Protein AF-A0A7S2P1Q6-F1 (afdb_monomer)

Secondary structure (DSSP, 8-state):
----------------PPP---PPPHHHHH-HHHHHHHHHHHHHHHHHHHHHHHHHHHHHHHHTTT--S-------HHHHHHHHHHHHHHHTT-TTT-HHHHHHHHHEEE-TTT--EEEPPHHHHHHHHHHTHHHH-HHHHHHHHHHHHHHHHHHHS-HHHHHHTTTT---------------------------------------------------------TTHHHHHHHHHHHHHHHTT---HHHHHHHHHHHHHHHTTS--------------------------------------------------------------------TT------S----------PPPP-PPPPPPPHHHHHHHHHHHHHH-TT-HHHHHHHTTTTSTT--HHHHHHHHHHH--

Radius of gyration: 41.14 Å; Cα contacts (8 Å, |Δi|>4): 114; chains: 1; bounding box: 85×120×116 Å

pLDDT: mean 70.15, std 21.3, range [33.31, 97.62]

Structure (mmCIF, N/CA/C/O backbone):
data_AF-A0A7S2P1Q6-F1
#
_entry.id   AF-A0A7S2P1Q6-F1
#
loop_
_atom_site.group_PDB
_atom_site.id
_atom_site.type_symbol
_atom_site.label_atom_id
_atom_site.label_alt_id
_atom_site.label_comp_id
_atom_site.label_asym_id
_atom_site.label_entity_id
_atom_site.label_seq_id
_atom_site.pdbx_PDB_ins_code
_atom_site.Cartn_x
_atom_site.Cartn_y
_atom_site.Cartn_z
_atom_site.occupancy
_atom_site.B_iso_or_equiv
_atom_site.auth_seq_id
_atom_site.auth_comp_id
_atom_site.auth_asym_id
_atom_site.auth_atom_id
_atom_site.pdbx_PDB_model_num
ATOM 1 N N . LEU A 1 1 ? -30.865 73.955 21.717 1.00 47.50 1 LEU A N 1
ATOM 2 C CA . LEU A 1 1 ? -30.569 72.881 20.747 1.00 47.50 1 LEU A CA 1
ATOM 3 C C . LEU A 1 1 ? -29.302 72.221 21.251 1.00 47.50 1 LEU A C 1
ATOM 5 O O . LEU A 1 1 ? -28.279 72.889 21.188 1.00 47.50 1 LEU A O 1
ATOM 9 N N . PRO A 1 2 ? -29.393 71.058 21.915 1.00 52.78 2 PRO A N 1
ATOM 10 C CA . PRO A 1 2 ? -28.227 70.435 22.510 1.00 52.78 2 PRO A CA 1
ATOM 11 C C . PRO A 1 2 ? -27.427 69.668 21.459 1.00 52.78 2 PRO A C 1
ATOM 13 O O . PRO A 1 2 ? -27.967 69.119 20.499 1.00 52.78 2 PRO A O 1
ATOM 16 N N . GLU A 1 3 ? -26.129 69.727 21.684 1.00 54.69 3 GLU A N 1
ATOM 17 C CA . GLU A 1 3 ? -24.996 69.343 20.863 1.00 54.69 3 GLU A CA 1
ATOM 18 C C . GLU A 1 3 ? -24.480 68.015 21.433 1.00 54.69 3 GLU A C 1
ATOM 20 O O . GLU A 1 3 ? -23.518 67.995 22.184 1.00 54.69 3 GLU A O 1
ATOM 25 N N . GLU A 1 4 ? -25.196 66.916 21.185 1.00 59.09 4 GLU A N 1
ATOM 26 C CA . GLU A 1 4 ? -24.816 65.578 21.667 1.00 59.09 4 GLU A CA 1
ATOM 27 C C . GLU A 1 4 ? -25.172 64.520 20.612 1.00 59.09 4 GLU A C 1
ATOM 29 O O . GLU A 1 4 ? -26.200 63.853 20.677 1.00 59.09 4 GLU A O 1
ATOM 34 N N . LEU A 1 5 ? -24.317 64.408 19.597 1.00 53.81 5 LEU A N 1
ATOM 35 C CA . LEU A 1 5 ? -24.165 63.223 18.751 1.00 53.81 5 LEU A CA 1
ATOM 36 C C . LEU A 1 5 ? -22.656 63.002 18.631 1.00 53.81 5 LEU A C 1
ATOM 38 O O . LEU A 1 5 ? -22.026 63.423 17.666 1.00 53.81 5 LEU A O 1
ATOM 42 N N . SER A 1 6 ? -22.070 62.466 19.702 1.00 57.78 6 SER A N 1
ATOM 43 C CA . SER A 1 6 ? -20.709 61.945 19.693 1.00 57.78 6 SER A CA 1
ATOM 44 C C . SER A 1 6 ? -20.730 60.603 18.978 1.00 57.78 6 SER A C 1
ATOM 46 O O . SER A 1 6 ? -21.476 59.714 19.388 1.00 57.78 6 SER A O 1
ATOM 48 N N . ASP A 1 7 ? -19.928 60.506 17.923 1.00 57.97 7 ASP A N 1
ATOM 49 C CA . ASP A 1 7 ? -19.666 59.306 17.139 1.00 57.97 7 ASP A CA 1
ATOM 50 C C . ASP A 1 7 ? -19.452 58.095 18.057 1.00 57.97 7 ASP A C 1
ATOM 52 O O . ASP A 1 7 ? -18.504 58.048 18.846 1.00 57.97 7 ASP A O 1
ATOM 56 N N . GLU A 1 8 ? -20.391 57.150 17.991 1.00 60.78 8 GLU A N 1
ATOM 57 C CA . GLU A 1 8 ? -20.276 55.867 18.663 1.00 60.78 8 GLU A CA 1
ATOM 58 C C . GLU A 1 8 ? -19.086 55.119 18.055 1.00 60.78 8 GLU A C 1
ATOM 60 O O . GLU A 1 8 ? -19.007 54.881 16.851 1.00 60.78 8 GLU A O 1
ATOM 65 N N . ASP A 1 9 ? -18.129 54.827 18.929 1.00 63.16 9 ASP A N 1
ATOM 66 C CA . ASP A 1 9 ? -16.975 53.971 18.716 1.00 63.16 9 ASP A CA 1
ATOM 67 C C . ASP A 1 9 ? -17.480 52.580 18.307 1.00 63.16 9 ASP A C 1
ATOM 69 O O . ASP A 1 9 ? -17.853 51.763 19.154 1.00 63.16 9 ASP A O 1
ATOM 73 N N . ASP A 1 10 ? -17.551 52.339 16.993 1.00 57.62 10 ASP A N 1
ATOM 74 C CA . ASP A 1 10 ? -17.718 51.020 16.387 1.00 57.62 10 ASP A CA 1
ATOM 75 C C . ASP A 1 10 ? -16.489 50.180 16.756 1.00 57.62 10 ASP A C 1
ATOM 77 O O . ASP A 1 10 ? -15.550 50.001 15.973 1.00 57.62 10 ASP A O 1
ATOM 81 N N . GLY A 1 11 ? -16.498 49.687 17.996 1.00 56.06 11 GLY A N 1
ATOM 82 C CA . GLY A 1 11 ? -15.577 48.714 18.549 1.00 56.06 11 GLY A CA 1
ATOM 83 C C . GLY A 1 11 ? -15.682 47.423 17.756 1.00 56.06 11 GLY A C 1
ATOM 84 O O . GLY A 1 11 ? -16.305 46.453 18.178 1.00 56.06 11 GLY A O 1
ATOM 85 N N . ASN A 1 12 ? -15.053 47.420 16.586 1.00 59.91 12 ASN A N 1
ATOM 86 C CA . ASN A 1 12 ? -14.738 46.257 15.788 1.00 59.91 12 ASN A CA 1
ATOM 87 C C . ASN A 1 12 ? -13.656 45.472 16.539 1.00 59.91 12 ASN A C 1
ATOM 89 O O . ASN A 1 12 ? -12.499 45.418 16.121 1.00 59.91 12 ASN A O 1
ATOM 93 N N . THR A 1 13 ? -14.024 44.888 17.684 1.00 62.84 13 THR A N 1
ATOM 94 C CA . THR A 1 13 ? -13.347 43.711 18.216 1.00 62.84 13 THR A CA 1
ATOM 95 C C . THR A 1 13 ? -13.512 42.642 17.153 1.00 62.84 13 THR A C 1
ATOM 97 O O . THR A 1 13 ? -14.502 41.914 17.123 1.00 62.84 13 THR A O 1
ATOM 100 N N . GLN A 1 14 ? -12.562 42.607 16.218 1.00 62.69 14 GLN A N 1
ATOM 101 C CA . GLN A 1 14 ? -12.255 41.391 15.499 1.00 62.69 14 GLN A CA 1
ATOM 102 C C . GLN A 1 14 ? -11.994 40.365 16.592 1.00 62.69 14 GLN A C 1
ATOM 104 O O . GLN A 1 14 ? -10.956 40.409 17.248 1.00 62.69 14 GLN A O 1
ATOM 109 N N . ASP A 1 15 ? -12.985 39.512 16.839 1.00 67.25 15 ASP A N 1
ATOM 110 C CA . ASP A 1 15 ? -12.785 38.229 17.484 1.00 67.25 15 ASP A CA 1
ATOM 111 C C . ASP A 1 15 ? -11.737 37.514 16.625 1.00 67.25 15 ASP A C 1
ATOM 113 O O . ASP A 1 15 ? -12.065 36.839 15.646 1.00 67.25 15 ASP A O 1
ATOM 117 N N . GLU A 1 16 ? -10.456 37.770 16.911 1.00 76.75 16 GLU A N 1
ATOM 118 C CA . GLU A 1 16 ? -9.348 36.998 16.381 1.00 76.75 16 GLU A CA 1
ATOM 119 C C . GLU A 1 16 ? -9.665 35.568 16.777 1.00 76.75 16 GLU A C 1
ATOM 121 O O . GLU A 1 16 ? -9.635 35.208 17.959 1.00 76.75 16 GLU A O 1
ATOM 126 N N . ALA A 1 17 ? -10.075 34.785 15.776 1.00 77.88 17 ALA A N 1
ATOM 127 C CA . ALA A 1 17 ? -10.317 33.373 15.951 1.00 77.88 17 ALA A CA 1
ATOM 128 C C . ALA A 1 17 ? -9.096 32.815 16.691 1.00 77.88 17 ALA A C 1
ATOM 130 O O . ALA A 1 17 ? -7.968 33.107 16.273 1.00 77.88 17 ALA A O 1
ATOM 131 N N . PRO A 1 18 ? -9.297 32.109 17.817 1.00 76.44 18 PRO A N 1
ATOM 132 C CA . PRO A 1 18 ? -8.187 31.602 18.603 1.00 76.44 18 PRO A CA 1
ATOM 133 C C . PRO A 1 18 ? -7.251 30.861 17.655 1.00 76.44 18 PRO A C 1
ATOM 135 O O . PRO A 1 18 ? -7.711 29.980 16.928 1.00 76.44 18 PRO A O 1
ATOM 138 N N . MET A 1 19 ? -5.980 31.282 17.613 1.00 84.75 19 MET A N 1
ATOM 139 C CA . MET A 1 19 ? -4.966 30.633 16.785 1.00 84.75 19 MET A CA 1
ATOM 140 C C . MET A 1 19 ? -5.064 29.132 17.025 1.00 84.75 19 MET A C 1
ATOM 142 O O . MET A 1 19 ? -4.954 28.682 18.167 1.00 84.75 19 MET A O 1
ATOM 146 N N . GLU A 1 20 ? -5.338 28.386 15.958 1.00 78.00 20 GLU A N 1
ATOM 147 C CA . GLU A 1 20 ? -5.389 26.934 16.000 1.00 78.00 20 GLU A CA 1
ATOM 148 C C . GLU A 1 20 ? -4.009 26.450 16.452 1.00 78.00 20 GLU A C 1
ATOM 150 O O . GLU A 1 20 ? -3.003 26.611 15.761 1.00 78.00 20 GLU A O 1
ATOM 155 N N . ASP A 1 21 ? -3.942 25.956 17.686 1.00 79.75 21 ASP A N 1
ATOM 156 C CA . ASP A 1 21 ? -2.731 25.364 18.227 1.00 79.75 21 ASP A CA 1
ATOM 157 C C . ASP A 1 21 ? -2.580 23.967 17.617 1.00 79.75 21 ASP A C 1
ATOM 159 O O . ASP A 1 21 ? -3.104 22.981 18.135 1.00 79.75 21 ASP A O 1
ATOM 163 N N . ASP A 1 22 ? -1.871 23.899 16.489 1.00 78.50 22 ASP A N 1
ATOM 164 C CA . ASP A 1 22 ? -1.519 22.659 15.782 1.00 78.50 22 ASP A CA 1
ATOM 165 C C . ASP A 1 22 ? -0.536 21.769 16.572 1.00 78.50 22 ASP A C 1
ATOM 167 O O . ASP A 1 22 ? -0.048 20.749 16.064 1.00 78.50 22 ASP A O 1
ATOM 171 N N . SER A 1 23 ? -0.190 22.129 17.815 1.00 82.31 23 SER A N 1
ATOM 172 C CA . SER A 1 23 ? 0.706 21.314 18.621 1.00 82.31 23 SER A CA 1
ATOM 173 C C . SER A 1 23 ? 0.072 19.963 18.974 1.00 82.31 23 SER A C 1
ATOM 175 O O . SER A 1 23 ? -1.073 19.831 19.410 1.00 82.31 23 SER A O 1
ATOM 177 N N . VAL A 1 24 ? 0.851 18.898 18.767 1.00 74.38 24 VAL A N 1
ATOM 178 C CA . VAL A 1 24 ? 0.446 17.539 19.135 1.00 74.38 24 VAL A CA 1
ATOM 179 C C . VAL A 1 24 ? 0.188 17.508 20.636 1.00 74.38 24 VAL A C 1
ATOM 181 O O . VAL A 1 24 ? 1.068 17.865 21.419 1.00 74.38 24 VAL A O 1
ATOM 184 N N . ASN A 1 25 ? -0.990 17.019 21.036 1.00 78.50 25 ASN A N 1
ATOM 185 C CA . ASN A 1 25 ? -1.348 16.867 22.444 1.00 78.50 25 ASN A CA 1
ATOM 186 C C . ASN A 1 25 ? -0.180 16.202 23.213 1.00 78.50 25 ASN A C 1
ATOM 188 O O . ASN A 1 25 ? 0.205 15.074 22.876 1.00 78.50 25 ASN A O 1
ATOM 192 N N . PRO A 1 26 ? 0.399 16.856 24.237 1.00 83.31 26 PRO A N 1
ATOM 193 C CA . PRO A 1 26 ? 1.611 16.380 24.905 1.00 83.31 26 PRO A CA 1
ATOM 194 C C . PRO A 1 26 ? 1.444 14.986 25.528 1.00 83.31 26 PRO A C 1
ATOM 196 O O . PRO A 1 26 ? 2.414 14.234 25.643 1.00 83.31 26 PRO A O 1
ATOM 199 N N . LEU A 1 27 ? 0.208 14.592 25.863 1.00 80.31 27 LEU A N 1
ATOM 200 C CA . LEU A 1 27 ? -0.106 13.246 26.343 1.00 80.31 27 LEU A CA 1
ATOM 201 C C . LEU A 1 27 ? 0.151 12.177 25.270 1.00 80.31 27 LEU A C 1
ATOM 203 O O . LEU A 1 27 ? 0.715 11.129 25.582 1.00 80.31 27 LEU A O 1
ATOM 207 N N . LEU A 1 28 ? -0.179 12.454 24.004 1.00 78.00 28 LEU A N 1
ATOM 208 C CA . LEU A 1 28 ? 0.118 11.555 22.881 1.00 78.00 28 LEU A CA 1
ATOM 209 C C . LEU A 1 28 ? 1.614 11.473 22.609 1.00 78.00 28 LEU A C 1
ATOM 211 O O . LEU A 1 28 ? 2.136 10.375 22.439 1.00 78.00 28 LEU A O 1
ATOM 215 N N . GLY A 1 29 ? 2.301 12.618 22.613 1.00 78.25 29 GLY A N 1
ATOM 216 C CA . GLY A 1 29 ? 3.744 12.678 22.368 1.00 78.25 29 GLY A CA 1
ATOM 217 C C . GLY A 1 29 ? 4.562 11.887 23.394 1.00 78.25 29 GLY A C 1
ATOM 218 O O . GLY A 1 29 ? 5.611 11.335 23.062 1.00 78.25 29 GLY A O 1
ATOM 219 N N . SER A 1 30 ? 4.058 11.769 24.628 1.00 86.75 30 SER A N 1
ATOM 220 C CA . SER A 1 30 ? 4.680 10.963 25.686 1.00 86.75 30 SER A CA 1
ATOM 221 C C . SER A 1 30 ? 4.489 9.448 25.513 1.00 86.75 30 SER A C 1
ATOM 223 O O . SER A 1 30 ? 5.248 8.655 26.079 1.00 86.75 30 SER A O 1
ATOM 225 N N . SER A 1 31 ? 3.502 9.021 24.717 1.00 88.75 31 SER A N 1
ATOM 226 C CA . SER A 1 31 ? 3.238 7.605 24.482 1.00 88.75 31 SER A CA 1
ATOM 227 C C . SER A 1 31 ? 4.256 7.032 23.502 1.00 88.75 31 SER A C 1
ATOM 229 O O . SER A 1 31 ? 4.217 7.284 22.298 1.00 88.75 31 SER A O 1
ATOM 231 N N . LYS A 1 32 ? 5.152 6.188 24.018 1.00 89.81 32 LYS A N 1
ATOM 232 C CA . LYS A 1 32 ? 6.147 5.475 23.207 1.00 89.81 32 LYS A CA 1
ATOM 233 C C . LYS A 1 32 ? 5.505 4.682 22.060 1.00 89.81 32 LYS A C 1
ATOM 235 O O . LYS A 1 32 ? 6.032 4.687 20.951 1.00 89.81 32 LYS A O 1
ATOM 240 N N . GLU A 1 33 ? 4.358 4.040 22.303 1.00 86.19 33 GLU A N 1
ATOM 241 C CA . GLU A 1 33 ? 3.630 3.303 21.261 1.00 86.19 33 GLU A CA 1
ATOM 242 C C . GLU A 1 33 ? 3.145 4.225 20.138 1.00 86.19 33 GLU A C 1
ATOM 244 O O . GLU A 1 33 ? 3.254 3.874 18.961 1.00 86.19 33 GLU A O 1
ATOM 249 N N . PHE A 1 34 ? 2.629 5.407 20.488 1.00 89.06 34 PHE A N 1
ATOM 250 C CA . PHE A 1 34 ? 2.179 6.391 19.509 1.00 89.06 34 PHE A CA 1
ATOM 251 C C . PHE A 1 34 ? 3.356 6.889 18.675 1.00 89.06 34 PHE A C 1
ATOM 253 O O . PHE A 1 34 ? 3.333 6.740 17.460 1.00 89.06 34 PHE A O 1
ATOM 260 N N . THR A 1 35 ? 4.424 7.370 19.310 1.00 88.31 35 THR A N 1
ATOM 261 C CA . THR A 1 35 ? 5.582 7.935 18.606 1.00 88.31 35 THR A CA 1
ATOM 262 C C . THR A 1 35 ? 6.258 6.908 17.689 1.00 88.31 35 THR A C 1
ATOM 264 O O . THR A 1 35 ? 6.579 7.214 16.542 1.00 88.31 35 THR A O 1
ATOM 267 N N . GLU A 1 36 ? 6.412 5.653 18.130 1.00 90.19 36 GLU A N 1
ATOM 268 C CA . GLU A 1 36 ? 6.970 4.592 17.282 1.00 90.19 36 GLU A CA 1
ATOM 269 C C . GLU A 1 36 ? 6.054 4.213 16.112 1.00 90.19 36 GLU A C 1
ATOM 271 O O . GLU A 1 36 ? 6.539 3.977 15.003 1.00 90.19 36 GLU A O 1
ATOM 276 N N . THR A 1 37 ? 4.739 4.107 16.335 1.00 90.75 37 THR A N 1
ATOM 277 C CA . THR A 1 37 ? 3.791 3.783 15.253 1.00 90.75 37 THR A CA 1
ATOM 278 C C . THR A 1 37 ? 3.617 4.944 14.281 1.00 90.75 37 THR A C 1
ATOM 280 O O . THR A 1 37 ? 3.496 4.708 13.080 1.00 90.75 37 THR A O 1
ATOM 283 N N . TYR A 1 38 ? 3.680 6.178 14.778 1.00 90.62 38 TYR A N 1
ATOM 284 C CA . TYR A 1 38 ? 3.608 7.402 13.994 1.00 90.62 38 TYR A CA 1
ATOM 285 C C . TYR A 1 38 ? 4.792 7.531 13.048 1.00 90.62 38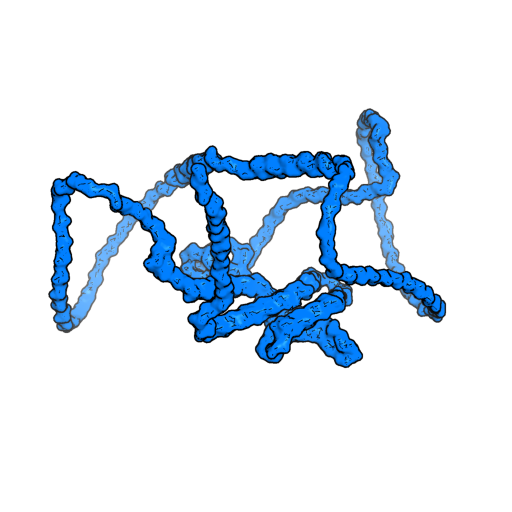 TYR A C 1
ATOM 287 O O . TYR A 1 38 ? 4.593 7.638 11.842 1.00 90.62 38 TYR A O 1
ATOM 295 N N . ASN A 1 39 ? 6.015 7.397 13.563 1.00 90.31 39 ASN A N 1
ATOM 296 C CA . ASN A 1 39 ? 7.216 7.455 12.731 1.00 90.31 39 ASN A CA 1
ATOM 297 C C . ASN A 1 39 ? 7.224 6.351 11.661 1.00 90.31 39 ASN A C 1
ATOM 299 O O . ASN A 1 39 ? 7.572 6.610 10.515 1.00 90.31 39 ASN A O 1
ATOM 303 N N . LYS A 1 40 ? 6.760 5.135 11.992 1.00 91.50 40 LYS A N 1
ATOM 304 C CA . LYS A 1 40 ? 6.619 4.043 11.008 1.00 91.50 40 LYS A CA 1
ATOM 305 C C . LYS A 1 40 ? 5.627 4.381 9.892 1.00 91.50 40 LYS A C 1
ATOM 307 O O . LYS A 1 40 ? 5.884 4.050 8.737 1.00 91.50 40 LYS A O 1
ATOM 312 N N . ILE A 1 41 ? 4.497 5.006 10.226 1.00 92.44 41 ILE A N 1
ATOM 313 C CA . ILE A 1 41 ? 3.527 5.468 9.226 1.00 92.44 41 ILE A CA 1
ATOM 314 C C . ILE A 1 41 ? 4.121 6.580 8.377 1.00 92.44 41 ILE A C 1
ATOM 316 O O . ILE A 1 41 ? 3.972 6.536 7.162 1.00 92.44 41 ILE A O 1
ATOM 320 N N . LEU A 1 42 ? 4.777 7.555 9.003 1.00 91.62 42 LEU A N 1
ATOM 321 C CA . LEU A 1 42 ? 5.378 8.688 8.315 1.00 91.62 42 LEU A CA 1
ATOM 322 C C . LEU A 1 42 ? 6.417 8.207 7.294 1.00 91.62 42 LEU A C 1
ATOM 324 O O . LEU A 1 42 ? 6.371 8.617 6.139 1.00 91.62 42 LEU A O 1
ATOM 328 N N . ASP A 1 43 ? 7.279 7.269 7.689 1.00 92.88 43 ASP A N 1
ATOM 329 C CA . ASP A 1 43 ? 8.241 6.613 6.799 1.00 92.88 43 ASP A CA 1
ATOM 330 C C . ASP A 1 43 ? 7.553 5.893 5.634 1.00 92.88 43 ASP A C 1
ATOM 332 O O . ASP A 1 43 ? 7.975 6.017 4.487 1.00 92.88 43 ASP A O 1
ATOM 336 N N . SER A 1 44 ? 6.472 5.159 5.909 1.00 92.62 44 SER A N 1
ATOM 337 C CA . SER A 1 44 ? 5.707 4.461 4.872 1.00 92.62 44 SER A CA 1
ATOM 338 C C . SER A 1 44 ? 4.970 5.429 3.939 1.00 92.62 44 SER A C 1
ATOM 340 O O . SER A 1 44 ? 4.832 5.149 2.752 1.00 92.62 44 SER A O 1
ATOM 342 N N . MET A 1 45 ? 4.502 6.568 4.449 1.00 94.06 45 MET A N 1
ATOM 343 C CA . MET A 1 45 ? 3.843 7.608 3.663 1.00 94.06 45 MET A CA 1
ATOM 344 C C . MET A 1 45 ? 4.845 8.290 2.735 1.00 94.06 45 MET A C 1
ATOM 346 O O . MET A 1 45 ? 4.589 8.379 1.539 1.00 94.06 45 MET A O 1
ATOM 350 N N . LYS A 1 46 ? 6.008 8.684 3.266 1.00 94.31 46 LYS A N 1
ATOM 351 C CA . LYS A 1 46 ? 7.138 9.198 2.483 1.00 94.31 46 LYS A CA 1
ATOM 352 C C . LYS A 1 46 ? 7.551 8.214 1.394 1.00 94.31 46 LYS A C 1
ATOM 354 O O . LYS A 1 46 ? 7.685 8.599 0.243 1.00 94.31 46 LYS A O 1
ATOM 359 N N . PHE A 1 47 ? 7.652 6.928 1.735 1.00 95.31 47 PHE A N 1
ATOM 360 C CA . PHE A 1 47 ? 7.954 5.872 0.772 1.00 95.31 47 PHE A CA 1
ATOM 361 C C . PHE A 1 47 ? 6.974 5.850 -0.408 1.00 95.31 47 PHE A C 1
ATOM 363 O O . PHE A 1 47 ? 7.400 5.876 -1.561 1.00 95.31 47 PHE A O 1
ATOM 370 N N . HIS A 1 48 ? 5.666 5.841 -0.135 1.00 94.69 48 HIS A N 1
ATOM 371 C CA . HIS A 1 48 ? 4.652 5.847 -1.193 1.00 94.69 48 HIS A CA 1
ATOM 372 C C . HIS A 1 48 ? 4.585 7.172 -1.961 1.00 94.69 48 HIS A C 1
ATOM 374 O O . HIS A 1 48 ? 4.275 7.162 -3.150 1.00 94.69 48 HIS A O 1
ATOM 380 N N . MET A 1 49 ? 4.896 8.293 -1.310 1.00 93.44 49 MET A N 1
ATOM 381 C CA . MET A 1 49 ? 4.989 9.602 -1.953 1.00 93.44 49 MET A CA 1
ATOM 382 C C . MET A 1 49 ? 6.117 9.616 -2.989 1.00 93.44 49 MET A C 1
ATOM 384 O O . MET A 1 49 ? 5.841 9.879 -4.157 1.00 93.44 49 MET A O 1
ATOM 388 N N . CYS A 1 50 ? 7.331 9.189 -2.617 1.00 94.38 50 CYS A N 1
ATOM 389 C CA . CYS A 1 50 ? 8.437 9.035 -3.565 1.00 94.38 50 CYS A CA 1
ATOM 390 C C . CYS A 1 50 ? 8.061 8.065 -4.697 1.00 94.38 50 CYS A C 1
ATOM 392 O O . CYS A 1 50 ? 8.237 8.381 -5.872 1.00 94.38 50 CYS A O 1
ATOM 394 N N . LEU A 1 51 ? 7.489 6.896 -4.370 1.00 92.50 51 LEU A N 1
ATOM 395 C CA . LEU A 1 51 ? 7.093 5.913 -5.386 1.00 92.50 51 LEU A CA 1
ATOM 396 C C . LEU A 1 51 ? 6.091 6.461 -6.400 1.00 92.50 51 LEU A C 1
ATOM 398 O O . LEU A 1 51 ? 6.147 6.054 -7.556 1.00 92.50 51 LEU A O 1
ATOM 402 N N . SER A 1 52 ? 5.204 7.379 -6.009 1.00 92.31 52 SER A N 1
ATOM 403 C CA . SER A 1 52 ? 4.171 7.909 -6.903 1.00 92.31 52 SER A CA 1
ATOM 404 C C . SER A 1 52 ? 4.732 8.576 -8.168 1.00 92.31 52 SER A C 1
ATOM 406 O O . SER A 1 52 ? 4.063 8.562 -9.201 1.00 92.31 52 SER A O 1
ATOM 408 N N . HIS A 1 53 ? 5.978 9.065 -8.127 1.00 89.62 53 HIS A N 1
ATOM 409 C CA . HIS A 1 53 ? 6.664 9.652 -9.281 1.00 89.62 53 HIS A CA 1
ATOM 410 C C . HIS A 1 53 ? 7.026 8.618 -10.357 1.00 89.62 53 HIS A C 1
ATOM 412 O O . HIS A 1 53 ? 6.951 8.916 -11.545 1.00 89.62 53 HIS A O 1
ATOM 418 N N . ILE A 1 54 ? 7.372 7.393 -9.953 1.00 90.88 54 ILE A N 1
ATOM 419 C CA . ILE A 1 54 ? 7.824 6.323 -10.862 1.00 90.88 54 ILE A CA 1
ATOM 420 C C . ILE A 1 54 ? 6.778 5.215 -11.050 1.00 90.88 54 ILE A C 1
ATOM 422 O O . ILE A 1 54 ? 6.861 4.411 -11.980 1.00 90.88 54 ILE A O 1
ATOM 426 N N . GLN A 1 55 ? 5.767 5.160 -10.181 1.00 89.81 55 GLN A N 1
ATOM 427 C CA . GLN A 1 55 ? 4.780 4.084 -10.135 1.00 89.81 55 GLN A CA 1
ATOM 428 C C . GLN A 1 55 ? 4.011 3.888 -11.454 1.00 89.81 55 GLN A C 1
ATOM 430 O O . GLN A 1 55 ? 3.906 2.737 -11.876 1.00 89.81 55 GLN A O 1
ATOM 435 N N . PRO A 1 56 ? 3.548 4.931 -12.175 1.00 89.50 56 PRO A N 1
ATOM 436 C CA . PRO A 1 56 ? 2.860 4.734 -13.454 1.00 89.50 56 PRO A CA 1
ATOM 437 C C . PRO A 1 56 ? 3.739 4.035 -14.498 1.00 89.50 56 PRO A C 1
ATOM 439 O O . PRO A 1 56 ? 3.263 3.235 -15.300 1.00 89.50 56 PRO A O 1
ATOM 442 N N . GLN A 1 57 ? 5.038 4.328 -14.491 1.00 87.75 57 GLN A N 1
ATOM 443 C CA . GLN A 1 57 ? 6.001 3.746 -15.423 1.00 87.75 57 GLN A CA 1
ATOM 444 C C . GLN A 1 57 ? 6.289 2.293 -15.049 1.00 87.75 57 GLN A C 1
ATOM 446 O O . GLN A 1 57 ? 6.323 1.429 -15.925 1.00 87.75 57 GLN A O 1
ATOM 451 N N . LEU A 1 58 ? 6.414 2.019 -13.748 1.00 86.69 58 LEU A N 1
ATOM 452 C CA . LEU A 1 58 ? 6.611 0.675 -13.226 1.00 86.69 58 LEU A CA 1
ATOM 453 C C . LEU A 1 58 ? 5.399 -0.228 -13.497 1.00 86.69 58 LEU A C 1
ATOM 455 O O . LEU A 1 58 ? 5.564 -1.352 -13.958 1.00 86.69 58 LEU A O 1
ATOM 459 N N . GLU A 1 59 ? 4.180 0.263 -13.270 1.00 87.81 59 GLU A N 1
ATOM 460 C CA . GLU A 1 59 ? 2.946 -0.475 -13.563 1.00 87.81 59 GLU A CA 1
ATOM 461 C C . GLU A 1 59 ? 2.802 -0.751 -15.063 1.00 87.81 59 GLU A C 1
ATOM 463 O O . GLU A 1 59 ? 2.497 -1.876 -15.460 1.00 87.81 59 GLU A O 1
ATOM 468 N N . ASN A 1 60 ? 3.100 0.239 -15.909 1.00 86.38 60 ASN A N 1
ATOM 469 C CA . ASN A 1 60 ? 3.109 0.054 -17.359 1.00 86.38 60 ASN A CA 1
ATOM 470 C C . ASN A 1 60 ? 4.150 -0.979 -17.810 1.00 86.38 60 ASN A C 1
ATOM 472 O O . ASN A 1 60 ? 3.885 -1.734 -18.743 1.00 86.38 60 ASN A O 1
ATOM 476 N N . ALA A 1 61 ? 5.315 -1.025 -17.164 1.00 82.62 61 ALA A N 1
ATOM 477 C CA . ALA A 1 61 ? 6.345 -2.022 -17.432 1.00 82.62 61 ALA A CA 1
ATOM 478 C C . ALA A 1 61 ? 5.893 -3.429 -17.000 1.00 82.62 61 ALA A C 1
ATOM 480 O O . ALA A 1 61 ? 6.008 -4.384 -17.763 1.00 82.62 61 ALA A O 1
ATOM 481 N N . MET A 1 62 ? 5.291 -3.541 -15.813 1.00 82.19 62 MET A N 1
ATOM 482 C CA . MET A 1 62 ? 4.780 -4.797 -15.257 1.00 82.19 62 MET A CA 1
ATOM 483 C C . MET A 1 62 ? 3.590 -5.371 -16.036 1.00 82.19 62 MET A C 1
ATOM 485 O O . MET A 1 62 ? 3.469 -6.586 -16.143 1.00 82.19 62 MET A O 1
ATOM 489 N N . LEU A 1 63 ? 2.716 -4.535 -16.603 1.00 84.38 63 LEU A N 1
ATOM 490 C CA . LEU A 1 63 ? 1.580 -4.994 -17.414 1.00 84.38 63 LEU A CA 1
ATOM 491 C C . LEU A 1 63 ? 1.992 -5.483 -18.812 1.00 84.38 63 LEU A C 1
ATOM 493 O O . LEU A 1 63 ? 1.234 -6.198 -19.467 1.00 84.38 63 LEU A O 1
ATOM 497 N N . LYS A 1 64 ? 3.187 -5.112 -19.278 1.00 80.62 64 LYS A N 1
ATOM 498 C CA . LYS A 1 64 ? 3.714 -5.431 -20.610 1.00 80.62 64 LYS A CA 1
ATOM 499 C C . LYS A 1 64 ? 4.488 -6.759 -20.657 1.00 80.62 64 LYS A C 1
ATOM 501 O O . LYS A 1 64 ? 5.415 -6.883 -21.449 1.00 80.62 64 LYS A O 1
ATOM 506 N N . GLU A 1 65 ? 4.076 -7.780 -19.899 1.00 66.62 65 GLU A N 1
ATOM 507 C CA . GLU A 1 65 ? 4.738 -9.107 -19.816 1.00 66.62 65 GLU A CA 1
ATOM 508 C C . GLU A 1 65 ? 4.936 -9.864 -21.158 1.00 66.62 65 GLU A C 1
ATOM 510 O O . GLU A 1 65 ? 5.541 -10.930 -21.160 1.00 66.62 65 GLU A O 1
ATOM 515 N N . ASN A 1 66 ? 4.484 -9.332 -22.301 1.00 63.50 66 ASN A N 1
ATOM 516 C CA . ASN A 1 66 ? 4.489 -10.010 -23.604 1.00 63.50 66 ASN A CA 1
ATOM 517 C C . ASN A 1 66 ? 5.416 -9.413 -24.680 1.00 63.50 66 ASN A C 1
ATOM 519 O O . ASN A 1 66 ? 5.312 -9.819 -25.838 1.00 63.50 66 ASN A O 1
ATOM 523 N N . PHE A 1 67 ? 6.311 -8.477 -24.362 1.00 57.19 67 PHE A N 1
ATOM 524 C CA . PHE A 1 67 ? 7.279 -8.009 -25.360 1.00 57.19 67 PHE A CA 1
ATOM 525 C C . PHE A 1 67 ? 8.532 -8.885 -25.324 1.00 57.19 67 PHE A C 1
ATOM 527 O O . PHE A 1 67 ? 9.386 -8.747 -24.457 1.00 57.19 67 PHE A O 1
ATOM 534 N N . ALA A 1 68 ? 8.604 -9.818 -26.276 1.00 63.09 68 ALA A N 1
ATOM 535 C CA . ALA A 1 68 ? 9.802 -10.602 -26.575 1.00 63.09 68 ALA A CA 1
ATOM 536 C C . ALA A 1 68 ? 10.934 -9.749 -27.184 1.00 63.09 68 ALA A C 1
ATOM 538 O O . ALA A 1 68 ? 12.049 -10.240 -27.333 1.00 63.09 68 ALA A O 1
ATOM 539 N N . ASP A 1 69 ? 10.651 -8.483 -27.495 1.00 60.12 69 ASP A N 1
ATOM 540 C CA . ASP A 1 69 ? 11.625 -7.518 -27.979 1.00 60.12 69 ASP A CA 1
ATOM 541 C C . ASP A 1 69 ? 11.996 -6.578 -26.825 1.00 60.12 69 ASP A C 1
ATOM 543 O O . ASP A 1 69 ? 11.129 -5.933 -26.233 1.00 60.12 69 ASP A O 1
ATOM 547 N N . GLU A 1 70 ? 13.289 -6.553 -26.496 1.00 58.28 70 GLU A N 1
ATOM 548 C CA . GLU A 1 70 ? 13.959 -5.874 -25.375 1.00 58.28 70 GLU A CA 1
ATOM 549 C C . GLU A 1 70 ? 13.881 -4.334 -25.432 1.00 58.28 70 GLU A C 1
ATOM 551 O O . GLU A 1 70 ? 14.870 -3.632 -25.206 1.00 58.28 70 GLU A O 1
ATOM 556 N N . GLU A 1 71 ? 12.722 -3.762 -25.748 1.00 59.88 71 GLU A N 1
ATOM 557 C CA . GLU A 1 71 ? 12.525 -2.322 -25.678 1.00 59.88 71 GLU A CA 1
ATOM 558 C C . GLU A 1 71 ? 12.434 -1.928 -24.198 1.00 59.88 71 GLU A C 1
ATOM 560 O O . GLU A 1 71 ? 11.365 -1.874 -23.585 1.00 59.88 71 GLU A O 1
ATOM 565 N N . ALA A 1 72 ? 13.614 -1.743 -23.599 1.00 65.75 72 ALA A N 1
ATOM 566 C CA . ALA A 1 72 ? 13.796 -1.283 -22.236 1.00 65.75 72 ALA A CA 1
ATOM 567 C C . ALA A 1 72 ? 12.873 -0.089 -21.987 1.00 65.75 72 ALA A C 1
ATOM 569 O O . ALA A 1 72 ? 12.848 0.865 -22.765 1.00 65.75 72 ALA A O 1
ATOM 570 N N . VAL A 1 73 ? 12.097 -0.144 -20.906 1.00 71.19 73 VAL A N 1
ATOM 571 C CA . VAL A 1 73 ? 11.179 0.938 -20.551 1.00 71.19 73 VAL A CA 1
ATOM 572 C C . VAL A 1 73 ? 12.001 2.195 -20.283 1.00 71.19 73 VAL A C 1
ATOM 574 O O . VAL A 1 73 ? 12.649 2.324 -19.245 1.00 71.19 73 VAL A O 1
ATOM 577 N N . VAL A 1 74 ? 12.007 3.108 -21.256 1.00 81.81 74 VAL A N 1
ATOM 578 C CA . VAL A 1 74 ? 12.739 4.370 -21.172 1.00 81.81 74 VAL A CA 1
ATOM 579 C C . VAL A 1 74 ? 11.965 5.298 -20.250 1.00 81.81 74 VAL A C 1
ATOM 581 O O . VAL A 1 74 ? 10.964 5.899 -20.639 1.00 81.81 74 VAL A O 1
ATOM 584 N N . ILE A 1 75 ? 12.427 5.397 -19.009 1.00 87.06 75 ILE A N 1
ATOM 585 C CA . ILE A 1 75 ? 11.952 6.407 -18.071 1.00 87.06 75 ILE A CA 1
ATOM 586 C C . ILE A 1 75 ? 12.719 7.705 -18.359 1.00 87.06 75 ILE A C 1
ATOM 588 O O . ILE A 1 75 ? 13.954 7.669 -18.416 1.00 87.06 75 ILE A O 1
ATOM 592 N N . PRO A 1 76 ? 12.028 8.840 -18.586 1.00 90.12 76 PRO A N 1
ATOM 593 C CA . PRO A 1 76 ? 12.680 10.126 -18.798 1.00 90.12 76 PRO A CA 1
ATOM 594 C C . PRO A 1 76 ? 13.663 10.447 -17.670 1.00 90.12 76 PRO A C 1
ATOM 596 O O . PRO A 1 76 ? 13.358 10.259 -16.495 1.00 90.12 76 PRO A O 1
ATOM 599 N N . HIS A 1 77 ? 14.844 10.964 -18.018 1.00 89.62 77 HIS A N 1
ATOM 600 C CA . HIS A 1 77 ? 15.868 11.301 -17.025 1.00 89.62 77 HIS A CA 1
ATOM 601 C C . HIS A 1 77 ? 15.343 12.298 -15.975 1.00 89.62 77 HIS A C 1
ATOM 603 O O . HIS A 1 77 ? 15.670 12.167 -14.795 1.00 89.62 77 HIS A O 1
ATOM 609 N N . ASP A 1 78 ? 14.505 13.250 -16.387 1.00 90.56 78 ASP A N 1
ATOM 610 C CA . ASP A 1 78 ? 13.927 14.258 -15.495 1.00 90.56 78 ASP A CA 1
ATOM 611 C C . ASP A 1 78 ? 13.076 13.627 -14.381 1.00 90.56 78 ASP A C 1
ATOM 613 O O . ASP A 1 78 ? 13.151 14.070 -13.237 1.00 90.56 78 ASP A O 1
ATOM 617 N N . ASP A 1 79 ? 12.350 12.543 -14.675 1.00 90.75 79 ASP A N 1
ATOM 618 C CA . ASP A 1 79 ? 11.548 11.823 -13.678 1.00 90.75 79 ASP A CA 1
ATOM 619 C C . ASP A 1 79 ? 12.440 11.075 -12.678 1.00 90.75 79 ASP A C 1
ATOM 621 O O . ASP A 1 79 ? 12.135 11.024 -11.488 1.00 90.75 79 ASP A O 1
ATOM 625 N N . ILE A 1 80 ? 13.579 10.541 -13.138 1.00 91.44 80 ILE A N 1
ATOM 626 C CA . ILE A 1 80 ? 14.571 9.885 -12.270 1.00 91.44 80 ILE A CA 1
ATOM 627 C C . ILE A 1 80 ? 15.215 10.907 -11.327 1.00 91.44 80 ILE A C 1
ATOM 629 O O . ILE A 1 80 ? 15.405 10.613 -10.151 1.00 91.44 80 ILE A O 1
ATOM 633 N N . LEU A 1 81 ? 15.531 12.109 -11.820 1.00 90.94 81 LEU A N 1
ATOM 634 C CA . LEU A 1 81 ? 16.081 13.184 -10.988 1.00 90.94 81 LEU A CA 1
ATOM 635 C C . LEU A 1 81 ? 15.053 13.710 -9.989 1.00 90.94 81 LEU A C 1
ATOM 637 O O . LEU A 1 81 ? 15.399 13.951 -8.838 1.00 90.94 81 LEU A O 1
ATOM 641 N N . ALA A 1 82 ? 13.797 13.878 -10.408 1.00 92.19 82 ALA A N 1
ATOM 642 C CA . ALA A 1 82 ? 12.722 14.262 -9.501 1.00 92.19 82 ALA A CA 1
ATOM 643 C C . ALA A 1 82 ? 12.536 13.217 -8.393 1.00 92.19 82 ALA A C 1
ATOM 645 O O . ALA A 1 82 ? 12.427 13.576 -7.226 1.00 92.19 82 ALA A O 1
ATOM 646 N N . PHE A 1 83 ? 12.572 11.931 -8.748 1.00 93.88 83 PHE A N 1
ATOM 647 C CA . PHE A 1 83 ? 12.494 10.831 -7.793 1.00 93.88 83 PHE A CA 1
ATOM 648 C C . PHE A 1 83 ? 13.668 10.815 -6.803 1.00 93.88 83 PHE A C 1
ATOM 650 O O . PHE A 1 83 ? 13.441 10.658 -5.607 1.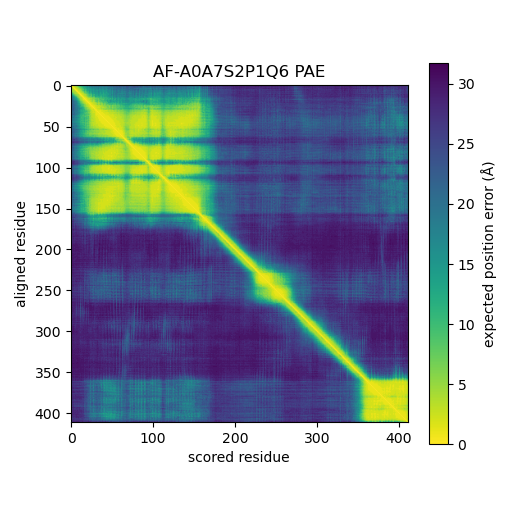00 93.88 83 PHE A O 1
ATOM 657 N N . ASP A 1 84 ? 14.902 11.007 -7.274 1.00 94.00 84 ASP A N 1
ATOM 658 C CA . ASP A 1 84 ? 16.092 11.066 -6.412 1.00 94.00 84 ASP A CA 1
ATOM 659 C C . ASP A 1 84 ? 16.053 12.267 -5.454 1.00 94.00 84 ASP A C 1
ATOM 661 O O . ASP A 1 84 ? 16.232 12.102 -4.247 1.00 94.00 84 ASP A O 1
ATOM 665 N N . ASN A 1 85 ? 15.698 13.451 -5.963 1.00 93.25 85 ASN A N 1
ATOM 666 C CA . ASN A 1 85 ? 15.529 14.651 -5.142 1.00 93.25 85 ASN A CA 1
ATOM 667 C C . ASN A 1 85 ? 14.437 14.463 -4.078 1.00 93.25 85 ASN A C 1
ATOM 669 O O . ASN A 1 85 ? 14.620 14.874 -2.938 1.00 93.25 85 ASN A O 1
ATOM 673 N N . GLU A 1 86 ? 13.319 13.816 -4.421 1.00 94.75 86 GLU A N 1
ATOM 674 C CA . GLU A 1 86 ? 12.238 13.534 -3.470 1.00 94.75 86 GLU A CA 1
ATOM 675 C C . GLU A 1 86 ? 12.684 12.530 -2.391 1.00 94.75 86 GLU A C 1
ATOM 677 O O . GLU A 1 86 ? 12.289 12.638 -1.231 1.00 94.75 86 GLU A O 1
ATOM 682 N N . ILE A 1 87 ? 13.542 11.559 -2.733 1.00 92.81 87 ILE A N 1
ATOM 683 C CA . ILE A 1 87 ? 14.159 10.663 -1.743 1.00 92.81 87 ILE A CA 1
ATOM 684 C C . ILE A 1 87 ? 15.072 11.457 -0.804 1.00 92.81 87 ILE A C 1
ATOM 686 O O . ILE A 1 87 ? 15.025 11.243 0.411 1.00 92.81 87 ILE A O 1
ATOM 690 N N . GLU A 1 88 ? 15.901 12.353 -1.342 1.00 93.06 88 GLU A N 1
ATOM 691 C CA . GLU A 1 88 ? 16.784 13.215 -0.552 1.00 93.06 88 GLU A CA 1
ATOM 692 C C . GLU A 1 88 ? 15.985 14.174 0.342 1.00 93.06 88 GLU A C 1
ATOM 694 O O . GLU A 1 88 ? 16.287 14.307 1.523 1.00 93.06 88 GLU A O 1
ATOM 699 N N . GLU A 1 89 ? 14.901 14.771 -0.145 1.00 94.31 89 GLU A N 1
ATOM 700 C CA . GLU A 1 89 ? 14.045 15.647 0.659 1.00 94.31 89 GLU A CA 1
ATOM 701 C C . GLU A 1 89 ? 13.306 14.867 1.759 1.00 94.31 89 GLU A C 1
ATOM 703 O O . GLU A 1 89 ? 13.288 15.267 2.929 1.00 94.31 89 GLU A O 1
ATOM 708 N N . ALA A 1 90 ? 12.746 13.702 1.426 1.00 91.94 90 ALA A N 1
ATOM 709 C CA . ALA A 1 90 ? 11.974 12.907 2.373 1.00 91.94 90 ALA A CA 1
ATOM 710 C C . ALA A 1 90 ? 12.849 12.229 3.447 1.00 91.94 90 ALA A C 1
ATOM 712 O O . ALA A 1 90 ? 12.397 12.067 4.594 1.00 91.94 90 ALA A O 1
ATOM 713 N N . PHE A 1 91 ? 14.082 11.833 3.104 1.00 92.00 91 PHE A N 1
ATOM 714 C CA . PHE A 1 91 ? 14.960 11.009 3.948 1.00 92.00 91 PHE A CA 1
ATOM 715 C C . PHE A 1 91 ? 16.339 11.627 4.265 1.00 92.00 91 PHE A C 1
ATOM 717 O O . PHE A 1 91 ? 17.101 10.999 5.004 1.00 92.00 91 PHE A O 1
ATOM 724 N N . GLY A 1 92 ? 16.615 12.858 3.820 1.00 79.56 92 GLY A N 1
ATOM 725 C CA . GLY A 1 92 ? 17.891 13.602 3.877 1.00 79.56 92 GLY A CA 1
ATOM 726 C C . GLY A 1 92 ? 18.703 13.526 5.167 1.00 79.56 92 GLY A C 1
ATOM 727 O O . GLY A 1 92 ? 19.931 13.525 5.151 1.00 79.56 92 GLY A O 1
ATOM 728 N N . GLY A 1 93 ? 18.033 13.425 6.315 1.00 79.69 93 GLY A N 1
ATOM 729 C CA . GLY A 1 93 ? 18.684 13.346 7.629 1.00 79.69 93 GLY A CA 1
ATOM 730 C C . GLY A 1 93 ? 18.924 11.930 8.167 1.00 79.69 93 GLY A C 1
ATOM 731 O O . GLY A 1 93 ? 19.594 11.776 9.186 1.00 79.69 93 GLY A O 1
ATOM 732 N N . HIS A 1 94 ? 18.359 10.893 7.538 1.00 70.25 94 HIS A N 1
ATOM 733 C CA . HIS A 1 94 ? 18.258 9.537 8.100 1.00 70.25 94 HIS A CA 1
ATOM 734 C C . HIS A 1 94 ? 18.366 8.406 7.059 1.00 70.25 94 HIS A C 1
ATOM 736 O O . HIS A 1 94 ? 17.859 7.304 7.298 1.00 70.25 94 HIS A O 1
ATOM 742 N N . HIS A 1 95 ? 19.045 8.645 5.932 1.00 59.09 95 HIS A N 1
ATOM 743 C CA . HIS A 1 95 ? 19.168 7.686 4.823 1.00 59.09 95 HIS A CA 1
ATOM 744 C C . HIS A 1 95 ? 19.603 6.272 5.242 1.00 59.09 95 HIS A C 1
ATOM 746 O O . HIS A 1 95 ? 19.106 5.291 4.690 1.00 59.09 95 HIS A O 1
ATOM 752 N N . ASP A 1 96 ? 20.442 6.147 6.272 1.00 62.84 96 ASP A N 1
ATOM 753 C CA . ASP A 1 96 ? 20.959 4.846 6.707 1.00 62.84 96 ASP A CA 1
ATOM 754 C C . ASP A 1 96 ? 20.014 4.075 7.640 1.00 62.84 96 ASP A C 1
ATOM 756 O O . ASP A 1 96 ? 20.147 2.860 7.789 1.00 62.84 96 ASP A O 1
ATOM 760 N N . SER A 1 97 ? 19.044 4.747 8.267 1.00 75.44 97 SER A N 1
ATOM 761 C CA . SER A 1 97 ? 18.205 4.139 9.310 1.00 75.44 97 SER A CA 1
ATOM 762 C C . SER A 1 97 ? 16.925 3.513 8.755 1.00 75.44 97 SER A C 1
ATOM 764 O O . SER A 1 97 ? 16.480 2.461 9.227 1.00 75.44 97 SER A O 1
ATOM 766 N N . SER A 1 98 ? 16.318 4.133 7.735 1.00 88.75 98 SER A N 1
ATOM 767 C CA . SER A 1 98 ? 15.032 3.661 7.222 1.00 88.75 98 SER A CA 1
ATOM 768 C C . SER A 1 98 ? 15.213 2.615 6.126 1.00 88.75 98 SER A C 1
ATOM 770 O O . SER A 1 98 ? 15.781 2.874 5.064 1.00 88.75 98 SER A O 1
ATOM 772 N N . LYS A 1 99 ? 14.634 1.430 6.347 1.00 92.69 99 LYS A N 1
ATOM 773 C CA . LYS A 1 99 ? 14.554 0.361 5.336 1.00 92.69 99 LYS A CA 1
ATOM 774 C C . LYS A 1 99 ? 13.894 0.841 4.039 1.00 92.69 99 LYS A C 1
ATOM 776 O O . LYS A 1 99 ? 14.243 0.353 2.972 1.00 92.69 99 LYS A O 1
ATOM 781 N N . HIS A 1 100 ? 12.967 1.797 4.129 1.00 94.00 100 HIS A N 1
ATOM 782 C CA . HIS A 1 100 ? 12.281 2.372 2.972 1.00 94.00 100 HIS A CA 1
ATOM 783 C C . HIS A 1 100 ? 13.235 3.179 2.089 1.00 94.00 100 HIS A C 1
ATOM 785 O O . HIS A 1 100 ? 13.253 2.972 0.881 1.00 94.00 100 HIS A O 1
ATOM 791 N N . ALA A 1 101 ? 14.077 4.026 2.689 1.00 92.56 101 ALA A N 1
ATOM 792 C CA . ALA A 1 101 ? 15.085 4.791 1.960 1.00 92.56 101 ALA A CA 1
ATOM 793 C C . ALA A 1 101 ? 16.102 3.867 1.280 1.00 92.56 101 ALA A C 1
ATOM 795 O O . ALA A 1 101 ? 16.422 4.054 0.110 1.00 92.56 101 ALA A O 1
ATOM 796 N N . GLN A 1 102 ? 16.572 2.830 1.982 1.00 93.06 102 GLN A N 1
ATOM 797 C CA . GLN A 1 102 ? 17.476 1.831 1.401 1.00 93.06 102 GLN A CA 1
ATOM 798 C C . GLN A 1 102 ? 16.835 1.111 0.213 1.00 93.06 102 GLN A C 1
ATOM 800 O O . GLN A 1 102 ? 17.496 0.882 -0.795 1.00 93.06 102 GLN A O 1
ATOM 805 N N . LEU A 1 103 ? 15.545 0.782 0.310 1.00 94.44 103 LEU A N 1
ATOM 806 C CA . LEU A 1 103 ? 14.816 0.119 -0.761 1.00 94.44 103 LEU A CA 1
ATOM 807 C C . LEU A 1 103 ? 14.629 1.039 -1.974 1.00 94.44 103 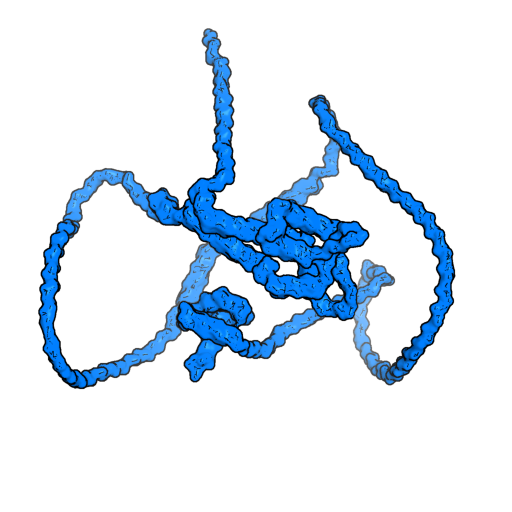LEU A C 1
ATOM 809 O O . LEU A 1 103 ? 14.899 0.606 -3.089 1.00 94.44 103 LEU A O 1
ATOM 813 N N . LEU A 1 104 ? 14.241 2.302 -1.775 1.00 93.69 104 LEU A N 1
ATOM 814 C CA . LEU A 1 104 ? 14.115 3.280 -2.864 1.00 93.69 104 LEU A CA 1
ATOM 815 C C . LEU A 1 104 ? 15.458 3.526 -3.557 1.00 93.69 104 LEU A C 1
ATOM 817 O O . LEU A 1 104 ? 15.547 3.424 -4.776 1.00 93.69 104 LEU A O 1
ATOM 821 N N . ASN A 1 105 ? 16.526 3.720 -2.781 1.00 92.62 105 ASN A N 1
ATOM 822 C CA . ASN A 1 105 ? 17.884 3.830 -3.314 1.00 92.62 105 ASN A CA 1
ATOM 823 C C . ASN A 1 105 ? 18.334 2.548 -4.020 1.00 92.62 105 ASN A C 1
ATOM 825 O O . ASN A 1 105 ? 19.079 2.608 -4.991 1.00 92.62 105 ASN A O 1
ATOM 829 N N . SER A 1 106 ? 17.863 1.377 -3.577 1.00 93.69 106 SER A N 1
ATOM 830 C CA . SER A 1 106 ? 18.170 0.116 -4.247 1.00 93.69 106 SER A CA 1
ATOM 831 C C . SER A 1 106 ? 17.534 0.002 -5.630 1.00 93.69 106 SER A C 1
ATOM 833 O O . SER A 1 106 ? 17.984 -0.849 -6.389 1.00 93.69 106 SER A O 1
ATOM 835 N N . LEU A 1 107 ? 16.532 0.821 -5.971 1.00 92.94 107 LEU A N 1
ATOM 836 C CA . LEU A 1 107 ? 15.981 0.900 -7.329 1.00 92.94 107 LEU A CA 1
ATOM 837 C C . LEU A 1 107 ? 16.889 1.709 -8.265 1.00 92.94 107 LEU A C 1
ATOM 839 O O . LEU A 1 107 ? 16.837 1.517 -9.480 1.00 92.94 107 LEU A O 1
ATOM 843 N N . LEU A 1 108 ? 17.734 2.578 -7.708 1.00 91.94 108 LEU A N 1
ATOM 844 C CA . LEU A 1 108 ? 18.665 3.418 -8.446 1.00 91.94 108 LEU A CA 1
ATOM 845 C C . LEU A 1 108 ? 20.032 2.734 -8.585 1.00 91.94 108 LEU A C 1
ATOM 847 O O . LEU A 1 108 ? 20.552 2.079 -7.680 1.00 91.94 108 LEU A O 1
ATOM 851 N N . VAL A 1 109 ? 20.642 2.910 -9.752 1.00 88.81 109 VAL A N 1
ATOM 852 C CA . VAL A 1 109 ? 22.032 2.570 -10.043 1.00 88.81 109 VAL A CA 1
ATOM 853 C C . VAL A 1 109 ? 22.813 3.866 -10.134 1.00 88.81 109 VAL A C 1
ATOM 855 O O . VAL A 1 109 ? 22.640 4.667 -11.054 1.00 88.81 109 VAL A O 1
ATOM 858 N N . THR A 1 110 ? 23.742 4.051 -9.203 1.00 78.94 110 THR A N 1
ATOM 859 C CA . THR A 1 110 ? 24.719 5.133 -9.284 1.00 78.94 110 THR A CA 1
ATOM 860 C C . THR A 1 110 ? 25.859 4.707 -10.206 1.00 78.94 110 THR A C 1
ATOM 862 O O . THR A 1 110 ? 26.735 3.911 -9.855 1.00 78.94 110 THR A O 1
ATOM 865 N N . THR A 1 111 ? 25.874 5.221 -11.438 1.00 72.88 111 THR A N 1
ATOM 866 C CA . THR A 1 111 ? 26.993 4.949 -12.346 1.00 72.88 111 THR A CA 1
ATOM 867 C C . THR A 1 111 ? 28.183 5.855 -12.007 1.00 72.88 111 THR A C 1
ATOM 869 O O . THR A 1 111 ? 28.170 7.069 -12.214 1.00 72.88 111 THR A O 1
ATOM 872 N N . LYS A 1 112 ? 29.279 5.259 -11.512 1.00 66.06 112 LYS A N 1
ATOM 873 C CA . LYS A 1 112 ? 30.493 5.990 -11.077 1.00 66.06 112 LYS A CA 1
ATOM 874 C C . LYS A 1 112 ? 31.138 6.872 -12.156 1.00 66.06 112 LYS A C 1
ATOM 876 O O . LYS A 1 112 ? 31.948 7.730 -11.828 1.00 66.06 112 LYS A O 1
ATOM 881 N N . LYS A 1 113 ? 30.847 6.637 -13.441 1.00 70.19 113 LYS A N 1
ATOM 882 C CA . LYS A 1 113 ? 31.566 7.274 -14.557 1.00 70.19 113 LYS A CA 1
ATOM 883 C C . LYS A 1 113 ? 30.993 8.619 -15.007 1.00 70.19 113 LYS A C 1
ATOM 885 O O . LYS A 1 113 ? 31.716 9.342 -15.684 1.00 70.19 113 LYS A O 1
ATOM 890 N N . ARG A 1 114 ? 29.743 8.966 -14.672 1.00 66.31 114 ARG A N 1
ATOM 891 C CA . ARG A 1 114 ? 29.130 10.238 -15.116 1.00 66.31 114 ARG A CA 1
ATOM 892 C C . ARG A 1 114 ? 28.224 10.927 -14.097 1.00 66.31 114 ARG A C 1
ATOM 894 O O . ARG A 1 114 ? 27.678 11.970 -14.426 1.00 66.31 114 ARG A O 1
ATOM 901 N N . GLY A 1 115 ? 28.040 10.365 -12.899 1.00 74.25 115 GLY A N 1
ATOM 902 C CA . GLY A 1 115 ? 27.050 10.893 -11.950 1.00 74.25 115 GLY A CA 1
ATOM 903 C C . GLY A 1 115 ? 25.618 10.839 -12.495 1.00 74.25 115 GLY A C 1
ATOM 904 O O . GLY A 1 115 ? 24.735 11.485 -11.952 1.00 74.25 115 GLY A O 1
ATOM 905 N N . SER A 1 116 ? 25.394 10.090 -13.580 1.00 80.75 116 SER A N 1
ATOM 906 C CA . SER A 1 116 ? 24.066 9.887 -14.139 1.00 80.75 116 SER A CA 1
ATOM 907 C C . SER A 1 116 ? 23.404 8.758 -13.362 1.00 80.75 116 SER A C 1
ATOM 909 O O . SER A 1 116 ? 23.965 7.659 -13.227 1.00 80.75 116 SER A O 1
ATOM 911 N N . LEU A 1 117 ? 22.247 9.084 -12.800 1.00 84.69 117 LEU A N 1
ATOM 912 C CA . LEU A 1 117 ? 21.367 8.154 -12.121 1.00 84.69 117 LEU A CA 1
ATOM 913 C C . LEU A 1 117 ? 20.521 7.452 -13.172 1.00 84.69 117 LEU A C 1
ATOM 915 O O . LEU A 1 117 ? 19.867 8.087 -13.999 1.00 84.69 117 LEU A O 1
ATOM 919 N N . HIS A 1 118 ? 20.551 6.129 -13.130 1.00 88.19 118 HIS A N 1
ATOM 920 C CA . HIS A 1 118 ? 19.681 5.290 -13.935 1.00 88.19 118 HIS A CA 1
ATOM 921 C C . HIS A 1 118 ? 18.927 4.353 -13.009 1.00 88.19 118 HIS A C 1
ATOM 923 O O . HIS A 1 118 ? 19.416 4.010 -11.936 1.00 88.19 118 HIS A O 1
ATOM 929 N N . LEU A 1 119 ? 17.743 3.923 -13.421 1.00 89.94 119 LEU A N 1
ATOM 930 C CA . LEU A 1 119 ? 17.068 2.828 -12.743 1.00 89.94 119 LEU A CA 1
ATOM 931 C C . LEU A 1 119 ? 17.791 1.509 -13.040 1.00 89.94 119 LEU A C 1
ATOM 933 O O . LEU A 1 119 ? 18.462 1.364 -14.066 1.00 89.94 119 LEU A O 1
ATOM 937 N N . LYS A 1 120 ? 17.671 0.559 -12.112 1.00 91.81 120 LYS A N 1
ATOM 938 C CA . LYS A 1 120 ? 18.125 -0.821 -12.304 1.00 91.81 120 LYS A CA 1
ATOM 939 C C . LYS A 1 120 ? 17.464 -1.482 -13.510 1.00 91.81 120 LYS A C 1
ATOM 941 O O . LYS A 1 120 ? 16.469 -0.986 -14.041 1.00 91.81 120 LYS A O 1
ATOM 946 N N . SER A 1 121 ? 18.020 -2.616 -13.941 1.00 90.19 121 SER A N 1
ATOM 947 C CA . SER A 1 121 ? 17.368 -3.400 -14.989 1.00 90.19 121 SER A CA 1
ATOM 948 C C . SER A 1 121 ? 15.975 -3.835 -14.525 1.00 90.19 121 SER A C 1
ATOM 950 O O . SER A 1 121 ? 15.713 -3.983 -13.328 1.00 90.19 121 SER A O 1
ATOM 952 N N . PHE A 1 122 ? 15.059 -4.031 -15.470 1.00 87.38 122 PHE A N 1
ATOM 953 C CA . PHE A 1 122 ? 13.684 -4.383 -15.127 1.00 87.38 122 PHE A CA 1
ATOM 954 C C . PHE A 1 122 ? 13.600 -5.700 -14.339 1.00 87.38 122 PHE A C 1
ATOM 956 O O . PHE A 1 122 ? 12.822 -5.787 -13.393 1.00 87.38 122 PHE A O 1
ATOM 963 N N . ASP A 1 123 ? 14.448 -6.680 -14.656 1.00 88.88 123 ASP A N 1
ATOM 964 C CA . ASP A 1 123 ? 14.518 -7.948 -13.923 1.00 88.88 123 ASP A CA 1
ATOM 965 C C . ASP A 1 123 ? 14.955 -7.755 -12.465 1.00 88.88 123 ASP A C 1
ATOM 967 O O . ASP A 1 123 ? 14.363 -8.339 -11.556 1.00 88.88 123 ASP A O 1
ATOM 971 N N . GLU A 1 124 ? 15.941 -6.887 -12.216 1.00 92.38 124 GLU A N 1
ATOM 972 C CA . GLU A 1 124 ? 16.377 -6.545 -10.859 1.00 92.38 124 GLU A CA 1
ATOM 973 C C . GLU A 1 124 ? 15.276 -5.809 -10.088 1.00 92.38 124 GLU A C 1
ATOM 975 O O . GLU A 1 124 ? 15.035 -6.092 -8.914 1.00 92.38 124 GLU A O 1
ATOM 980 N N . ILE A 1 125 ? 14.574 -4.879 -10.741 1.00 91.31 125 ILE A N 1
ATOM 981 C CA . ILE A 1 125 ? 13.444 -4.171 -10.132 1.00 91.31 125 ILE A CA 1
ATOM 982 C C . ILE A 1 125 ? 12.303 -5.147 -9.824 1.00 91.31 125 ILE A C 1
ATOM 984 O O . ILE A 1 125 ? 11.710 -5.066 -8.747 1.00 91.31 125 ILE A O 1
ATOM 988 N N . LYS A 1 126 ? 12.012 -6.092 -10.726 1.00 90.50 126 LYS A N 1
ATOM 989 C CA . LYS A 1 126 ? 10.997 -7.133 -10.526 1.00 90.50 126 LYS A CA 1
ATOM 990 C C . LYS A 1 126 ? 11.352 -8.013 -9.329 1.00 90.50 126 LYS A C 1
ATOM 992 O O . LYS A 1 126 ? 10.479 -8.277 -8.505 1.00 90.50 126 LYS A O 1
ATOM 997 N N . ASP A 1 127 ? 12.615 -8.400 -9.175 1.00 93.81 127 ASP A N 1
ATOM 998 C CA . ASP A 1 127 ? 13.083 -9.169 -8.016 1.00 93.81 127 ASP A CA 1
ATOM 999 C C . ASP A 1 127 ? 12.950 -8.381 -6.697 1.00 93.81 127 ASP A C 1
ATOM 1001 O O . ASP A 1 127 ? 12.415 -8.890 -5.704 1.00 93.81 127 ASP A O 1
ATOM 1005 N N . ILE A 1 128 ? 13.325 -7.093 -6.700 1.00 93.56 128 ILE A N 1
ATOM 1006 C CA . ILE A 1 128 ? 13.138 -6.191 -5.550 1.00 93.56 128 ILE A CA 1
ATOM 1007 C C . ILE A 1 128 ? 11.650 -6.058 -5.202 1.00 93.56 128 ILE A C 1
ATOM 1009 O O . ILE A 1 128 ? 11.284 -6.116 -4.020 1.00 93.56 128 ILE A O 1
ATOM 1013 N N . TYR A 1 129 ? 10.790 -5.908 -6.212 1.00 92.12 129 TYR A N 1
ATOM 1014 C CA . TYR A 1 129 ? 9.345 -5.794 -6.045 1.00 92.12 129 TYR A CA 1
ATOM 1015 C C . TYR A 1 129 ? 8.748 -7.074 -5.459 1.00 92.12 129 TYR A C 1
ATOM 1017 O O . TYR A 1 129 ? 8.031 -7.009 -4.465 1.00 92.12 129 TYR A O 1
ATOM 1025 N N . VAL A 1 130 ? 9.074 -8.247 -6.011 1.00 91.75 130 VAL A N 1
ATOM 1026 C CA . VAL A 1 130 ? 8.571 -9.544 -5.525 1.00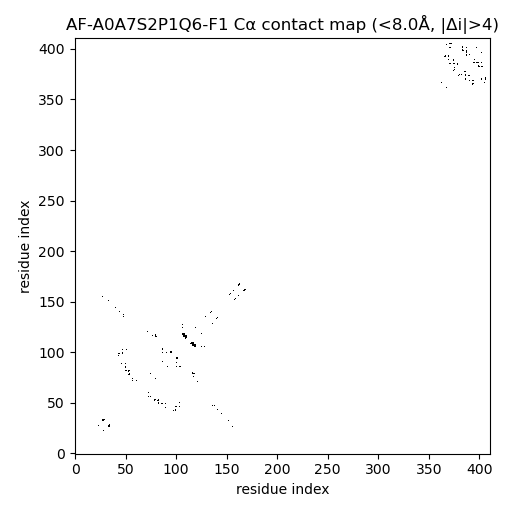 91.75 130 VAL A CA 1
ATOM 1027 C C . VAL A 1 130 ? 9.029 -9.802 -4.090 1.00 91.75 130 VAL A C 1
ATOM 1029 O O . VAL A 1 130 ? 8.214 -10.171 -3.240 1.00 91.75 130 VAL A O 1
ATOM 1032 N N . THR A 1 131 ? 10.297 -9.518 -3.781 1.00 95.94 131 THR A N 1
ATOM 1033 C CA . THR A 1 131 ? 10.853 -9.653 -2.426 1.00 95.94 131 THR A CA 1
ATOM 1034 C C . THR A 1 131 ? 10.123 -8.762 -1.414 1.00 95.94 131 THR A C 1
ATOM 1036 O O . THR A 1 131 ? 9.938 -9.144 -0.257 1.00 95.94 131 THR A O 1
ATOM 1039 N N . ASN A 1 132 ? 9.649 -7.590 -1.848 1.00 95.12 132 ASN A N 1
ATOM 1040 C CA . ASN A 1 132 ? 9.048 -6.573 -0.986 1.00 95.12 132 ASN A CA 1
ATOM 1041 C C . ASN A 1 132 ? 7.589 -6.252 -1.336 1.00 95.12 132 ASN A C 1
ATOM 1043 O O . ASN A 1 132 ? 7.100 -5.174 -0.998 1.00 95.12 132 ASN A O 1
ATOM 1047 N N . MET A 1 133 ? 6.859 -7.194 -1.940 1.00 92.31 133 MET A N 1
ATOM 1048 C CA . MET A 1 133 ? 5.511 -6.974 -2.495 1.00 92.31 133 MET A CA 1
ATOM 1049 C C . MET A 1 133 ? 4.546 -6.331 -1.486 1.00 92.31 133 MET A C 1
ATOM 1051 O O . MET A 1 133 ? 3.702 -5.504 -1.811 1.00 92.31 133 MET A O 1
ATOM 1055 N N . ARG A 1 134 ? 4.726 -6.669 -0.209 1.00 93.12 134 ARG A N 1
ATOM 1056 C CA . ARG A 1 134 ? 3.957 -6.154 0.926 1.00 93.12 134 ARG A CA 1
ATOM 1057 C C . ARG A 1 134 ? 4.118 -4.661 1.214 1.00 93.12 134 ARG A C 1
ATOM 1059 O O . ARG A 1 134 ? 3.226 -4.124 1.870 1.00 93.12 134 ARG A O 1
ATOM 1066 N N . LEU A 1 135 ? 5.254 -4.069 0.847 1.00 93.25 135 LEU A N 1
ATOM 1067 C CA . LEU A 1 135 ? 5.564 -2.647 1.029 1.00 93.25 135 LEU A CA 1
ATOM 1068 C C . LEU A 1 135 ? 5.097 -1.823 -0.172 1.00 93.25 135 LEU A C 1
ATOM 1070 O O . LEU A 1 135 ? 4.656 -0.700 0.009 1.00 93.25 135 LEU A O 1
ATOM 1074 N N . PHE A 1 136 ? 5.148 -2.389 -1.379 1.00 92.88 136 PHE A N 1
ATOM 1075 C CA . PHE A 1 136 ? 4.683 -1.719 -2.596 1.00 92.88 136 PHE A CA 1
ATOM 1076 C C . PHE A 1 136 ? 3.154 -1.699 -2.747 1.00 92.88 136 PHE A C 1
ATOM 1078 O O . PHE A 1 136 ? 2.621 -0.901 -3.514 1.00 92.88 136 PHE A O 1
ATOM 1085 N N . ASP A 1 137 ? 2.433 -2.552 -2.020 1.00 92.38 137 ASP A N 1
ATOM 1086 C CA . ASP A 1 137 ? 0.972 -2.612 -2.060 1.00 92.38 137 ASP A CA 1
ATOM 1087 C C . ASP A 1 137 ? 0.325 -1.384 -1.386 1.00 92.38 137 ASP A C 1
ATOM 1089 O O . ASP A 1 137 ? 0.143 -1.322 -0.163 1.00 92.38 137 ASP A O 1
ATOM 1093 N N . LEU A 1 138 ? -0.072 -0.416 -2.219 1.00 91.69 138 LEU A N 1
ATOM 1094 C CA . LEU A 1 138 ? -0.742 0.814 -1.797 1.00 91.69 138 LEU A CA 1
ATOM 1095 C C . LEU A 1 138 ? -2.059 0.543 -1.053 1.00 91.69 138 LEU A C 1
ATOM 1097 O O . LEU A 1 138 ? -2.355 1.213 -0.062 1.00 91.69 138 LEU A O 1
ATOM 1101 N N . ALA A 1 139 ? -2.847 -0.447 -1.482 1.00 92.50 139 ALA A N 1
ATOM 1102 C CA . ALA A 1 139 ? -4.122 -0.763 -0.840 1.00 92.50 139 ALA A CA 1
ATOM 1103 C C . ALA A 1 139 ? -3.897 -1.293 0.582 1.00 92.50 139 ALA A C 1
ATOM 1105 O O . ALA A 1 139 ? -4.639 -0.981 1.522 1.00 92.50 139 ALA A O 1
ATOM 1106 N N . ARG A 1 140 ? -2.835 -2.076 0.776 1.00 91.69 140 ARG A N 1
ATOM 1107 C CA . ARG A 1 140 ? -2.436 -2.568 2.096 1.00 91.69 140 ARG A CA 1
ATOM 1108 C C . ARG A 1 140 ? -1.916 -1.456 2.998 1.00 91.69 140 ARG A C 1
ATOM 1110 O O . ARG A 1 140 ? -2.274 -1.441 4.182 1.00 91.69 140 ARG A O 1
ATOM 1117 N N . PHE A 1 141 ? -1.135 -0.522 2.459 1.00 93.75 141 PHE A N 1
ATOM 1118 C CA . PHE A 1 141 ? -0.729 0.680 3.186 1.00 93.75 141 PHE A CA 1
ATOM 1119 C C . PHE A 1 141 ? -1.943 1.499 3.632 1.00 93.75 141 PHE A C 1
ATOM 1121 O O . PHE A 1 141 ? -2.102 1.721 4.831 1.00 93.75 141 PHE A O 1
ATOM 1128 N N . GLN A 1 142 ? -2.854 1.845 2.718 1.00 92.62 142 GLN A N 1
ATOM 1129 C CA . GLN A 1 142 ? -4.067 2.617 3.021 1.00 92.62 142 GLN A CA 1
ATOM 1130 C C . GLN A 1 142 ? -4.906 1.961 4.124 1.00 92.62 142 GLN A C 1
ATOM 1132 O O . GLN A 1 142 ? -5.328 2.617 5.076 1.00 92.62 142 GLN A O 1
ATOM 1137 N N . ASN A 1 143 ? -5.099 0.642 4.054 1.00 93.19 143 ASN A N 1
ATOM 1138 C CA . ASN A 1 143 ? -5.813 -0.101 5.090 1.00 93.19 143 ASN A CA 1
ATOM 1139 C C . ASN A 1 143 ? -5.102 -0.059 6.449 1.00 93.19 143 ASN A C 1
ATOM 1141 O O . ASN A 1 143 ? -5.754 0.027 7.491 1.00 93.19 143 ASN A O 1
ATOM 1145 N N . THR A 1 144 ? -3.773 -0.149 6.455 1.00 91.12 144 THR A N 1
ATOM 1146 C CA . THR A 1 144 ? -2.967 -0.094 7.683 1.00 91.12 144 THR A CA 1
ATOM 1147 C C . THR A 1 144 ? -3.006 1.305 8.294 1.00 91.12 144 THR A C 1
ATOM 1149 O O . THR A 1 144 ? -3.246 1.442 9.492 1.00 91.12 144 THR A O 1
ATOM 1152 N N . PHE A 1 145 ? -2.870 2.333 7.458 1.00 92.88 145 PHE A N 1
ATOM 1153 C CA . PHE A 1 145 ? -2.983 3.741 7.819 1.00 92.88 145 PHE A CA 1
ATOM 1154 C C . PHE A 1 145 ? -4.344 4.059 8.448 1.00 92.88 145 PHE A C 1
ATOM 1156 O O . PHE A 1 145 ? -4.404 4.5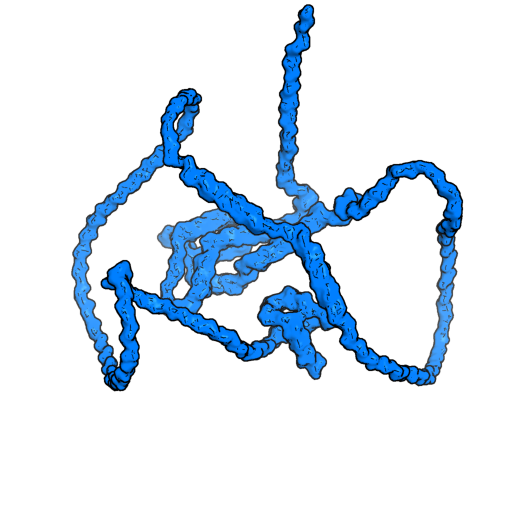52 9.571 1.00 92.88 145 PHE A O 1
ATOM 1163 N N . LEU A 1 146 ? -5.446 3.674 7.795 1.00 91.50 146 LEU A N 1
ATOM 1164 C CA . LEU A 1 146 ? -6.799 3.901 8.312 1.00 91.50 146 LEU A CA 1
ATOM 1165 C C . LEU A 1 146 ? -7.054 3.183 9.644 1.00 91.50 146 LEU A C 1
ATOM 1167 O O . LEU A 1 146 ? -7.694 3.742 10.533 1.00 91.50 146 LEU A O 1
ATOM 1171 N N . LYS A 1 147 ? -6.554 1.952 9.809 1.00 91.38 147 LYS A N 1
ATOM 1172 C CA . LYS A 1 147 ? -6.658 1.221 11.084 1.00 91.38 147 LYS A CA 1
ATOM 1173 C C . LYS A 1 147 ? -5.903 1.929 12.206 1.00 91.38 147 LYS A C 1
ATOM 1175 O O . LYS A 1 147 ? -6.406 1.987 13.325 1.00 91.38 147 LYS A O 1
ATOM 1180 N N . LEU A 1 148 ? -4.718 2.458 11.911 1.00 90.19 148 LEU A N 1
ATOM 1181 C CA . LEU A 1 148 ? -3.907 3.186 12.882 1.00 90.19 148 LEU A CA 1
ATOM 1182 C C . LEU A 1 148 ? -4.539 4.526 13.251 1.00 90.19 148 LEU A C 1
ATOM 1184 O O . LEU A 1 148 ? -4.666 4.792 14.440 1.00 90.19 148 LEU A O 1
ATOM 1188 N N . ILE A 1 149 ? -5.049 5.293 12.282 1.00 88.12 149 ILE A N 1
ATOM 1189 C CA . ILE A 1 149 ? -5.812 6.520 12.560 1.00 88.12 149 ILE A CA 1
ATOM 1190 C C . ILE A 1 149 ? -7.013 6.226 13.455 1.00 88.12 149 ILE A C 1
ATOM 1192 O O . ILE A 1 149 ? -7.223 6.940 14.429 1.00 88.12 149 ILE A O 1
ATOM 1196 N N . ARG A 1 150 ? -7.781 5.162 13.182 1.00 88.56 150 ARG A N 1
ATOM 1197 C CA . ARG A 1 150 ? -8.912 4.777 14.044 1.00 88.56 150 ARG A CA 1
ATOM 1198 C C . ARG A 1 150 ? -8.452 4.457 15.463 1.00 88.56 150 ARG A C 1
ATOM 1200 O O . ARG A 1 150 ? -8.985 5.028 16.408 1.00 88.56 150 ARG A O 1
ATOM 1207 N N . ARG A 1 151 ? -7.408 3.637 15.617 1.00 87.94 151 ARG A N 1
ATOM 1208 C CA . ARG A 1 151 ? -6.839 3.313 16.935 1.00 87.94 151 ARG A CA 1
ATOM 1209 C C . ARG A 1 151 ? -6.340 4.561 17.668 1.00 87.94 151 ARG A C 1
ATOM 1211 O O . ARG A 1 151 ? -6.541 4.682 18.869 1.00 87.94 151 ARG A O 1
ATOM 1218 N N . TRP A 1 152 ? -5.685 5.486 16.971 1.00 87.00 152 TRP A N 1
ATOM 1219 C CA . TRP A 1 152 ? -5.246 6.747 17.564 1.00 87.00 152 TRP A CA 1
ATOM 1220 C C . TRP A 1 152 ? -6.433 7.621 17.952 1.00 87.00 152 TRP A C 1
ATOM 1222 O O . TRP A 1 152 ? -6.452 8.128 19.066 1.00 87.00 152 TRP A O 1
ATOM 1232 N N . SER A 1 153 ? -7.460 7.719 17.106 1.00 85.94 153 SER A N 1
ATOM 1233 C CA . SER A 1 153 ? -8.681 8.462 17.429 1.00 85.94 153 SER A CA 1
ATOM 1234 C C . SER A 1 153 ? -9.371 7.915 18.680 1.00 85.94 153 SER A C 1
ATOM 1236 O O . SER A 1 153 ? -9.798 8.698 19.516 1.00 85.94 153 SER A O 1
ATOM 1238 N N . GLU A 1 154 ? -9.381 6.593 18.877 1.00 84.38 154 GLU A N 1
ATOM 1239 C CA . GLU A 1 154 ? -9.922 5.953 20.084 1.00 84.38 154 GLU A CA 1
ATOM 1240 C C . GLU A 1 154 ? -9.083 6.243 21.340 1.00 84.38 154 GLU A C 1
ATOM 1242 O O . GLU A 1 154 ? -9.633 6.311 22.438 1.00 84.38 154 GLU A O 1
ATOM 1247 N N . MET A 1 155 ? -7.763 6.429 21.197 1.00 82.56 155 MET A N 1
ATOM 1248 C CA . MET A 1 155 ? -6.883 6.803 22.313 1.00 82.56 155 MET A CA 1
ATOM 1249 C C . MET A 1 155 ? -7.006 8.282 22.691 1.00 82.56 155 MET A C 1
ATOM 1251 O O . MET A 1 155 ? -6.925 8.609 23.871 1.00 82.56 155 MET A O 1
ATOM 1255 N N . VAL A 1 156 ? -7.174 9.169 21.707 1.00 80.00 156 VAL A N 1
ATOM 1256 C CA . VAL A 1 156 ? -7.304 10.621 21.931 1.00 80.00 156 VAL A CA 1
ATOM 1257 C C . VAL A 1 156 ? -8.701 10.991 22.402 1.00 80.00 156 VAL A C 1
ATOM 1259 O O . VAL A 1 156 ? -8.859 11.851 23.261 1.00 80.00 156 VAL A O 1
ATOM 1262 N N . LEU A 1 157 ? -9.709 10.334 21.835 1.00 72.06 157 LEU A N 1
ATOM 1263 C CA . LEU A 1 157 ? -11.116 10.541 22.130 1.00 72.06 157 LEU A CA 1
ATOM 1264 C C . LEU A 1 157 ? -11.679 9.238 22.700 1.00 72.06 157 LEU A C 1
ATOM 1266 O O . LEU A 1 157 ? -12.397 8.523 21.992 1.00 72.06 157 LEU A O 1
ATOM 1270 N N . PRO A 1 158 ? -11.365 8.886 23.961 1.00 67.06 158 PRO A N 1
ATOM 1271 C CA . PRO A 1 158 ? -12.000 7.747 24.598 1.00 67.06 158 PRO A CA 1
ATOM 1272 C C . PRO A 1 158 ? -13.513 7.979 24.567 1.00 67.06 158 PRO A C 1
ATOM 1274 O O . PRO A 1 158 ? -14.045 8.833 25.270 1.00 67.06 158 PRO A O 1
ATOM 1277 N N . VAL A 1 159 ? -14.220 7.224 23.722 1.00 60.88 159 VAL A N 1
ATOM 1278 C CA . VAL A 1 159 ? -15.662 7.382 23.452 1.00 60.88 159 VAL A CA 1
ATOM 1279 C C . VAL A 1 159 ? -16.486 7.390 24.746 1.00 60.88 159 VAL A C 1
ATOM 1281 O O . VAL A 1 159 ? -17.496 8.087 24.835 1.00 60.88 159 VAL A O 1
ATOM 1284 N N . ALA A 1 160 ? -16.010 6.686 25.778 1.00 60.50 160 ALA A N 1
ATOM 1285 C CA . ALA A 1 160 ? -16.603 6.669 27.111 1.00 60.50 160 ALA A CA 1
ATOM 1286 C C . ALA A 1 160 ? -16.651 8.051 27.793 1.00 60.50 160 ALA A C 1
ATOM 1288 O O . ALA A 1 160 ? -17.537 8.285 28.612 1.00 60.50 160 ALA A O 1
ATOM 1289 N N . GLU A 1 161 ? -15.744 8.977 27.480 1.00 56.06 161 GLU A N 1
ATOM 1290 C CA . GLU A 1 161 ? -15.793 10.341 28.015 1.00 56.06 161 GLU A CA 1
ATOM 1291 C C . GLU A 1 161 ? -16.799 11.218 27.284 1.00 56.06 161 GLU A C 1
ATOM 1293 O O . GLU A 1 161 ? -17.520 11.955 27.942 1.00 56.06 161 GLU A O 1
ATOM 1298 N N . LEU A 1 162 ? -16.963 11.072 25.967 1.00 57.84 162 LEU A N 1
ATOM 1299 C CA . LEU A 1 162 ? -18.030 11.773 25.242 1.00 57.84 162 LEU A CA 1
ATOM 1300 C C . LEU A 1 162 ? -19.417 11.324 25.715 1.00 57.84 162 LEU A C 1
ATOM 1302 O O . LEU A 1 162 ? -20.308 12.155 25.881 1.00 57.84 162 LEU A O 1
ATOM 1306 N N . THR A 1 163 ? -19.579 10.035 26.038 1.00 64.00 163 THR A N 1
ATOM 1307 C CA . THR A 1 163 ? -20.821 9.537 26.652 1.00 64.00 163 THR A CA 1
ATOM 1308 C C . THR A 1 163 ? -21.007 10.061 28.078 1.00 64.00 163 THR A C 1
ATOM 1310 O O . THR A 1 163 ? -22.126 10.407 28.449 1.00 64.00 163 THR A O 1
ATOM 1313 N N . LYS A 1 164 ? -19.930 10.183 28.873 1.00 61.38 164 LYS A N 1
ATOM 1314 C CA . LYS A 1 164 ? -19.971 10.841 30.197 1.00 61.38 164 LYS A CA 1
ATOM 1315 C C . LYS A 1 164 ? -20.266 12.342 30.107 1.00 61.38 164 LYS A C 1
ATOM 1317 O O . LYS A 1 164 ? -20.911 12.877 31.000 1.00 61.38 164 LYS A O 1
ATOM 1322 N N . LEU A 1 165 ? -19.823 13.004 29.040 1.00 65.00 165 LEU A N 1
ATOM 1323 C CA . LEU A 1 165 ? -20.074 14.417 28.744 1.00 65.00 165 LEU A CA 1
ATOM 1324 C C . LEU A 1 165 ? -21.441 14.648 28.074 1.00 65.00 165 LEU A C 1
ATOM 1326 O O . LEU A 1 165 ? -21.778 15.783 27.752 1.00 65.00 165 LEU A O 1
ATOM 1330 N N . GLY A 1 166 ? -22.234 13.593 27.855 1.00 65.81 166 GLY A N 1
ATOM 1331 C CA . GLY A 1 166 ? -23.570 13.688 27.263 1.00 65.81 166 GLY A CA 1
ATOM 1332 C C . GLY A 1 166 ? -23.591 13.959 25.755 1.00 65.81 166 GLY A C 1
ATOM 1333 O O . GLY A 1 166 ? -24.672 14.084 25.179 1.00 65.81 166 GLY A O 1
ATOM 1334 N N . TYR A 1 167 ? -22.438 13.997 25.082 1.00 58.53 167 TYR A N 1
ATOM 1335 C CA . TYR A 1 167 ? -22.371 14.135 23.629 1.00 58.53 167 TYR A CA 1
ATOM 1336 C C . TYR A 1 167 ? -22.859 12.839 22.964 1.00 58.53 167 TYR A C 1
ATOM 1338 O O . TYR A 1 167 ? -22.245 11.782 23.089 1.00 58.53 167 TYR A O 1
ATOM 1346 N N . GLY A 1 168 ? -23.998 12.916 22.269 1.00 62.50 168 GLY A N 1
ATOM 1347 C CA . GLY A 1 168 ? -24.618 11.786 21.563 1.00 62.50 168 GLY A CA 1
ATOM 1348 C C . GLY A 1 168 ? -25.672 11.011 22.362 1.00 62.50 168 GLY A C 1
ATOM 1349 O O . GLY A 1 168 ? -26.355 10.165 21.786 1.00 62.50 168 GLY A O 1
ATOM 1350 N N . SER A 1 169 ? -25.881 11.325 23.648 1.00 56.78 169 SER A N 1
ATOM 1351 C CA . SER A 1 169 ? -27.055 10.838 24.377 1.00 56.78 169 SER A CA 1
ATOM 1352 C C . SER A 1 169 ? -28.273 11.651 23.950 1.00 56.78 169 SER A C 1
ATOM 1354 O O . SER A 1 169 ? -28.630 12.646 24.577 1.00 56.78 169 SER A O 1
ATOM 1356 N N . THR A 1 170 ? -28.955 11.217 22.890 1.00 56.84 170 THR A N 1
ATOM 1357 C CA . THR A 1 170 ? -30.321 11.665 22.593 1.00 56.84 170 THR A CA 1
ATOM 1358 C C . THR A 1 170 ? -31.293 11.027 23.586 1.00 56.84 170 THR A C 1
ATOM 1360 O O . THR A 1 170 ? -32.253 10.364 23.201 1.00 56.84 170 THR A O 1
ATOM 1363 N N . THR A 1 171 ? -31.049 11.160 24.888 1.00 58.34 171 THR A N 1
ATOM 1364 C CA . THR A 1 171 ? -32.144 11.046 25.843 1.00 58.34 171 THR A CA 1
ATOM 1365 C C . THR A 1 171 ? -32.991 12.289 25.612 1.00 58.34 171 THR A C 1
ATOM 1367 O O . THR A 1 171 ? -32.489 13.388 25.868 1.00 58.34 171 THR A O 1
ATOM 1370 N N . PRO A 1 172 ? -34.215 12.172 25.066 1.00 55.69 172 PRO A N 1
ATOM 1371 C CA . PRO A 1 172 ? -35.082 13.326 24.928 1.00 55.69 172 PRO A CA 1
ATOM 1372 C C . PRO A 1 172 ? -35.212 13.942 26.315 1.00 55.69 172 PRO A C 1
ATOM 1374 O O . PRO A 1 172 ? -35.581 13.257 27.271 1.00 55.69 172 PRO A O 1
ATOM 1377 N N . ALA A 1 173 ? -34.837 15.213 26.430 1.00 51.91 173 ALA A N 1
ATOM 1378 C CA . ALA A 1 173 ? -35.089 16.000 27.616 1.00 51.91 173 ALA A CA 1
ATOM 1379 C C . ALA A 1 173 ? -36.606 15.996 27.834 1.00 51.91 173 ALA A C 1
ATOM 1381 O O . ALA A 1 173 ? -37.344 16.741 27.192 1.00 51.91 173 ALA A O 1
ATOM 1382 N N . VAL A 1 174 ? -37.085 15.092 28.690 1.00 53.12 174 VAL A N 1
ATOM 1383 C CA . VAL A 1 174 ? -38.451 15.138 29.196 1.00 53.12 174 VAL A CA 1
ATOM 1384 C C . VAL A 1 174 ? -38.498 16.391 30.052 1.00 53.12 174 VAL A C 1
ATOM 1386 O O . VAL A 1 174 ? -37.967 16.432 31.161 1.00 53.12 174 VAL A O 1
ATOM 1389 N N . GLY A 1 175 ? -39.040 17.447 29.452 1.00 51.91 175 GLY A N 1
ATOM 1390 C CA . GLY A 1 175 ? -39.134 18.767 30.038 1.00 51.91 175 GLY A CA 1
ATOM 1391 C C . GLY A 1 175 ? -39.838 18.715 31.385 1.00 51.91 175 GLY A C 1
ATOM 1392 O O . GLY A 1 175 ? -41.014 18.375 31.490 1.00 51.91 175 GLY A O 1
ATOM 1393 N N . THR A 1 176 ? -39.120 19.118 32.423 1.00 54.66 176 THR A N 1
ATOM 1394 C CA . THR A 1 176 ? -39.719 19.568 33.671 1.00 54.66 176 THR A CA 1
ATOM 1395 C C . THR A 1 176 ? -40.208 20.997 33.482 1.00 54.66 176 THR A C 1
ATOM 1397 O O . THR A 1 176 ? -39.474 21.940 33.749 1.00 54.66 176 THR A O 1
ATOM 1400 N N . HIS A 1 177 ? -41.455 21.153 33.047 1.00 49.56 177 HIS A N 1
ATOM 1401 C CA . HIS A 1 177 ? -42.267 22.333 33.343 1.00 49.56 177 HIS A CA 1
ATOM 1402 C C . HIS A 1 177 ? -43.739 21.915 33.409 1.00 49.56 177 HIS A C 1
ATOM 1404 O O . HIS A 1 177 ? -44.429 21.872 32.397 1.00 49.56 177 HIS A O 1
ATOM 1410 N N . ASN A 1 178 ? -44.213 21.554 34.605 1.00 49.09 178 ASN A N 1
ATOM 1411 C CA . ASN A 1 178 ? -45.236 22.322 35.325 1.00 49.09 178 ASN A CA 1
ATOM 1412 C C . ASN A 1 178 ? -45.666 21.602 36.608 1.00 49.09 178 ASN A C 1
ATOM 1414 O O . ASN A 1 178 ? -45.874 20.392 36.646 1.00 49.09 178 ASN A O 1
ATOM 1418 N N . LYS A 1 179 ? -45.737 22.395 37.677 1.00 53.47 179 LYS A N 1
ATOM 1419 C CA . LYS A 1 179 ? -46.199 22.012 39.006 1.00 53.47 179 LYS A CA 1
ATOM 1420 C C . LYS A 1 179 ? -47.733 21.924 39.035 1.00 53.47 179 LYS A C 1
ATOM 1422 O O . LYS A 1 179 ? -48.407 22.648 38.314 1.00 53.47 179 LYS A O 1
ATOM 1427 N N . GLU A 1 180 ? -48.187 21.144 40.016 1.00 49.00 180 GLU A N 1
ATOM 1428 C CA . GLU A 1 180 ? -49.428 21.247 40.805 1.00 49.00 180 GLU A CA 1
ATOM 1429 C C . GLU A 1 180 ? -50.508 20.173 40.579 1.00 49.00 180 GLU A C 1
ATOM 1431 O O . GLU A 1 180 ? -51.112 20.050 39.522 1.00 49.00 180 GLU A O 1
ATOM 1436 N N . ASN A 1 181 ? -50.767 19.461 41.687 1.00 48.75 181 ASN A N 1
ATOM 1437 C CA . ASN A 1 181 ? -51.950 18.672 42.032 1.00 48.75 181 ASN A CA 1
ATOM 1438 C C . ASN A 1 181 ? -52.286 17.450 41.180 1.00 48.75 181 ASN A C 1
ATOM 1440 O O . ASN A 1 181 ? -53.123 17.576 40.304 1.00 48.75 181 ASN A O 1
ATOM 1444 N N . ILE A 1 182 ? -51.808 16.261 41.585 1.00 39.84 182 ILE A N 1
ATOM 1445 C CA . ILE A 1 182 ? -52.690 15.142 41.988 1.00 39.84 182 ILE A CA 1
ATOM 1446 C C . ILE A 1 182 ? -51.946 14.281 43.023 1.00 39.84 182 ILE A C 1
ATOM 1448 O O . ILE A 1 182 ? -50.994 13.566 42.719 1.00 39.84 182 ILE A O 1
ATOM 1452 N N . SER A 1 183 ? -52.379 14.366 44.273 1.00 46.09 183 SER A N 1
ATOM 1453 C CA . SER A 1 183 ? -52.161 13.345 45.290 1.00 46.09 183 SER A CA 1
ATOM 1454 C C . SER A 1 183 ? -53.028 12.123 44.974 1.00 46.09 183 SER A C 1
ATOM 1456 O O . SER A 1 183 ? -54.217 12.288 44.721 1.00 46.09 183 SER A O 1
ATOM 1458 N N . SER A 1 184 ? -52.457 10.912 45.029 1.00 45.44 184 SER A N 1
ATOM 1459 C CA . SER A 1 184 ? -53.056 9.686 45.607 1.00 45.44 184 SER A CA 1
ATOM 1460 C C . SER A 1 184 ? -52.560 8.400 44.923 1.00 45.44 184 SER A C 1
ATOM 1462 O O . SER A 1 184 ? -52.516 8.320 43.701 1.00 45.44 184 SER A O 1
ATOM 1464 N N . LEU A 1 185 ? -52.276 7.392 45.762 1.00 37.09 185 LEU A N 1
ATOM 1465 C CA . LEU A 1 185 ? -51.818 6.014 45.499 1.00 37.09 185 LEU A CA 1
ATOM 1466 C C . LEU A 1 185 ? -50.373 5.880 44.973 1.00 37.09 185 LEU A C 1
ATOM 1468 O O . LEU A 1 185 ? -50.075 6.254 43.854 1.00 37.09 185 LEU A O 1
ATOM 1472 N N . GLY A 1 186 ? -49.383 5.340 45.688 1.00 38.25 186 GLY A N 1
ATOM 1473 C CA . GLY A 1 186 ? -49.396 4.403 46.812 1.00 38.25 186 GLY A CA 1
ATOM 1474 C C . GLY A 1 186 ? -48.866 3.038 46.362 1.00 38.25 186 GLY A C 1
ATOM 1475 O O . GLY A 1 186 ? -49.653 2.220 45.915 1.00 38.25 186 GLY A O 1
ATOM 1476 N N . SER A 1 187 ? -47.551 2.809 46.480 1.00 38.88 187 SER A N 1
ATOM 1477 C CA . SER A 1 187 ? -46.892 1.495 46.662 1.00 38.88 187 SER A CA 1
ATOM 1478 C C . SER A 1 187 ? -45.376 1.744 46.713 1.00 38.88 187 SER A C 1
ATOM 1480 O O . SER A 1 187 ? -44.754 2.028 45.699 1.00 38.88 187 SER A O 1
ATOM 1482 N N . ALA A 1 188 ? -44.759 1.901 47.884 1.00 44.06 188 ALA A N 1
ATOM 1483 C CA . ALA A 1 188 ? -44.181 0.797 48.657 1.00 44.06 188 ALA A CA 1
ATOM 1484 C C . ALA A 1 188 ? -43.357 -0.168 47.778 1.00 44.06 188 ALA A C 1
ATOM 1486 O O . ALA A 1 188 ? -43.920 -1.006 47.086 1.00 44.06 188 ALA A O 1
ATOM 1487 N N . PHE A 1 189 ? -42.028 -0.057 47.791 1.00 34.91 189 PHE A N 1
ATOM 1488 C CA . PHE A 1 189 ? -41.195 -0.840 48.706 1.00 34.91 189 PHE A CA 1
ATOM 1489 C C . PHE A 1 189 ? -39.748 -0.339 48.676 1.00 34.91 189 PHE A C 1
ATOM 1491 O O . PHE A 1 189 ? -39.101 -0.260 47.635 1.00 34.91 189 PHE A O 1
ATOM 1498 N N . ALA A 1 190 ? -39.269 0.021 49.862 1.00 40.62 190 ALA A N 1
ATOM 1499 C CA . ALA A 1 190 ? -37.893 0.372 50.132 1.00 40.62 190 ALA A CA 1
ATOM 1500 C C . ALA A 1 190 ? -37.022 -0.885 50.266 1.00 40.62 190 ALA A C 1
ATOM 1502 O O . ALA A 1 190 ? -37.453 -1.938 50.735 1.00 40.62 190 ALA A O 1
ATOM 1503 N N . THR A 1 191 ? -35.765 -0.691 49.895 1.00 45.88 191 THR A N 1
ATOM 1504 C CA . THR A 1 191 ? -34.562 -1.443 50.255 1.00 45.88 191 THR A CA 1
ATOM 1505 C C . THR A 1 191 ? -34.594 -2.124 51.628 1.00 45.88 191 THR A C 1
ATOM 1507 O O . THR A 1 191 ? -34.835 -1.461 52.640 1.00 45.88 191 THR A O 1
ATOM 1510 N N . ARG A 1 192 ? -34.154 -3.389 51.701 1.00 36.94 192 ARG A N 1
ATOM 1511 C CA . ARG A 1 192 ? -33.435 -3.893 52.882 1.00 36.94 192 ARG A CA 1
ATOM 1512 C C . ARG A 1 192 ? -32.475 -5.029 52.529 1.00 36.94 192 ARG A C 1
ATOM 1514 O O . ARG A 1 192 ? -32.886 -6.110 52.127 1.00 36.94 192 ARG A O 1
ATOM 1521 N N . ALA A 1 193 ? -31.190 -4.763 52.738 1.00 40.66 193 ALA A N 1
ATOM 1522 C CA . ALA A 1 193 ? -30.129 -5.755 52.808 1.00 40.66 193 ALA A CA 1
ATOM 1523 C C . ALA A 1 193 ? -30.377 -6.743 53.961 1.00 40.66 193 ALA A C 1
ATOM 1525 O O . ALA A 1 193 ? -30.759 -6.325 55.053 1.00 40.66 193 ALA A O 1
ATOM 1526 N N . THR A 1 194 ? -30.093 -8.030 53.756 1.00 42.72 194 THR A N 1
ATOM 1527 C CA . THR A 1 194 ? -29.727 -8.939 54.852 1.00 42.72 194 THR A CA 1
ATOM 1528 C C . THR A 1 194 ? -28.724 -9.985 54.384 1.00 42.72 194 THR A C 1
ATOM 1530 O O . THR A 1 194 ? -28.884 -10.654 53.371 1.00 42.72 194 THR A O 1
ATOM 1533 N N . ASN A 1 195 ? -27.665 -10.043 55.175 1.00 42.09 195 ASN A N 1
ATOM 1534 C CA . ASN A 1 195 ? -26.536 -10.947 55.184 1.00 42.09 195 ASN A CA 1
ATOM 1535 C C . ASN A 1 195 ? -26.989 -12.279 55.810 1.00 42.09 195 ASN A C 1
ATOM 1537 O O . ASN A 1 195 ? -27.606 -12.234 56.875 1.00 42.09 195 ASN A O 1
ATOM 1541 N N . GLN A 1 196 ? -26.673 -13.438 55.224 1.00 45.12 196 GLN A N 1
ATOM 1542 C CA . GLN A 1 196 ? -26.570 -14.683 55.994 1.00 45.12 196 GLN A CA 1
ATOM 1543 C C . GLN A 1 196 ? -25.672 -15.714 55.301 1.00 45.12 196 GLN A C 1
ATOM 1545 O O . GLN A 1 196 ? -25.955 -16.224 54.220 1.00 45.12 196 GLN A O 1
ATOM 1550 N N . GLN A 1 197 ? -24.570 -15.990 55.992 1.00 42.00 197 GLN A N 1
ATOM 1551 C CA . GLN A 1 197 ? -23.654 -17.104 55.811 1.00 42.00 197 GLN A CA 1
ATOM 1552 C C . GLN A 1 197 ? -24.384 -18.448 55.919 1.00 42.00 197 GLN A C 1
ATOM 1554 O O . GLN A 1 197 ? -25.198 -18.629 56.825 1.00 42.00 197 GLN A O 1
ATOM 1559 N N . ARG A 1 198 ? -23.956 -19.439 55.126 1.00 37.75 198 ARG A N 1
ATOM 1560 C CA . ARG A 1 198 ? -23.820 -20.817 55.619 1.00 37.75 198 ARG A CA 1
ATOM 1561 C C . ARG A 1 198 ? -22.805 -21.607 54.792 1.00 37.75 198 ARG A C 1
ATOM 1563 O O . ARG A 1 198 ? -23.129 -22.184 53.763 1.00 37.75 198 ARG A O 1
ATOM 1570 N N . GLU A 1 199 ? -21.579 -21.668 55.300 1.00 41.59 199 GLU A N 1
ATOM 1571 C CA . GLU A 1 199 ? -20.714 -22.834 55.125 1.00 41.59 199 GLU A CA 1
ATOM 1572 C C . GLU A 1 199 ? -21.265 -23.971 55.995 1.00 41.59 199 GLU A C 1
ATOM 1574 O O . GLU A 1 199 ? -21.514 -23.733 57.173 1.00 41.59 199 GLU A O 1
ATOM 1579 N N . GLN A 1 200 ? -21.409 -25.188 55.458 1.00 46.91 200 GLN A N 1
ATOM 1580 C CA . GLN A 1 200 ? -20.999 -26.428 56.135 1.00 46.91 200 GLN A CA 1
ATOM 1581 C C . GLN A 1 200 ? -20.643 -27.502 55.098 1.00 46.91 200 GLN A C 1
ATOM 1583 O O . GLN A 1 200 ? -21.322 -27.710 54.098 1.00 46.91 200 GLN A O 1
ATOM 1588 N N . THR A 1 201 ? -19.524 -28.151 55.383 1.00 36.03 201 THR A N 1
ATOM 1589 C CA . THR A 1 201 ? -18.828 -29.222 54.671 1.00 36.03 201 THR A CA 1
ATOM 1590 C C . THR A 1 201 ? -19.245 -30.615 55.182 1.00 36.03 201 THR A C 1
ATOM 1592 O O . THR A 1 201 ? -19.689 -30.730 56.322 1.00 36.03 201 THR A O 1
ATOM 1595 N N . LYS A 1 202 ? -18.907 -31.661 54.390 1.00 42.66 202 LYS A N 1
ATOM 1596 C CA . LYS A 1 202 ? -18.838 -33.127 54.691 1.00 42.66 202 LYS A CA 1
ATOM 1597 C C . LYS A 1 202 ? -20.167 -33.895 54.485 1.00 42.66 202 LYS A C 1
ATOM 1599 O O . LYS A 1 202 ? -21.191 -33.427 54.942 1.00 42.66 202 LYS A O 1
ATOM 1604 N N . ARG A 1 203 ? -20.254 -35.101 53.892 1.00 37.88 203 ARG A N 1
ATOM 1605 C CA . ARG A 1 203 ? -19.312 -36.146 53.403 1.00 37.88 203 ARG A CA 1
ATOM 1606 C C . ARG A 1 203 ? -20.130 -37.221 52.594 1.00 37.88 203 ARG A C 1
ATOM 1608 O O . ARG A 1 203 ? -21.294 -36.936 52.346 1.00 37.88 203 ARG A O 1
ATOM 1615 N N . PRO A 1 204 ? -19.579 -38.374 52.128 1.00 57.50 204 PRO A N 1
ATOM 1616 C CA . PRO A 1 204 ? -19.826 -38.949 50.790 1.00 57.50 204 PRO A CA 1
ATOM 1617 C C . PRO A 1 204 ? -20.613 -40.286 50.791 1.00 57.50 204 PRO A C 1
ATOM 1619 O O . PRO A 1 204 ? -21.028 -40.716 51.861 1.00 57.50 204 PRO A O 1
ATOM 1622 N N . ILE A 1 205 ? -20.679 -40.945 49.612 1.00 36.06 205 ILE A N 1
ATOM 1623 C CA . ILE A 1 205 ? -20.743 -42.411 49.333 1.00 36.06 205 ILE A CA 1
ATOM 1624 C C . ILE A 1 205 ? -21.932 -42.868 48.451 1.00 36.06 205 ILE A C 1
ATOM 1626 O O . ILE A 1 205 ? -23.085 -42.811 48.854 1.00 36.06 205 ILE A O 1
ATOM 1630 N N . ASP A 1 206 ? -21.537 -43.340 47.260 1.00 35.50 206 ASP A N 1
ATOM 1631 C CA . ASP A 1 206 ? -21.954 -44.505 46.457 1.00 35.50 206 ASP A CA 1
ATOM 1632 C C . ASP A 1 206 ? -23.354 -44.715 45.831 1.00 35.50 206 ASP A C 1
ATOM 1634 O O . ASP A 1 206 ? -24.388 -44.737 46.482 1.00 35.50 206 ASP A O 1
ATOM 1638 N N . GLN A 1 207 ? -23.244 -45.105 44.546 1.00 37.25 207 GLN A N 1
ATOM 1639 C CA . GLN A 1 207 ? -23.925 -46.199 43.825 1.00 37.25 207 GLN A CA 1
ATOM 1640 C C . GLN A 1 207 ? -25.312 -46.009 43.168 1.00 37.25 207 GLN A C 1
ATOM 1642 O O . GLN A 1 207 ? -26.342 -45.958 43.820 1.00 37.25 207 GLN A O 1
ATOM 1647 N N . ALA A 1 208 ? -25.258 -46.124 41.829 1.00 37.88 208 ALA A N 1
ATOM 1648 C CA . ALA A 1 208 ? -25.977 -47.076 40.960 1.00 37.88 208 ALA A CA 1
ATOM 1649 C C . ALA A 1 208 ? -27.498 -46.950 40.695 1.00 37.88 208 ALA A C 1
ATOM 1651 O O . ALA A 1 208 ? -28.308 -46.792 41.596 1.00 37.88 208 ALA A O 1
ATOM 1652 N N . GLY A 1 209 ? -27.855 -47.190 39.419 1.00 33.62 209 GLY A N 1
ATOM 1653 C CA . GLY A 1 209 ? -29.213 -47.455 38.902 1.00 33.62 209 GLY A CA 1
ATOM 1654 C C . GLY A 1 209 ? -29.737 -46.306 38.030 1.00 33.62 209 GLY A C 1
ATOM 1655 O O . GLY A 1 209 ? -30.017 -45.238 38.548 1.00 33.62 209 GLY A O 1
ATOM 1656 N N . ASN A 1 210 ? -29.693 -46.365 36.693 1.00 36.41 210 ASN A N 1
ATOM 1657 C CA . ASN A 1 210 ? -30.556 -47.144 35.789 1.00 36.41 210 ASN A CA 1
ATOM 1658 C C . ASN A 1 210 ? -32.053 -46.822 35.963 1.00 36.41 210 ASN A C 1
ATOM 1660 O O . ASN A 1 210 ? -32.654 -47.382 36.866 1.00 36.41 210 ASN A O 1
ATOM 1664 N N . ASP A 1 211 ? -32.640 -45.974 35.105 1.00 36.47 211 ASP A N 1
ATOM 1665 C CA . ASP A 1 211 ? -33.791 -46.353 34.261 1.00 36.47 211 ASP A CA 1
ATOM 1666 C C . ASP A 1 211 ? -34.315 -45.215 33.355 1.00 36.47 211 ASP A C 1
ATOM 1668 O O . ASP A 1 211 ? -34.455 -44.066 33.765 1.00 36.47 211 ASP A O 1
ATOM 1672 N N . LYS A 1 212 ? -34.601 -45.620 32.112 1.00 41.41 212 LYS A N 1
ATOM 1673 C CA . LYS A 1 212 ? -35.669 -45.218 31.174 1.00 41.41 212 LYS A CA 1
ATOM 1674 C C . LYS A 1 212 ? -36.476 -43.918 31.371 1.00 41.41 212 LYS A C 1
ATOM 1676 O O . LYS A 1 212 ? -37.221 -43.758 32.330 1.00 41.41 212 LYS A O 1
ATOM 1681 N N . SER A 1 213 ? -36.514 -43.125 30.301 1.00 38.00 213 SER A N 1
ATOM 1682 C CA . SER A 1 213 ? -37.688 -42.389 29.772 1.00 38.00 213 SER A CA 1
ATOM 1683 C C . SER A 1 213 ? -37.367 -42.085 28.297 1.00 38.00 213 SER A C 1
ATOM 1685 O O . SER A 1 213 ? -36.315 -41.527 28.013 1.00 38.00 213 SER A O 1
ATOM 1687 N N . GLU A 1 214 ? -37.969 -42.759 27.311 1.00 44.69 214 GLU A N 1
ATOM 1688 C CA . GLU A 1 214 ? -39.249 -42.410 26.659 1.00 44.69 214 GLU A CA 1
ATOM 1689 C C . GLU A 1 214 ? -39.339 -40.912 26.330 1.00 44.69 214 GLU A C 1
ATOM 1691 O O . GLU A 1 214 ? -39.799 -40.120 27.145 1.00 44.69 214 GLU A O 1
ATOM 1696 N N . GLU A 1 215 ? -38.878 -40.544 25.128 1.00 38.97 215 GLU A N 1
ATOM 1697 C CA . GLU A 1 215 ? -39.144 -39.242 24.516 1.00 38.97 215 GLU A CA 1
ATOM 1698 C C . GLU A 1 215 ? -40.080 -39.406 23.316 1.00 38.97 215 GLU A C 1
ATOM 1700 O O . GLU A 1 215 ? -39.935 -40.303 22.483 1.00 38.97 215 GLU A O 1
ATOM 1705 N N . GLU A 1 216 ? -41.070 -38.521 23.324 1.00 42.22 216 GLU A N 1
ATOM 1706 C CA . GLU A 1 216 ? -42.244 -38.414 22.476 1.00 42.22 216 GLU A CA 1
ATOM 1707 C C . GLU A 1 216 ? -41.906 -38.084 21.014 1.00 42.22 216 GLU A C 1
ATOM 1709 O O . GLU A 1 216 ? -41.098 -37.202 20.716 1.00 42.22 216 GLU A O 1
ATOM 1714 N N . GLU A 1 217 ? -42.621 -38.730 20.091 1.00 43.84 217 GLU A N 1
ATOM 1715 C CA . GLU A 1 217 ? -42.785 -38.259 18.717 1.00 43.84 217 GLU A CA 1
ATOM 1716 C C . GLU A 1 217 ? -43.507 -36.901 18.722 1.00 43.84 217 GLU A C 1
ATOM 1718 O O . GLU A 1 217 ? -44.664 -36.797 19.134 1.00 43.84 217 GLU A O 1
ATOM 1723 N N . LYS A 1 218 ? -42.836 -35.852 18.230 1.00 42.62 218 LYS A N 1
ATOM 1724 C CA . LYS A 1 218 ? -43.474 -34.584 17.861 1.00 42.62 218 LYS A CA 1
ATOM 1725 C C . LYS A 1 218 ? -43.576 -34.464 16.346 1.00 42.62 218 LYS A C 1
ATOM 1727 O O . LYS A 1 218 ? -42.584 -34.281 15.645 1.00 42.62 218 LYS A O 1
ATOM 1732 N N . ASP A 1 219 ? -44.824 -34.562 15.916 1.00 44.03 219 ASP A N 1
ATOM 1733 C CA . ASP A 1 219 ? -45.400 -34.229 14.621 1.00 44.03 219 ASP A CA 1
ATOM 1734 C C . ASP A 1 219 ? -44.947 -32.838 14.130 1.00 44.03 219 ASP A C 1
ATOM 1736 O O . ASP A 1 219 ? -45.094 -31.831 14.830 1.00 44.03 219 ASP A O 1
ATOM 1740 N N . VAL A 1 220 ? -44.350 -32.795 12.935 1.00 44.94 220 VAL A N 1
ATOM 1741 C CA . VAL A 1 220 ? -43.898 -31.575 12.252 1.00 44.94 220 VAL A CA 1
ATOM 1742 C C . VAL A 1 220 ? -44.956 -31.226 11.213 1.00 44.94 220 VAL A C 1
ATOM 1744 O O . VAL A 1 220 ? -44.988 -31.803 10.130 1.00 44.94 220 VAL A O 1
ATOM 1747 N N . GLY A 1 221 ? -45.828 -30.281 11.566 1.00 38.69 221 GLY A N 1
ATOM 1748 C CA . GLY A 1 221 ? -46.770 -29.666 10.638 1.00 38.69 221 GLY A CA 1
ATOM 1749 C C . GLY A 1 221 ? -46.065 -28.696 9.688 1.00 38.69 221 GLY A C 1
ATOM 1750 O O . GLY A 1 221 ? -45.316 -27.820 10.123 1.00 38.69 221 GLY A O 1
ATOM 1751 N N . ASP A 1 222 ? -46.328 -28.870 8.395 1.00 46.94 222 ASP A N 1
ATOM 1752 C CA . ASP A 1 222 ? -45.905 -28.007 7.294 1.00 46.94 222 ASP A CA 1
ATOM 1753 C C . ASP A 1 222 ? -46.489 -26.585 7.430 1.00 46.94 222 ASP A C 1
ATOM 1755 O O . ASP A 1 222 ? -47.682 -26.364 7.216 1.00 46.94 222 ASP A O 1
ATOM 1759 N N . ASP A 1 223 ? -45.632 -25.610 7.748 1.00 51.22 223 ASP A N 1
ATOM 1760 C CA . ASP A 1 223 ? -45.940 -24.173 7.743 1.00 51.22 223 ASP A CA 1
ATOM 1761 C C . ASP A 1 223 ? -45.267 -23.484 6.539 1.00 51.22 223 ASP A C 1
ATOM 1763 O O . ASP A 1 223 ? -44.171 -22.921 6.614 1.00 51.22 223 ASP A O 1
ATOM 1767 N N . GLU A 1 224 ? -45.914 -23.592 5.376 1.00 53.91 224 GLU A N 1
ATOM 1768 C CA . GLU A 1 224 ? -45.511 -22.958 4.106 1.00 53.91 224 GLU A CA 1
ATOM 1769 C C . GLU A 1 224 ? -46.386 -21.727 3.753 1.00 53.91 224 GLU A C 1
ATOM 1771 O O . GLU A 1 224 ? -46.369 -21.260 2.614 1.00 53.91 224 GLU A O 1
ATOM 1776 N N . GLY A 1 225 ? -47.134 -21.157 4.710 1.00 48.75 225 GLY A N 1
ATOM 1777 C CA . GLY A 1 225 ? -48.128 -20.101 4.442 1.00 48.75 225 GLY A CA 1
ATOM 1778 C C . GLY A 1 225 ? -47.628 -18.646 4.417 1.00 48.75 225 GLY A C 1
ATOM 1779 O O . GLY A 1 225 ? -48.165 -17.825 3.678 1.00 48.75 225 GLY A O 1
ATOM 1780 N N . ASP A 1 226 ? -46.575 -18.294 5.161 1.00 56.12 226 ASP A N 1
ATOM 1781 C CA . ASP A 1 226 ? -46.387 -16.889 5.590 1.00 56.12 226 ASP A CA 1
ATOM 1782 C C . ASP A 1 226 ? -45.392 -16.040 4.766 1.00 56.12 226 ASP A C 1
ATOM 1784 O O . ASP A 1 226 ? -45.032 -14.910 5.130 1.00 56.12 226 ASP A O 1
ATOM 1788 N N . LYS A 1 227 ? -44.904 -16.540 3.624 1.00 56.28 227 LYS A N 1
ATOM 1789 C CA . LYS A 1 227 ? -43.890 -15.815 2.827 1.00 56.28 227 LYS A CA 1
ATOM 1790 C C . LYS A 1 227 ? -44.477 -14.786 1.852 1.00 56.28 227 LYS A C 1
ATOM 1792 O O . LYS A 1 227 ? -43.767 -13.841 1.495 1.00 56.28 227 LYS A O 1
ATOM 1797 N N . GLU A 1 228 ? -45.742 -14.909 1.443 1.00 56.31 228 GLU A N 1
ATOM 1798 C CA . GLU A 1 228 ? -46.350 -13.995 0.457 1.00 56.31 228 GLU A CA 1
ATOM 1799 C C . GLU A 1 228 ? -46.697 -12.611 1.039 1.00 56.31 228 GLU A C 1
ATOM 1801 O O . GLU A 1 228 ? -46.520 -11.584 0.369 1.00 56.31 228 GLU A O 1
ATOM 1806 N N . ASP A 1 229 ? -47.054 -12.540 2.322 1.00 65.44 229 ASP A N 1
ATOM 1807 C CA . ASP A 1 229 ? -47.505 -11.293 2.953 1.00 65.44 229 ASP A CA 1
ATOM 1808 C C . ASP A 1 229 ? -46.380 -10.276 3.194 1.00 65.44 229 ASP A C 1
ATOM 1810 O O . ASP A 1 229 ? -46.589 -9.054 3.133 1.00 65.44 229 ASP A O 1
ATOM 1814 N N . ASN A 1 230 ? -45.147 -10.749 3.381 1.00 69.50 230 ASN A N 1
ATOM 1815 C CA . ASN A 1 230 ? -43.997 -9.880 3.625 1.00 69.50 230 ASN A CA 1
ATOM 1816 C C . ASN A 1 230 ? -43.589 -9.072 2.382 1.00 69.50 230 ASN A C 1
ATOM 1818 O O . ASN A 1 230 ? -43.221 -7.897 2.495 1.00 69.50 230 ASN A O 1
ATOM 1822 N N . LEU A 1 231 ? -43.727 -9.643 1.180 1.00 76.56 231 LEU A N 1
ATOM 1823 C CA . LEU A 1 231 ? -43.420 -8.935 -0.067 1.00 76.56 231 LEU A CA 1
ATOM 1824 C C . LEU A 1 231 ? -44.448 -7.828 -0.346 1.00 76.56 231 LEU A C 1
ATOM 1826 O O . LEU A 1 231 ? -44.091 -6.724 -0.772 1.00 76.56 231 LEU A O 1
ATOM 1830 N N . GLY A 1 232 ? -45.724 -8.101 -0.060 1.00 84.62 232 GLY A N 1
ATOM 1831 C CA . GLY A 1 232 ? -46.801 -7.119 -0.173 1.00 84.62 232 GLY A CA 1
ATOM 1832 C C . GLY A 1 232 ? -46.644 -5.957 0.812 1.00 84.62 232 GLY A C 1
ATOM 1833 O O . GLY A 1 232 ? -46.968 -4.811 0.487 1.00 84.62 232 GLY A O 1
ATOM 1834 N N . ARG A 1 233 ? -46.108 -6.219 2.009 1.00 82.69 233 ARG A N 1
ATOM 1835 C CA . ARG A 1 233 ? -45.810 -5.178 3.003 1.00 82.69 233 ARG A CA 1
ATOM 1836 C C . ARG A 1 233 ? -44.633 -4.299 2.571 1.00 82.69 233 ARG A C 1
ATOM 1838 O O . ARG A 1 233 ? -44.729 -3.079 2.674 1.00 82.69 233 ARG A O 1
ATOM 1845 N N . LEU A 1 234 ? -43.582 -4.896 2.003 1.00 84.69 234 LEU A N 1
ATOM 1846 C CA . LEU A 1 234 ? -42.396 -4.172 1.532 1.00 84.69 234 LEU A CA 1
ATOM 1847 C C . LEU A 1 234 ? -42.676 -3.288 0.304 1.00 84.69 234 LEU A C 1
ATOM 1849 O O . LEU A 1 234 ? -42.128 -2.193 0.178 1.00 84.69 234 LEU A O 1
ATOM 1853 N N . LYS A 1 235 ? -43.557 -3.729 -0.604 1.00 87.25 235 LYS A N 1
ATOM 1854 C CA . LYS A 1 235 ? -43.989 -2.898 -1.741 1.00 87.25 235 LYS A CA 1
ATOM 1855 C C . LYS A 1 235 ? -44.744 -1.653 -1.273 1.00 87.25 235 LYS A C 1
ATOM 1857 O O . LYS A 1 235 ? -44.431 -0.556 -1.729 1.00 87.25 235 LYS A O 1
ATOM 1862 N N . ARG A 1 236 ? -45.660 -1.810 -0.311 1.00 89.62 236 ARG A N 1
ATOM 1863 C CA . ARG A 1 236 ? -46.441 -0.697 0.256 1.00 89.62 236 ARG A CA 1
ATOM 1864 C C . ARG A 1 236 ? -45.568 0.315 1.002 1.00 89.62 236 ARG A C 1
ATOM 1866 O O . ARG A 1 236 ? -45.775 1.515 0.856 1.00 89.62 236 ARG A O 1
ATOM 1873 N N . THR A 1 237 ? -44.565 -0.138 1.757 1.00 87.19 237 THR A N 1
ATOM 1874 C CA . THR A 1 237 ? -43.637 0.777 2.446 1.00 87.19 237 THR A CA 1
ATOM 1875 C C . THR A 1 237 ? -42.720 1.515 1.474 1.00 87.19 237 THR A C 1
ATOM 1877 O O . THR A 1 237 ? -42.514 2.715 1.637 1.00 87.19 237 THR A O 1
ATOM 1880 N N . ARG A 1 238 ? -42.219 0.845 0.426 1.00 90.31 238 ARG A N 1
ATOM 1881 C CA . ARG A 1 238 ? -41.425 1.495 -0.628 1.00 90.31 238 ARG A CA 1
ATOM 1882 C C . ARG A 1 238 ? -42.221 2.577 -1.358 1.00 90.31 238 ARG A C 1
ATOM 1884 O O . ARG A 1 238 ? -41.688 3.652 -1.612 1.00 90.31 238 ARG A O 1
ATOM 1891 N N . GLU A 1 239 ? -43.476 2.301 -1.694 1.00 90.56 239 GLU A N 1
ATOM 1892 C CA . GLU A 1 239 ? -44.343 3.256 -2.391 1.00 90.56 239 GLU A CA 1
ATOM 1893 C C . GLU A 1 239 ? -44.672 4.475 -1.515 1.00 90.56 239 GLU A C 1
ATOM 1895 O O . GLU A 1 239 ? -44.618 5.609 -1.989 1.00 90.56 239 GLU A O 1
ATOM 1900 N N . ALA A 1 240 ? -44.898 4.264 -0.214 1.00 89.06 240 ALA A N 1
ATOM 1901 C CA . ALA A 1 240 ? -45.092 5.352 0.744 1.00 89.06 240 ALA A CA 1
ATOM 1902 C C . ALA A 1 240 ? -43.847 6.246 0.894 1.00 89.06 240 ALA A C 1
ATOM 1904 O O . ALA A 1 240 ? -43.980 7.464 0.988 1.00 89.06 240 ALA A O 1
ATOM 1905 N N . LEU A 1 241 ? -42.645 5.657 0.878 1.00 84.19 241 LEU A N 1
ATOM 1906 C CA . LEU A 1 241 ? -41.378 6.394 0.955 1.00 84.19 241 LEU A CA 1
ATOM 1907 C C . LEU A 1 241 ? -41.104 7.233 -0.298 1.00 84.19 241 LEU A C 1
ATOM 1909 O O . LEU A 1 241 ? -40.638 8.360 -0.179 1.00 84.19 241 LEU A O 1
ATOM 1913 N N . MET A 1 242 ? -41.426 6.722 -1.488 1.00 85.56 242 MET A N 1
ATOM 1914 C CA . MET A 1 242 ? -41.169 7.434 -2.747 1.00 85.56 242 MET A CA 1
ATOM 1915 C C . MET A 1 242 ? -42.157 8.576 -3.022 1.00 85.56 242 MET A C 1
ATOM 1917 O O . MET A 1 242 ? -41.861 9.441 -3.837 1.00 85.56 242 MET A O 1
ATOM 1921 N N . LYS A 1 243 ? -43.313 8.623 -2.342 1.00 89.12 243 LYS A N 1
ATOM 1922 C CA . LYS A 1 243 ? -44.352 9.639 -2.593 1.00 89.12 243 LYS A CA 1
ATOM 1923 C C . LYS A 1 243 ? -43.924 11.072 -2.235 1.00 89.12 243 LYS A C 1
ATOM 1925 O O . LYS A 1 243 ? -44.478 12.012 -2.792 1.00 89.12 243 LYS A O 1
ATOM 1930 N N . ASN A 1 244 ? -42.946 11.232 -1.341 1.00 85.25 244 ASN A N 1
ATOM 1931 C CA . ASN A 1 244 ? -42.486 12.542 -0.860 1.00 85.25 244 ASN A CA 1
ATOM 1932 C C . ASN A 1 244 ? -41.034 12.866 -1.252 1.00 85.25 244 ASN A C 1
ATOM 1934 O O . ASN A 1 244 ? -40.498 13.874 -0.796 1.00 85.25 244 ASN A O 1
ATOM 1938 N N . VAL A 1 245 ? -40.375 12.017 -2.047 1.00 88.81 245 VAL A N 1
ATOM 1939 C CA . VAL A 1 245 ? -39.007 12.275 -2.515 1.00 88.81 245 VAL A CA 1
ATOM 1940 C C . VAL A 1 245 ? -39.096 12.921 -3.891 1.00 88.81 245 VAL A C 1
ATOM 1942 O O . VAL A 1 245 ? -39.274 12.239 -4.897 1.00 88.81 245 VAL A O 1
ATOM 1945 N N . GLU A 1 246 ? -39.001 14.248 -3.927 1.00 86.75 246 GLU A N 1
ATOM 1946 C CA . GLU A 1 246 ? -38.789 14.996 -5.167 1.00 86.75 246 GLU A CA 1
ATOM 1947 C C . GLU A 1 246 ? -37.409 14.654 -5.734 1.00 86.75 246 GLU A C 1
ATOM 1949 O O . GLU A 1 246 ? -36.404 14.715 -5.023 1.00 86.75 246 GLU A O 1
ATOM 1954 N N . ASP A 1 247 ? -37.365 14.250 -7.006 1.00 79.12 247 ASP A N 1
ATOM 1955 C CA . ASP A 1 247 ? -36.125 13.854 -7.669 1.00 79.12 247 ASP A CA 1
ATOM 1956 C C . ASP A 1 247 ? -35.202 15.081 -7.829 1.00 79.12 247 ASP A C 1
ATOM 1958 O O . ASP A 1 247 ? -35.524 16.012 -8.578 1.00 79.12 247 ASP A O 1
ATOM 1962 N N . PRO A 1 248 ? -34.036 15.121 -7.155 1.00 86.12 248 PRO A N 1
ATOM 1963 C CA . PRO A 1 248 ? -33.127 16.261 -7.226 1.00 86.12 248 PRO A CA 1
ATOM 1964 C C . PRO A 1 248 ? -32.516 16.457 -8.624 1.00 86.12 248 PRO A C 1
ATOM 1966 O O . PRO A 1 248 ? -31.942 17.518 -8.900 1.00 86.12 248 PRO A O 1
ATOM 1969 N N . LEU A 1 249 ? -32.620 15.468 -9.521 1.00 85.38 249 LEU A N 1
ATOM 1970 C CA . LEU A 1 249 ? -32.092 15.563 -10.882 1.00 85.38 249 LEU A CA 1
ATOM 1971 C C . LEU A 1 249 ? -32.794 16.640 -11.711 1.00 85.38 249 LEU A C 1
ATOM 1973 O O . LEU A 1 249 ? -32.111 17.371 -12.433 1.00 85.38 249 LEU A O 1
ATOM 1977 N N . ASP A 1 250 ? -34.106 16.818 -11.569 1.00 88.00 250 ASP A N 1
ATOM 1978 C CA . ASP A 1 250 ? -34.838 17.822 -12.349 1.00 88.00 250 ASP A CA 1
ATOM 1979 C C . ASP A 1 250 ? -34.414 19.252 -11.982 1.00 88.00 250 ASP A C 1
ATOM 1981 O O . ASP A 1 250 ? -34.191 20.093 -12.863 1.00 88.00 250 ASP A O 1
ATOM 1985 N N . ALA A 1 251 ? -34.177 19.515 -10.693 1.00 86.12 251 ALA A N 1
ATOM 1986 C CA . ALA A 1 251 ? -33.653 20.796 -10.221 1.00 86.12 251 ALA A CA 1
ATOM 1987 C C . ALA A 1 251 ? -32.228 21.062 -10.744 1.00 86.12 251 ALA A C 1
ATOM 1989 O O . ALA A 1 251 ? -31.913 22.170 -11.196 1.00 86.12 251 ALA A O 1
ATOM 1990 N N . CYS A 1 252 ? -31.370 20.038 -10.749 1.00 83.06 252 CYS A N 1
ATOM 1991 C CA . CYS A 1 252 ? -30.013 20.126 -11.288 1.00 83.06 252 CYS A CA 1
ATOM 1992 C C . CYS A 1 252 ? -30.006 20.393 -12.802 1.00 83.06 252 CYS A C 1
ATOM 1994 O O . CYS A 1 252 ? -29.256 21.253 -13.276 1.00 83.06 252 CYS A O 1
ATOM 1996 N N . VAL A 1 253 ? -30.875 19.725 -13.567 1.00 91.75 253 VAL A N 1
ATOM 1997 C CA . VAL A 1 253 ? -30.993 19.919 -15.021 1.00 91.75 253 VAL A CA 1
ATOM 1998 C C . VAL A 1 253 ? -31.545 21.308 -15.353 1.00 91.75 253 VAL A C 1
ATOM 2000 O O . VAL A 1 253 ? -31.034 21.968 -16.265 1.00 91.75 253 VAL A O 1
ATOM 2003 N N . ALA A 1 254 ? -32.535 21.802 -14.605 1.00 87.38 254 ALA A N 1
ATOM 2004 C CA . ALA A 1 254 ? -33.063 23.156 -14.774 1.00 87.38 254 ALA A CA 1
ATOM 2005 C C . ALA A 1 254 ? -31.994 24.231 -14.487 1.00 87.38 254 ALA A C 1
ATOM 2007 O O . ALA A 1 254 ? -31.830 25.187 -15.258 1.00 87.38 254 ALA A O 1
ATOM 2008 N N . LYS A 1 255 ? -31.196 24.041 -13.427 1.00 89.56 255 LYS A N 1
ATOM 2009 C CA . LYS A 1 255 ? -30.100 24.949 -13.056 1.00 89.56 255 LYS A CA 1
ATOM 2010 C C . LYS A 1 255 ? -28.972 24.948 -14.094 1.00 89.56 255 LYS A C 1
ATOM 2012 O O . LYS A 1 255 ? -28.498 26.018 -14.478 1.00 89.56 255 LYS A O 1
ATOM 2017 N N . ALA A 1 256 ? -28.605 23.781 -14.624 1.00 85.31 256 ALA A N 1
ATOM 2018 C CA . ALA A 1 256 ? -27.602 23.654 -15.683 1.00 85.31 256 ALA A CA 1
ATOM 2019 C C . ALA A 1 256 ? -28.043 24.321 -17.001 1.00 85.31 256 ALA A C 1
ATOM 2021 O O . ALA A 1 256 ? -27.255 25.020 -17.642 1.00 85.31 256 ALA A O 1
ATOM 2022 N N . LYS A 1 257 ? -29.317 24.176 -17.392 1.00 85.12 257 LYS A N 1
ATOM 2023 C CA . LYS A 1 257 ? -29.872 24.853 -18.579 1.00 85.12 257 LYS A CA 1
ATOM 2024 C C . LYS A 1 257 ? -29.865 26.378 -18.427 1.00 85.12 257 LYS A C 1
ATOM 2026 O O . LYS A 1 257 ? -29.508 27.079 -19.371 1.00 85.12 257 LYS A O 1
ATOM 2031 N N . SER A 1 258 ? -30.171 26.879 -17.230 1.00 81.56 258 SER A N 1
ATOM 2032 C CA . SER A 1 258 ? -30.181 28.318 -16.919 1.00 81.56 258 SER A CA 1
ATOM 2033 C C . SER A 1 258 ? -28.780 28.947 -16.929 1.00 81.56 258 SER A C 1
ATOM 2035 O O . SER A 1 258 ? -28.615 30.108 -17.297 1.00 81.56 258 SER A O 1
ATOM 2037 N N . ALA A 1 259 ? -27.746 28.183 -16.568 1.00 75.62 259 ALA A N 1
ATOM 2038 C CA . ALA A 1 259 ? -26.359 28.639 -16.664 1.00 75.62 259 ALA A CA 1
ATOM 2039 C C . ALA A 1 259 ? -25.891 28.777 -18.126 1.00 75.62 259 ALA A C 1
ATOM 2041 O O . ALA A 1 259 ? -25.119 29.677 -18.458 1.00 75.62 259 ALA A O 1
ATOM 2042 N N . ARG A 1 260 ? -26.402 27.923 -19.021 1.00 74.62 260 ARG A N 1
ATOM 2043 C CA . ARG A 1 260 ? -25.979 27.866 -20.427 1.00 74.62 260 AR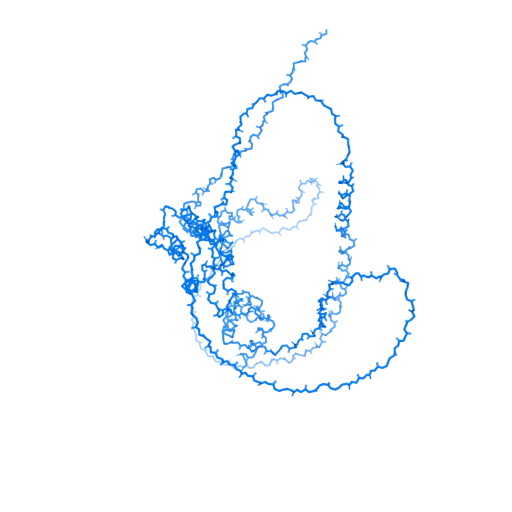G A CA 1
ATOM 2044 C C . ARG A 1 260 ? -26.491 29.043 -21.264 1.00 74.62 260 ARG A C 1
ATOM 2046 O O . ARG A 1 260 ? -25.797 29.475 -22.176 1.00 74.62 260 ARG A O 1
ATOM 2053 N N . THR A 1 261 ? -27.653 29.606 -20.929 1.00 69.19 261 THR A N 1
ATOM 2054 C CA . THR A 1 261 ? -28.224 30.771 -21.635 1.00 69.19 261 THR A CA 1
ATOM 2055 C C . THR A 1 261 ? -27.603 32.107 -21.211 1.00 69.19 261 THR A C 1
ATOM 2057 O O . THR A 1 261 ? -27.654 33.072 -21.970 1.00 69.19 261 THR A O 1
ATOM 2060 N N . ARG A 1 262 ? -26.952 32.179 -20.039 1.00 60.78 262 ARG A N 1
ATOM 2061 C CA . ARG A 1 262 ? -26.251 33.395 -19.578 1.00 60.78 262 ARG A CA 1
ATOM 2062 C C . ARG A 1 262 ? -24.895 33.625 -20.254 1.00 60.78 262 ARG A C 1
ATOM 2064 O O . ARG A 1 262 ? -24.443 34.765 -20.312 1.00 60.78 262 ARG A O 1
ATOM 2071 N N . SER A 1 263 ? -24.263 32.583 -20.796 1.00 56.72 263 SER A N 1
ATOM 2072 C CA . SER A 1 263 ? -22.917 32.690 -21.378 1.00 56.72 263 SER A CA 1
ATOM 2073 C C . SER A 1 263 ? -22.881 33.236 -22.814 1.00 56.72 263 SER A C 1
ATOM 2075 O O . SER A 1 263 ? -21.813 33.616 -23.281 1.00 56.72 263 SER A O 1
ATOM 2077 N N . THR A 1 264 ? -24.015 33.316 -23.517 1.00 55.62 264 THR A N 1
ATOM 2078 C CA . THR A 1 264 ? -24.083 33.760 -24.926 1.00 55.62 264 THR A CA 1
ATOM 2079 C C . THR A 1 264 ? -24.455 35.235 -25.113 1.00 55.62 264 THR A C 1
ATOM 2081 O O . THR A 1 264 ? -24.548 35.691 -26.245 1.00 55.62 264 THR A O 1
ATOM 2084 N N . SER A 1 265 ? -24.642 36.002 -24.030 1.00 51.94 265 SER A N 1
ATOM 2085 C CA . SER A 1 265 ? -25.076 37.412 -24.091 1.00 51.94 265 SER A CA 1
ATOM 2086 C C . SER A 1 265 ? -23.997 38.442 -23.716 1.00 51.94 265 SER A C 1
ATOM 2088 O O . SER A 1 265 ? -24.281 39.637 -23.723 1.00 51.94 265 SER A O 1
ATOM 2090 N N . ARG A 1 266 ? -22.767 38.036 -23.378 1.00 48.28 266 ARG A N 1
ATOM 2091 C CA . ARG A 1 266 ? -21.684 38.970 -23.010 1.00 48.28 266 ARG A CA 1
ATOM 2092 C C . ARG A 1 266 ? -20.554 38.945 -24.035 1.00 48.28 266 ARG A C 1
ATOM 2094 O O . ARG A 1 266 ? -19.467 38.471 -23.732 1.00 48.28 266 ARG A O 1
ATOM 2101 N N . HIS A 1 267 ? -20.814 39.433 -25.246 1.00 47.47 267 HIS A N 1
ATOM 2102 C CA . HIS A 1 267 ? -19.727 39.822 -26.148 1.00 47.47 267 HIS A CA 1
ATOM 2103 C C . HIS A 1 267 ? -20.145 40.868 -27.191 1.00 47.47 267 HIS A C 1
ATOM 2105 O O . HIS A 1 267 ? -19.955 40.642 -28.378 1.00 47.47 267 HIS A O 1
ATOM 2111 N N . VAL A 1 268 ? -20.680 42.024 -26.788 1.00 50.12 268 VAL A N 1
ATOM 2112 C CA . VAL A 1 268 ? -20.575 43.255 -27.597 1.00 50.12 268 VAL A CA 1
ATOM 2113 C C . VAL A 1 268 ? -20.568 44.463 -26.652 1.00 50.12 268 VAL A C 1
ATOM 2115 O O . VAL A 1 268 ? -21.256 44.442 -25.640 1.00 50.12 268 VAL A O 1
ATOM 2118 N N . THR A 1 269 ? -19.804 45.478 -27.057 1.00 39.12 269 THR A N 1
ATOM 2119 C CA . THR A 1 269 ? -19.686 46.874 -26.595 1.00 39.12 269 THR A CA 1
ATOM 2120 C C . THR A 1 269 ? -18.630 47.198 -25.542 1.00 39.12 269 THR A C 1
ATOM 2122 O O . THR A 1 269 ? -18.669 46.762 -24.395 1.00 39.12 269 THR A O 1
ATOM 2125 N N . ALA A 1 270 ? -17.686 47.994 -26.035 1.00 40.19 270 ALA A N 1
ATOM 2126 C CA . ALA A 1 270 ? -16.497 48.549 -25.433 1.00 40.19 270 ALA A CA 1
ATOM 2127 C C . ALA A 1 270 ? -16.748 49.955 -24.844 1.00 40.19 270 ALA A C 1
ATOM 2129 O O . ALA A 1 270 ? -17.820 50.520 -25.034 1.00 40.19 270 ALA A O 1
ATOM 2130 N N . GLU A 1 271 ? -15.676 50.486 -24.240 1.00 39.56 271 GLU A N 1
ATOM 2131 C CA . GLU A 1 271 ? -15.364 51.902 -23.957 1.00 39.56 271 GLU A CA 1
ATOM 2132 C C . GLU A 1 271 ? -16.087 52.580 -22.780 1.00 39.56 271 GLU A C 1
ATOM 2134 O O . GLU A 1 271 ? -17.280 52.839 -22.832 1.00 39.56 271 GLU A O 1
ATOM 2139 N N . SER A 1 272 ? -15.343 52.898 -21.706 1.00 40.38 272 SER A N 1
ATOM 2140 C CA . SER A 1 272 ? -14.755 54.236 -21.468 1.00 40.38 272 SER A CA 1
ATOM 2141 C C . SER A 1 272 ? -14.326 54.421 -19.994 1.00 40.38 272 SER A C 1
ATOM 2143 O O . SER A 1 272 ? -15.130 54.232 -19.090 1.00 40.38 272 SER A O 1
ATOM 2145 N N . GLU A 1 273 ? -13.053 54.791 -19.805 1.00 40.66 273 GLU A N 1
ATOM 2146 C CA . GLU A 1 273 ? -12.490 55.745 -18.819 1.00 40.66 273 GLU A CA 1
ATOM 2147 C C . GLU A 1 273 ? -12.879 55.695 -17.318 1.00 40.66 273 GLU A C 1
ATOM 2149 O O . GLU A 1 273 ? -13.995 56.017 -16.941 1.00 40.66 273 GLU A O 1
ATOM 2154 N N . SER A 1 274 ? -11.895 55.469 -16.426 1.00 35.19 274 SER A N 1
ATOM 2155 C CA . SER A 1 274 ? -11.249 56.549 -15.637 1.00 35.19 274 SER A CA 1
ATOM 2156 C C . SER A 1 274 ? -10.266 56.017 -14.568 1.00 35.19 274 SER A C 1
ATOM 2158 O O . SER A 1 274 ? -10.643 55.285 -13.659 1.00 35.19 274 SER A O 1
ATOM 2160 N N . THR A 1 275 ? -9.002 56.421 -14.721 1.00 43.06 275 THR A N 1
ATOM 2161 C CA . THR A 1 275 ? -7.970 56.818 -13.733 1.00 43.06 275 THR A CA 1
ATOM 2162 C C . THR A 1 275 ? -8.080 56.422 -12.247 1.00 43.06 275 THR A C 1
ATOM 2164 O O . THR A 1 275 ? -9.052 56.780 -11.594 1.00 43.06 275 THR A O 1
ATOM 2167 N N . VAL A 1 276 ? -6.988 55.867 -11.682 1.00 39.03 276 VAL A N 1
ATOM 2168 C CA . VAL A 1 276 ? -6.087 56.492 -10.667 1.00 39.03 276 VAL A CA 1
ATOM 2169 C C . VAL A 1 276 ? -4.975 55.499 -10.217 1.00 39.03 276 VAL A C 1
ATOM 2171 O O . VAL A 1 276 ? -5.255 54.356 -9.880 1.00 39.03 276 VAL A O 1
ATOM 2174 N N . SER A 1 277 ? -3.717 55.979 -10.283 1.00 33.31 277 SER A N 1
ATOM 2175 C CA . SER A 1 277 ? -2.477 55.755 -9.483 1.00 33.31 277 SER A CA 1
ATOM 2176 C C . SER A 1 277 ? -2.383 54.589 -8.471 1.00 33.31 277 SER A C 1
ATOM 2178 O O . SER A 1 277 ? -3.323 54.362 -7.732 1.00 33.31 277 SER A O 1
ATOM 2180 N N . THR A 1 278 ? -1.275 53.873 -8.201 1.00 43.50 278 THR A N 1
ATOM 2181 C CA . THR A 1 278 ? 0.200 53.986 -8.407 1.00 43.50 278 THR A CA 1
ATOM 2182 C C . THR A 1 278 ? 0.846 52.647 -7.882 1.00 43.50 278 THR A C 1
ATOM 2184 O O . THR A 1 278 ? 0.115 51.664 -7.825 1.00 43.50 278 THR A O 1
ATOM 2187 N N . PRO A 1 279 ? 2.164 52.460 -7.604 1.00 53.44 279 PRO A N 1
ATOM 2188 C CA . PRO A 1 279 ? 3.016 51.564 -8.391 1.00 53.44 279 PRO A CA 1
ATOM 2189 C C . PRO A 1 279 ? 3.554 50.350 -7.591 1.00 53.44 279 PRO A C 1
ATOM 2191 O O . PRO A 1 279 ? 3.535 50.330 -6.367 1.00 53.44 279 PRO A O 1
ATOM 2194 N N . SER A 1 280 ? 4.136 49.356 -8.266 1.00 35.66 280 SER A N 1
ATOM 2195 C CA . SER A 1 280 ? 5.497 48.862 -7.967 1.00 35.66 280 SER A CA 1
ATOM 2196 C C . SER A 1 280 ? 5.805 47.522 -8.646 1.00 35.66 280 SER A C 1
ATOM 2198 O O . SER A 1 280 ? 5.036 46.571 -8.627 1.00 35.66 280 SER A O 1
ATOM 2200 N N . PHE A 1 281 ? 6.967 47.518 -9.300 1.00 39.47 281 PHE A N 1
ATOM 2201 C CA . PHE A 1 281 ? 7.955 46.444 -9.364 1.00 39.47 281 PHE A CA 1
ATOM 2202 C C . PHE A 1 281 ? 7.469 44.985 -9.325 1.00 39.47 281 PHE A C 1
ATOM 2204 O O . PHE A 1 281 ? 7.190 44.448 -8.267 1.00 39.47 281 PHE A O 1
ATOM 2211 N N . LEU A 1 282 ? 7.611 44.289 -10.459 1.00 46.00 282 LEU A N 1
ATOM 2212 C CA . LEU A 1 282 ? 8.556 43.170 -10.593 1.00 46.00 282 LEU A CA 1
ATOM 2213 C C . LEU A 1 282 ? 8.765 42.840 -12.081 1.00 46.00 282 LEU A C 1
ATOM 2215 O O . LEU A 1 282 ? 7.839 42.602 -12.855 1.00 46.00 282 LEU A O 1
ATOM 2219 N N . LYS A 1 283 ? 10.032 42.890 -12.493 1.00 42.81 283 LYS A N 1
ATOM 2220 C CA . LYS A 1 283 ? 10.506 42.691 -13.865 1.00 42.81 283 LYS A CA 1
ATOM 2221 C C . LYS A 1 283 ? 10.364 41.213 -14.258 1.00 42.81 283 LYS A C 1
ATOM 2223 O O . LYS A 1 283 ? 11.129 40.381 -13.782 1.00 42.81 283 LYS A O 1
ATOM 2228 N N . LYS A 1 284 ? 9.460 40.890 -15.189 1.00 43.09 284 LYS A N 1
ATOM 2229 C CA . LYS A 1 284 ? 9.484 39.618 -15.937 1.00 43.09 284 LYS A CA 1
ATOM 2230 C C . LYS A 1 284 ? 10.576 39.680 -17.010 1.00 43.09 284 LYS A C 1
ATOM 2232 O O . LYS A 1 284 ? 10.434 40.393 -18.003 1.00 43.09 284 LYS A O 1
ATOM 2237 N N . LYS A 1 285 ? 11.658 38.917 -16.827 1.00 48.31 285 LYS A N 1
ATOM 2238 C CA . LYS A 1 285 ? 12.611 38.594 -17.898 1.00 48.31 285 LYS A CA 1
ATOM 2239 C C . LYS A 1 285 ? 11.943 37.597 -18.852 1.00 48.31 285 LYS A C 1
ATOM 2241 O O . LYS A 1 285 ? 11.680 36.461 -18.479 1.00 48.31 285 LYS A O 1
ATOM 2246 N N . LYS A 1 286 ? 11.658 38.040 -20.077 1.00 42.91 286 LYS A N 1
ATOM 2247 C CA . LYS A 1 286 ? 11.325 37.172 -21.212 1.00 42.91 286 LYS A CA 1
ATOM 2248 C C . LYS A 1 286 ? 12.634 36.555 -21.711 1.00 42.91 286 LYS A C 1
ATOM 2250 O O . LYS A 1 286 ? 13.484 37.281 -22.217 1.00 42.91 286 LYS A O 1
ATOM 2255 N N . SER A 1 287 ? 12.804 35.248 -21.522 1.00 44.91 287 SER A N 1
ATOM 2256 C CA . SER A 1 287 ? 13.887 34.484 -22.144 1.00 44.91 287 SER A CA 1
ATOM 2257 C C . SER A 1 287 ? 13.444 34.075 -23.546 1.00 44.91 287 SER A C 1
ATOM 2259 O O . SER A 1 287 ? 12.527 33.274 -23.712 1.00 44.91 287 SER A O 1
ATOM 2261 N N . SER A 1 288 ? 14.049 34.693 -24.554 1.00 42.56 288 SER A N 1
ATOM 2262 C CA . SER A 1 288 ? 13.934 34.311 -25.956 1.00 42.56 288 SER A CA 1
ATOM 2263 C C . SER A 1 288 ? 15.025 33.288 -26.271 1.00 42.56 288 SER A C 1
ATOM 2265 O O . SER A 1 288 ? 16.170 33.673 -26.515 1.00 42.56 288 SER A O 1
ATOM 2267 N N . TYR A 1 289 ? 14.693 31.999 -26.284 1.00 40.06 289 TYR A N 1
ATOM 2268 C CA . TYR A 1 289 ? 15.573 31.000 -26.885 1.00 40.06 289 TYR A CA 1
ATOM 2269 C C . TYR A 1 289 ? 15.383 31.030 -28.406 1.00 40.06 289 TYR A C 1
ATOM 2271 O O . TYR A 1 289 ? 14.368 30.593 -28.942 1.00 40.06 289 TYR A O 1
ATOM 2279 N N . LYS A 1 290 ? 16.370 31.618 -29.092 1.00 42.81 290 LYS A N 1
ATOM 2280 C CA . LYS A 1 290 ? 16.625 31.431 -30.523 1.00 42.81 290 LYS A CA 1
ATOM 2281 C C . LYS A 1 290 ? 17.140 30.004 -30.715 1.00 42.81 290 LYS A C 1
ATOM 2283 O O . LYS A 1 290 ? 18.230 29.691 -30.246 1.00 42.81 290 LYS A O 1
ATOM 2288 N N . ILE A 1 291 ? 16.375 29.171 -31.410 1.00 38.09 291 ILE A N 1
ATOM 2289 C CA . ILE A 1 291 ? 16.858 27.904 -31.963 1.00 38.09 291 ILE A CA 1
ATOM 2290 C C . ILE A 1 291 ? 17.665 28.263 -33.213 1.00 38.09 291 ILE A C 1
ATOM 2292 O O . ILE A 1 291 ? 17.106 28.738 -34.201 1.00 38.09 291 ILE A O 1
ATOM 2296 N N . ALA A 1 292 ? 18.985 28.112 -33.134 1.00 39.91 292 ALA A N 1
ATOM 2297 C CA . ALA A 1 292 ? 19.859 28.108 -34.296 1.00 39.91 292 ALA A CA 1
ATOM 2298 C C . ALA A 1 292 ? 19.992 26.655 -34.764 1.00 39.91 292 ALA A C 1
ATOM 2300 O O . ALA A 1 292 ? 20.480 25.811 -34.016 1.00 39.91 292 ALA A O 1
ATOM 2301 N N . PHE A 1 293 ? 19.526 26.375 -35.979 1.00 34.38 293 PHE A N 1
ATOM 2302 C CA . PHE A 1 293 ? 19.887 25.169 -36.712 1.00 34.38 293 PHE A CA 1
ATOM 2303 C C . PHE A 1 293 ? 21.331 25.335 -37.188 1.00 34.38 293 PHE A C 1
ATOM 2305 O O . PHE A 1 293 ? 21.629 26.250 -37.954 1.00 34.38 293 PHE A O 1
ATOM 2312 N N . SER A 1 294 ? 22.225 24.488 -36.693 1.00 41.56 294 SER A N 1
ATOM 2313 C CA . SER A 1 294 ? 23.527 24.256 -37.305 1.00 41.56 294 SER A CA 1
ATOM 2314 C C . SER A 1 294 ? 23.390 23.069 -38.252 1.00 41.56 294 SER A C 1
ATOM 2316 O O . SER A 1 294 ? 23.290 21.931 -37.789 1.00 41.56 294 SER A O 1
ATOM 2318 N N . ASP A 1 295 ? 23.372 23.360 -39.552 1.00 41.88 295 ASP A N 1
ATOM 2319 C CA . ASP A 1 295 ? 23.785 22.417 -40.590 1.00 41.88 295 ASP A CA 1
ATOM 2320 C C . ASP A 1 295 ? 25.211 21.964 -40.275 1.00 41.88 295 ASP A C 1
ATOM 2322 O O . ASP A 1 295 ? 26.118 22.786 -40.113 1.00 41.88 295 ASP A O 1
ATOM 2326 N N . SER A 1 296 ? 25.400 20.655 -40.163 1.00 48.50 296 SER A N 1
ATOM 2327 C CA . SER A 1 296 ? 26.713 20.044 -40.289 1.00 48.50 296 SER A CA 1
ATOM 2328 C C . SER A 1 296 ? 26.559 18.844 -41.201 1.00 48.50 296 SER A C 1
ATOM 2330 O O . SER A 1 296 ? 26.238 17.742 -40.758 1.00 48.50 296 SER A O 1
ATOM 2332 N N . ASP A 1 297 ? 26.789 19.114 -42.480 1.00 46.53 297 ASP A N 1
ATOM 2333 C CA . ASP A 1 297 ? 27.190 18.134 -43.472 1.00 46.53 297 ASP A CA 1
ATOM 2334 C C . ASP A 1 297 ? 28.372 17.317 -42.933 1.00 46.53 297 ASP A C 1
ATOM 2336 O O . ASP A 1 297 ? 29.357 17.869 -42.435 1.00 46.53 297 ASP A O 1
ATOM 2340 N N . ASN A 1 298 ? 28.259 15.998 -43.024 1.00 54.12 298 ASN A N 1
ATOM 2341 C CA . ASN A 1 298 ? 29.389 15.110 -43.249 1.00 54.12 298 ASN A CA 1
ATOM 2342 C C . ASN A 1 298 ? 28.850 13.888 -43.987 1.00 54.12 298 ASN A C 1
ATOM 2344 O O . ASN A 1 298 ? 28.272 12.975 -43.393 1.00 54.12 298 ASN A O 1
ATOM 2348 N N . ASP A 1 299 ? 29.042 13.934 -45.300 1.00 44.28 299 ASP A N 1
ATOM 2349 C CA . ASP A 1 299 ? 29.265 12.764 -46.130 1.00 44.28 299 ASP A CA 1
ATOM 2350 C C . ASP A 1 299 ? 30.378 11.909 -45.501 1.00 44.28 299 ASP A C 1
ATOM 2352 O O . ASP A 1 299 ? 31.446 12.436 -45.193 1.00 44.28 299 ASP A O 1
ATOM 2356 N N . ASP A 1 300 ? 30.160 10.604 -45.333 1.00 50.19 300 ASP A N 1
ATOM 2357 C CA . ASP A 1 300 ? 31.166 9.650 -45.803 1.00 50.19 300 ASP A CA 1
ATOM 2358 C C . ASP A 1 300 ? 30.583 8.246 -45.988 1.00 50.19 300 ASP A C 1
ATOM 2360 O O . ASP A 1 300 ? 29.818 7.710 -45.179 1.00 50.19 300 ASP A O 1
ATOM 2364 N N . ASP A 1 301 ? 30.989 7.677 -47.109 1.00 49.00 301 ASP A N 1
ATOM 2365 C CA . ASP A 1 301 ? 30.606 6.406 -47.679 1.00 49.00 301 ASP A CA 1
ATOM 2366 C C . ASP A 1 301 ? 31.120 5.217 -46.853 1.00 49.00 301 ASP A C 1
ATOM 2368 O O . ASP A 1 301 ? 32.294 5.168 -46.492 1.00 49.00 301 ASP A O 1
ATOM 2372 N N . ASN A 1 302 ? 30.318 4.154 -46.698 1.00 51.22 302 ASN A N 1
ATOM 2373 C CA . ASN A 1 302 ? 30.876 2.813 -46.909 1.00 51.22 302 ASN A CA 1
ATOM 2374 C C . ASN A 1 302 ? 29.818 1.750 -47.227 1.00 51.22 302 ASN A C 1
ATOM 2376 O O . ASN A 1 302 ? 29.036 1.311 -46.383 1.00 51.22 302 ASN A O 1
ATOM 2380 N N . ALA A 1 303 ? 29.876 1.285 -48.468 1.00 42.12 303 ALA A N 1
ATOM 2381 C CA . ALA A 1 303 ? 29.162 0.138 -48.990 1.00 42.12 303 ALA A CA 1
ATOM 2382 C C . ALA A 1 303 ? 29.881 -1.186 -48.669 1.00 42.12 303 ALA A C 1
ATOM 2384 O O . ALA A 1 303 ? 31.090 -1.303 -48.859 1.00 42.12 303 ALA A O 1
ATOM 2385 N N . LYS A 1 304 ? 29.102 -2.208 -48.284 1.00 45.50 304 LYS A N 1
ATOM 2386 C CA . LYS A 1 304 ? 29.236 -3.663 -48.567 1.00 45.50 304 LYS A CA 1
ATOM 2387 C C . LYS A 1 304 ? 28.298 -4.379 -47.583 1.00 45.50 304 LYS A C 1
ATOM 2389 O O . LYS A 1 304 ? 28.481 -4.263 -46.385 1.00 45.50 304 LYS A O 1
ATOM 2394 N N . GLY A 1 305 ? 27.240 -5.082 -47.967 1.00 36.97 305 GLY A N 1
ATOM 2395 C CA . GLY A 1 305 ? 27.073 -5.955 -49.118 1.00 36.97 305 GLY A CA 1
ATOM 2396 C C . GLY A 1 305 ? 27.146 -7.403 -48.636 1.00 36.97 305 GLY A C 1
ATOM 2397 O O . GLY A 1 305 ? 28.248 -7.909 -48.454 1.00 36.97 305 GLY A O 1
ATOM 2398 N N . LYS A 1 306 ? 25.993 -8.057 -48.445 1.00 40.59 306 LYS A N 1
ATOM 2399 C CA . LYS A 1 306 ? 25.751 -9.454 -48.845 1.00 40.59 306 LYS A CA 1
ATOM 2400 C C . LYS A 1 306 ? 24.299 -9.856 -48.591 1.00 40.59 306 LYS A C 1
ATOM 2402 O O . LYS A 1 306 ? 23.801 -9.772 -47.476 1.00 40.59 306 LYS A O 1
ATOM 2407 N N . ALA A 1 307 ? 23.672 -10.275 -49.681 1.00 40.22 307 ALA A N 1
ATOM 2408 C CA . ALA A 1 307 ? 22.401 -10.962 -49.737 1.00 40.22 307 ALA A CA 1
ATOM 2409 C C . ALA A 1 307 ? 22.542 -12.397 -49.216 1.00 40.22 307 ALA A C 1
ATOM 2411 O O . ALA A 1 307 ? 23.572 -13.030 -49.453 1.00 40.22 307 ALA A O 1
ATOM 2412 N N . GLU A 1 308 ? 21.481 -12.917 -48.608 1.00 44.75 308 GLU A N 1
ATOM 2413 C CA . GLU A 1 308 ? 21.133 -14.324 -48.749 1.00 44.75 308 GLU A CA 1
ATOM 2414 C C . GLU A 1 308 ? 19.610 -14.487 -48.754 1.00 44.75 308 GLU A C 1
ATOM 2416 O O . GLU A 1 308 ? 18.853 -13.677 -48.224 1.00 44.75 308 GLU A O 1
ATOM 2421 N N . GLU A 1 309 ? 19.206 -15.499 -49.494 1.00 41.12 309 GLU A N 1
ATOM 2422 C CA . GLU A 1 309 ? 17.984 -15.660 -50.258 1.00 41.12 309 GLU A CA 1
ATOM 2423 C C . GLU A 1 309 ? 17.112 -16.705 -49.557 1.00 41.12 309 GLU A C 1
ATOM 2425 O O . GLU A 1 309 ? 17.602 -17.767 -49.184 1.00 41.12 309 GLU A O 1
ATOM 2430 N N . THR A 1 310 ? 15.818 -16.447 -49.366 1.00 45.69 310 THR A N 1
ATOM 2431 C CA . THR A 1 310 ? 14.861 -17.509 -49.013 1.00 45.69 310 THR A CA 1
ATOM 2432 C C . THR A 1 310 ? 13.560 -17.307 -49.775 1.00 45.69 310 THR A C 1
ATOM 2434 O O . THR A 1 310 ? 12.690 -16.516 -49.422 1.00 45.69 310 THR A O 1
ATOM 2437 N N . ARG A 1 311 ? 13.490 -18.042 -50.884 1.00 39.16 311 ARG A N 1
ATOM 2438 C CA . ARG A 1 311 ? 12.342 -18.272 -51.754 1.00 39.16 311 ARG A CA 1
ATOM 2439 C C . ARG A 1 311 ? 11.468 -19.353 -51.115 1.00 39.16 311 ARG A C 1
ATOM 2441 O O . ARG A 1 311 ? 11.921 -20.485 -50.973 1.00 39.16 311 ARG A O 1
ATOM 2448 N N . VAL A 1 312 ? 10.231 -19.017 -50.761 1.00 47.72 312 VAL A N 1
ATOM 2449 C CA . VAL A 1 312 ? 9.170 -20.003 -50.515 1.00 47.72 312 VAL A CA 1
ATOM 2450 C C . VAL A 1 312 ? 8.045 -19.702 -51.495 1.00 47.72 312 VAL A C 1
ATOM 2452 O O . VAL A 1 312 ? 7.368 -18.682 -51.395 1.00 47.72 312 VAL A O 1
ATOM 2455 N N . GLU A 1 313 ? 7.935 -20.582 -52.483 1.00 47.72 313 GLU A N 1
ATOM 2456 C CA . GLU A 1 313 ? 6.774 -20.751 -53.349 1.00 47.72 313 GLU A CA 1
ATOM 2457 C C . GLU A 1 313 ? 5.615 -21.299 -52.513 1.00 47.72 313 GLU A C 1
ATOM 2459 O O . GLU A 1 313 ? 5.809 -22.211 -51.708 1.00 47.72 313 GLU A O 1
ATOM 2464 N N . MET A 1 314 ? 4.413 -20.760 -52.704 1.00 50.72 314 MET A N 1
ATOM 2465 C CA . MET A 1 314 ? 3.196 -21.437 -52.278 1.00 50.72 314 MET A CA 1
ATOM 2466 C C . MET A 1 314 ? 2.099 -21.160 -53.300 1.00 50.72 314 MET A C 1
ATOM 2468 O O . MET A 1 314 ? 1.704 -20.013 -53.515 1.00 50.72 314 MET A O 1
ATOM 2472 N N . ASP A 1 315 ? 1.715 -22.250 -53.955 1.00 40.62 315 ASP A N 1
ATOM 2473 C CA . ASP A 1 315 ? 0.793 -22.360 -55.074 1.00 40.62 315 ASP A CA 1
ATOM 2474 C C . ASP A 1 315 ? -0.665 -22.035 -54.715 1.00 40.62 315 ASP A C 1
ATOM 2476 O O . ASP A 1 315 ? -1.159 -22.355 -53.631 1.00 40.62 315 ASP A O 1
ATOM 2480 N N . ASP A 1 316 ? -1.315 -21.404 -55.692 1.00 42.88 316 ASP A N 1
ATOM 2481 C CA . ASP A 1 316 ? -2.650 -21.657 -56.242 1.00 42.88 316 ASP A CA 1
ATOM 2482 C C . ASP A 1 316 ? -3.693 -22.401 -55.390 1.00 42.88 316 ASP A C 1
ATOM 2484 O O . ASP A 1 316 ? -3.604 -23.605 -55.146 1.00 42.88 316 ASP A O 1
ATOM 2488 N N . LEU A 1 317 ? -4.805 -21.708 -55.113 1.00 49.47 317 LEU A N 1
ATOM 2489 C CA . LEU A 1 317 ? -6.126 -22.337 -55.096 1.00 49.47 317 LEU A CA 1
ATOM 2490 C C . LEU A 1 317 ? -7.220 -21.333 -55.488 1.00 49.47 317 LEU A C 1
ATOM 2492 O O . LEU A 1 317 ? -7.397 -20.280 -54.878 1.00 49.47 317 LEU A O 1
ATOM 2496 N N . GLU A 1 318 ? -7.894 -21.709 -56.570 1.00 48.53 318 GLU A N 1
ATOM 2497 C CA . GLU A 1 318 ? -8.936 -21.027 -57.329 1.00 48.53 318 GLU A CA 1
ATOM 2498 C C . GLU A 1 318 ? -10.197 -20.743 -56.491 1.00 48.53 318 GLU A C 1
ATOM 2500 O O . GLU A 1 318 ? -10.686 -21.621 -55.781 1.00 48.53 318 GLU A O 1
ATOM 2505 N N . ASP A 1 319 ? -10.768 -19.542 -56.636 1.00 35.28 319 ASP A N 1
ATOM 2506 C CA . ASP A 1 319 ? -12.113 -19.203 -56.154 1.00 35.28 319 ASP A CA 1
ATOM 2507 C C . ASP A 1 319 ? -13.013 -18.928 -57.367 1.00 35.28 319 ASP A C 1
ATOM 2509 O O . ASP A 1 319 ? -12.797 -17.981 -58.131 1.00 35.28 319 ASP A O 1
ATOM 2513 N N . SER A 1 320 ? -13.976 -19.826 -57.584 1.00 53.00 320 SER A N 1
ATOM 2514 C CA . SER A 1 320 ? -14.950 -19.777 -58.673 1.00 53.00 320 SER A CA 1
ATOM 2515 C C . SER A 1 320 ? -16.291 -19.251 -58.169 1.00 53.00 320 SER A C 1
ATOM 2517 O O . SER A 1 320 ? -16.909 -19.843 -57.292 1.00 53.00 320 SER A O 1
ATOM 2519 N N . ALA A 1 321 ? -16.691 -18.141 -58.791 1.00 53.47 321 ALA A N 1
ATOM 2520 C CA . ALA A 1 321 ? -18.032 -17.648 -59.100 1.00 53.47 321 ALA A CA 1
ATOM 2521 C C . ALA A 1 321 ? -19.243 -18.326 -58.442 1.00 53.47 321 ALA A C 1
ATOM 2523 O O . ALA A 1 321 ? -19.480 -19.494 -58.709 1.00 53.47 321 ALA A O 1
ATOM 2524 N N . GLU A 1 322 ? -20.122 -17.518 -57.834 1.00 56.22 322 GLU A N 1
ATOM 2525 C CA . GLU A 1 322 ? -21.550 -17.517 -58.190 1.00 56.22 322 GLU A CA 1
ATOM 2526 C C . GLU A 1 322 ? -22.109 -16.083 -58.156 1.00 56.22 322 GLU A C 1
ATOM 2528 O O . GLU A 1 322 ? -21.930 -15.322 -57.202 1.00 56.22 322 GLU A O 1
ATOM 2533 N N . GLU A 1 323 ? -22.738 -15.722 -59.271 1.00 52.03 323 GLU A N 1
ATOM 2534 C CA . GLU A 1 323 ? -23.552 -14.533 -59.493 1.00 52.03 323 GLU A CA 1
ATOM 2535 C C . GLU A 1 323 ? -24.906 -14.726 -58.798 1.00 52.03 323 GLU A C 1
ATOM 2537 O O . GLU A 1 323 ? -25.489 -15.803 -58.906 1.00 52.03 323 GLU A O 1
ATOM 2542 N N . ASP A 1 324 ? -25.445 -13.695 -58.139 1.00 47.75 324 ASP A N 1
ATOM 2543 C CA . ASP A 1 324 ? -26.867 -13.697 -57.784 1.00 47.75 324 ASP A CA 1
ATOM 2544 C C . ASP A 1 324 ? -27.534 -12.343 -58.056 1.00 47.75 324 ASP A C 1
ATOM 2546 O O . ASP A 1 324 ? -26.974 -11.253 -57.888 1.00 47.75 324 ASP A O 1
ATOM 2550 N N . GLU A 1 325 ? -28.746 -12.484 -58.562 1.00 47.31 325 GLU A N 1
ATOM 2551 C CA . GLU A 1 325 ? -29.557 -11.565 -59.335 1.00 47.31 325 GLU A CA 1
ATOM 2552 C C . GLU A 1 325 ? -30.270 -10.509 -58.471 1.00 47.31 325 GLU A C 1
ATOM 2554 O O . GLU A 1 325 ? -30.931 -10.790 -57.477 1.00 47.31 325 GLU A O 1
ATOM 2559 N N . GLY A 1 326 ? -30.196 -9.261 -58.938 1.00 42.03 326 GLY A N 1
ATOM 2560 C CA . GLY A 1 326 ? -31.349 -8.372 -59.092 1.00 42.03 326 GLY A CA 1
ATOM 2561 C C . GLY A 1 326 ? -32.199 -7.971 -57.879 1.00 42.03 326 GLY A C 1
ATOM 2562 O O . GLY A 1 326 ? -33.171 -8.634 -57.549 1.00 42.03 326 GLY A O 1
ATOM 2563 N N . VAL A 1 327 ? -32.054 -6.710 -57.438 1.00 41.59 327 VAL A N 1
ATOM 2564 C CA . VAL A 1 327 ? -33.222 -5.860 -57.113 1.00 41.59 327 VAL A CA 1
ATOM 2565 C C . VAL A 1 327 ? -32.950 -4.405 -57.519 1.00 41.59 327 VAL A C 1
ATOM 2567 O O . VAL A 1 327 ? -32.142 -3.703 -56.913 1.00 41.59 327 VAL A O 1
ATOM 2570 N N . LYS A 1 328 ? -33.657 -3.915 -58.546 1.00 53.84 328 LYS A N 1
ATOM 2571 C CA . LYS A 1 328 ? -33.662 -2.497 -58.946 1.00 53.84 328 LYS A CA 1
ATOM 2572 C C . LYS A 1 328 ? -34.604 -1.709 -58.031 1.00 53.84 328 LYS A C 1
ATOM 2574 O O . LYS A 1 328 ? -35.813 -1.708 -58.251 1.00 53.84 328 LYS A O 1
ATOM 2579 N N . LEU A 1 329 ? -34.056 -1.013 -57.034 1.00 45.94 329 LEU A N 1
ATOM 2580 C CA . LEU A 1 329 ? -34.791 -0.020 -56.244 1.00 45.94 329 LEU A CA 1
ATOM 2581 C C . LEU A 1 329 ? -34.640 1.385 -56.847 1.00 45.94 329 LEU A C 1
ATOM 2583 O O . LEU A 1 329 ? -33.591 1.786 -57.346 1.00 45.94 329 LEU A O 1
ATOM 2587 N N . SER A 1 330 ? -35.760 2.097 -56.844 1.00 55.91 330 SER A N 1
ATOM 2588 C CA . SER A 1 330 ? -36.046 3.372 -57.499 1.00 55.91 330 SER A CA 1
ATOM 2589 C C . SER A 1 330 ? -35.115 4.538 -57.138 1.00 55.91 330 SER A C 1
ATOM 2591 O O . SER A 1 330 ? -34.634 4.661 -56.016 1.00 55.91 330 SER A O 1
ATOM 2593 N N . LYS A 1 331 ? -34.957 5.440 -58.115 1.00 60.72 331 LYS A N 1
ATOM 2594 C CA . LYS A 1 331 ? -34.185 6.694 -58.114 1.00 60.72 331 LYS A CA 1
ATOM 2595 C C . LYS A 1 331 ? -34.368 7.536 -56.839 1.00 60.72 331 LYS A C 1
ATOM 2597 O O . LYS A 1 331 ? -35.446 8.074 -56.599 1.00 60.72 331 LYS A O 1
ATOM 2602 N N . VAL A 1 332 ? -33.279 7.715 -56.091 1.00 55.53 332 VAL A N 1
ATOM 2603 C CA . VAL A 1 332 ? -33.149 8.683 -54.988 1.00 55.53 332 VAL A CA 1
ATOM 2604 C C . VAL A 1 332 ? -32.576 10.007 -55.542 1.00 55.53 332 VAL A C 1
ATOM 2606 O O . VAL A 1 332 ? -31.699 9.955 -56.407 1.00 55.53 332 VAL A O 1
ATOM 2609 N N . PRO A 1 333 ? -33.050 11.192 -55.101 1.00 58.16 333 PRO A N 1
ATOM 2610 C CA . PRO A 1 333 ? -32.613 12.493 -55.618 1.00 58.16 333 PRO A CA 1
ATOM 2611 C C . PRO A 1 333 ? -31.117 12.778 -55.420 1.00 58.16 333 PRO A C 1
ATOM 2613 O O . PRO A 1 333 ? -30.545 12.503 -54.369 1.00 58.16 333 PRO A O 1
ATOM 2616 N N . GLU A 1 334 ? -30.509 13.430 -56.412 1.00 59.25 334 GLU A N 1
ATOM 2617 C CA . GLU A 1 334 ? -29.061 13.620 -56.613 1.00 59.25 334 GLU A CA 1
ATOM 2618 C C . GLU A 1 334 ? -28.338 14.522 -55.583 1.00 59.25 334 GLU A C 1
ATOM 2620 O O . GLU A 1 334 ? -27.186 14.904 -55.774 1.00 59.25 334 GLU A O 1
ATOM 2625 N N . ARG A 1 335 ? -28.985 14.866 -54.462 1.00 53.78 335 ARG A N 1
ATOM 2626 C CA . ARG A 1 335 ? -28.467 15.841 -53.486 1.00 53.78 335 ARG A CA 1
ATOM 2627 C C . ARG A 1 335 ? -27.556 15.245 -52.404 1.00 53.78 335 ARG A C 1
ATOM 2629 O O . ARG A 1 335 ? -27.024 15.991 -51.591 1.00 53.78 335 ARG A 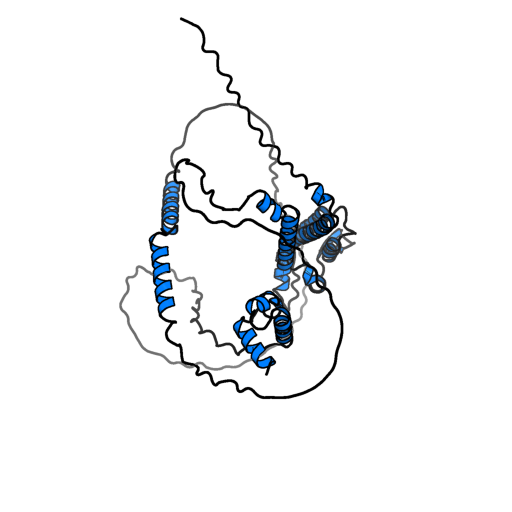O 1
ATOM 2636 N N . PHE A 1 336 ? -27.351 13.930 -52.399 1.00 52.12 336 PHE A N 1
ATOM 2637 C CA . PHE A 1 336 ? -26.494 13.234 -51.432 1.00 52.12 336 PHE A CA 1
ATOM 2638 C C . PHE A 1 336 ? -25.429 12.379 -52.129 1.00 52.12 336 PHE A C 1
ATOM 2640 O O . PHE A 1 336 ? -25.399 11.163 -51.972 1.00 52.12 336 PHE A O 1
ATOM 2647 N N . LYS A 1 337 ? -24.537 13.011 -52.899 1.00 53.16 337 LYS A N 1
ATOM 2648 C CA . LYS A 1 337 ? -23.257 12.395 -53.282 1.00 53.16 337 LYS A CA 1
ATOM 2649 C C . LYS A 1 337 ? -22.205 12.783 -52.228 1.00 53.16 337 LYS A C 1
ATOM 2651 O O . LYS A 1 337 ? -21.733 13.919 -52.269 1.00 53.16 337 LYS A O 1
ATOM 2656 N N . PRO A 1 338 ? -21.868 11.921 -51.249 1.00 53.03 338 PRO A N 1
ATOM 2657 C CA . PRO A 1 338 ? -20.697 12.139 -50.413 1.00 53.03 338 PRO A CA 1
ATOM 2658 C C . PRO A 1 338 ? -19.433 11.930 -51.255 1.00 53.03 338 PRO A C 1
ATOM 2660 O O . PRO A 1 338 ? -19.370 11.037 -52.097 1.00 53.03 338 PRO A O 1
ATOM 2663 N N . ASN A 1 339 ? -18.454 12.800 -51.032 1.00 49.16 339 ASN A N 1
ATOM 2664 C CA . ASN A 1 339 ? -17.157 12.814 -51.694 1.00 49.16 339 ASN A CA 1
ATOM 2665 C C . ASN A 1 339 ? -16.421 11.482 -51.439 1.00 49.16 339 ASN A C 1
ATOM 2667 O O . ASN A 1 339 ? -16.133 11.148 -50.288 1.00 49.16 339 ASN A O 1
ATOM 2671 N N . VAL A 1 340 ? -16.181 10.700 -52.493 1.00 53.81 340 VAL A N 1
ATOM 2672 C CA . VAL A 1 340 ? -15.484 9.409 -52.424 1.00 53.81 340 VAL A CA 1
ATOM 2673 C C . VAL A 1 340 ? -14.000 9.677 -52.615 1.00 53.81 340 VAL A C 1
ATOM 2675 O O . VAL A 1 340 ? -13.574 9.806 -53.749 1.00 53.81 340 VAL A O 1
ATOM 2678 N N . ASP A 1 341 ? -13.256 9.779 -51.511 1.00 53.53 341 ASP A N 1
ATOM 2679 C CA . ASP A 1 341 ? -11.796 9.561 -51.466 1.00 53.53 341 ASP A CA 1
ATOM 2680 C C . ASP A 1 341 ? -11.300 9.242 -50.041 1.00 53.53 341 ASP A C 1
ATOM 2682 O O . ASP A 1 341 ? -10.187 9.576 -49.646 1.00 53.53 341 ASP A O 1
ATOM 2686 N N . VAL A 1 342 ? -12.114 8.558 -49.227 1.00 58.06 342 VAL A N 1
ATOM 2687 C CA . VAL A 1 342 ? -11.613 7.878 -48.021 1.00 58.06 342 VAL A CA 1
ATOM 2688 C C . VAL A 1 342 ? -12.363 6.564 -47.852 1.00 58.06 342 VAL A C 1
ATOM 2690 O O . VAL A 1 342 ? -13.564 6.542 -47.585 1.00 58.06 342 VAL A O 1
ATOM 2693 N N . ALA A 1 343 ? -11.642 5.455 -48.014 1.00 57.19 343 ALA A N 1
ATOM 2694 C CA . ALA A 1 343 ? -12.151 4.112 -47.785 1.00 57.19 343 ALA A CA 1
ATOM 2695 C C . ALA A 1 343 ? -12.693 3.977 -46.343 1.00 57.19 343 ALA A C 1
ATOM 2697 O O . ALA A 1 343 ? -11.948 4.206 -45.383 1.00 57.19 343 ALA A O 1
ATOM 2698 N N . PRO A 1 344 ? -13.968 3.599 -46.144 1.00 47.56 344 PRO A N 1
ATOM 2699 C CA . PRO A 1 344 ? -14.518 3.434 -44.810 1.00 47.56 344 PRO A CA 1
ATOM 2700 C C . PRO A 1 344 ? -13.971 2.147 -44.183 1.00 47.56 344 PRO A C 1
ATOM 2702 O O . PRO A 1 344 ? -14.264 1.036 -44.629 1.00 47.56 344 PRO A O 1
ATOM 2705 N N . LYS A 1 345 ? -13.187 2.290 -43.108 1.00 54.72 345 LYS A N 1
ATOM 2706 C CA . LYS A 1 345 ? -12.826 1.173 -42.227 1.00 54.72 345 LYS A CA 1
ATOM 2707 C C . LYS A 1 345 ? -14.117 0.574 -41.657 1.00 54.72 345 LYS A C 1
ATOM 2709 O O . LYS A 1 345 ? -14.819 1.223 -40.884 1.00 54.72 345 LYS A O 1
ATOM 2714 N N . LYS A 1 346 ? -14.431 -0.664 -42.054 1.00 43.97 346 LYS A N 1
ATOM 2715 C CA . LYS A 1 346 ? -15.528 -1.475 -41.505 1.00 43.97 346 LYS A CA 1
ATOM 2716 C C . LYS A 1 346 ? -15.338 -1.621 -39.991 1.00 43.97 346 LYS A C 1
ATOM 2718 O O . LYS A 1 346 ? -14.509 -2.407 -39.545 1.00 43.97 346 LYS A O 1
ATOM 2723 N N . ILE A 1 347 ? -16.120 -0.892 -39.198 1.00 51.22 347 ILE A N 1
ATOM 2724 C CA . ILE A 1 347 ? -16.276 -1.180 -37.771 1.00 51.22 347 ILE A CA 1
ATOM 2725 C C . ILE A 1 347 ? -17.250 -2.354 -37.678 1.00 51.22 347 ILE A C 1
ATOM 2727 O O . ILE A 1 347 ? -18.453 -2.205 -37.892 1.00 51.22 347 ILE A O 1
ATOM 2731 N N . ALA A 1 348 ? -16.711 -3.543 -37.418 1.00 44.81 348 ALA A N 1
ATOM 2732 C CA . ALA A 1 348 ? -17.504 -4.730 -37.150 1.00 44.81 348 ALA A CA 1
ATOM 2733 C C . ALA A 1 348 ? -18.254 -4.542 -35.824 1.00 44.81 348 ALA A C 1
ATOM 2735 O O . ALA A 1 348 ? -17.665 -4.592 -34.747 1.00 44.81 348 ALA A O 1
ATOM 2736 N N . VAL A 1 349 ? -19.567 -4.323 -35.903 1.00 49.38 349 VAL A N 1
ATOM 2737 C CA . VAL A 1 349 ? -20.459 -4.403 -34.744 1.00 49.38 349 VAL A CA 1
ATOM 2738 C C . VAL A 1 349 ? -20.518 -5.872 -34.326 1.00 49.38 349 VAL A C 1
ATOM 2740 O O . VAL A 1 349 ? -21.172 -6.696 -34.970 1.00 49.38 349 VAL A O 1
ATOM 2743 N N . SER A 1 350 ? -19.775 -6.221 -33.278 1.00 46.25 350 SER A N 1
ATOM 2744 C CA . SER A 1 350 ? -19.769 -7.561 -32.706 1.00 46.25 350 SER A CA 1
ATOM 2745 C C . SER A 1 350 ? -21.135 -7.855 -32.082 1.00 46.25 350 SER A C 1
ATOM 2747 O O . SER A 1 350 ? -21.607 -7.177 -31.171 1.00 46.25 350 SER A O 1
ATOM 2749 N N . LYS A 1 351 ? -21.802 -8.890 -32.601 1.00 51.47 351 LYS A N 1
ATOM 2750 C CA . LYS A 1 351 ? -23.003 -9.465 -31.991 1.00 51.47 351 LYS A CA 1
ATOM 2751 C C . LYS A 1 351 ? -22.652 -9.885 -30.561 1.00 51.47 351 LYS A C 1
ATOM 2753 O O . LYS A 1 351 ? -21.731 -10.678 -30.376 1.00 51.47 351 LYS A O 1
ATOM 2758 N N . ALA A 1 352 ? -23.386 -9.366 -29.576 1.00 54.06 352 ALA A N 1
ATOM 2759 C CA . ALA A 1 352 ? -23.247 -9.728 -28.170 1.00 54.06 352 ALA A CA 1
ATOM 2760 C C . ALA A 1 352 ? -23.337 -11.254 -28.010 1.00 54.06 352 ALA A C 1
ATOM 2762 O O . ALA A 1 352 ? -24.399 -11.865 -28.160 1.00 54.06 352 ALA A O 1
ATOM 2763 N N . THR A 1 353 ? -22.193 -11.882 -27.754 1.00 52.25 353 THR A N 1
ATOM 2764 C CA . THR A 1 353 ? -22.102 -13.306 -27.467 1.00 52.25 353 THR A CA 1
ATOM 2765 C C . THR A 1 353 ? -22.669 -13.533 -26.072 1.00 52.25 353 THR A C 1
ATOM 2767 O O . THR A 1 353 ? -22.235 -12.928 -25.093 1.00 52.25 353 THR A O 1
ATOM 2770 N N . LYS A 1 354 ? -23.687 -14.394 -25.975 1.00 57.22 354 LYS A N 1
ATOM 2771 C CA . LYS A 1 354 ? -24.212 -14.861 -24.686 1.00 57.22 354 LYS A CA 1
ATOM 2772 C C . LYS A 1 354 ? -23.025 -15.358 -23.844 1.00 57.22 354 LYS A C 1
ATOM 2774 O O . LYS A 1 354 ? -22.192 -16.082 -24.401 1.00 57.22 354 LYS A O 1
ATOM 2779 N N . PRO A 1 355 ? -22.915 -14.989 -22.553 1.00 53.53 355 PRO A N 1
ATOM 2780 C CA . PRO A 1 355 ? -21.780 -15.391 -21.735 1.00 53.53 355 PRO A CA 1
ATOM 2781 C C . PRO A 1 355 ? -21.696 -16.916 -21.752 1.00 53.53 355 PRO A C 1
ATOM 2783 O O . PRO A 1 355 ? -22.630 -17.604 -21.335 1.00 53.53 355 PRO A O 1
ATOM 2786 N N . LYS A 1 356 ? -20.597 -17.445 -22.305 1.00 60.97 356 LYS A N 1
ATOM 2787 C CA . LYS A 1 356 ? -20.294 -18.877 -22.258 1.00 60.97 356 LYS A CA 1
ATOM 2788 C C . LYS A 1 356 ? -20.377 -19.278 -20.791 1.00 60.97 356 LYS A C 1
ATOM 2790 O O . LYS A 1 356 ? -19.640 -18.727 -19.977 1.00 60.97 356 LYS A O 1
ATOM 2795 N N . GLN A 1 357 ? -21.289 -20.189 -20.455 1.00 57.34 357 GLN A N 1
ATOM 2796 C CA . GLN A 1 357 ? -21.387 -20.748 -19.112 1.00 57.34 357 GLN A CA 1
ATOM 2797 C C . GLN A 1 357 ? -20.028 -21.365 -18.771 1.00 57.34 357 GLN A C 1
ATOM 2799 O O . GLN A 1 357 ? -19.660 -22.423 -19.283 1.00 57.34 357 GLN A O 1
ATOM 2804 N N . GLY A 1 358 ? -19.235 -20.623 -17.997 1.00 66.00 358 GLY A N 1
ATOM 2805 C CA . GLY A 1 358 ? -17.878 -20.998 -17.647 1.00 66.00 358 GLY A CA 1
ATOM 2806 C C . GLY A 1 358 ? -17.896 -22.334 -16.922 1.00 66.00 358 GLY A C 1
ATOM 2807 O O . GLY A 1 358 ? -18.735 -22.568 -16.048 1.00 66.00 358 GLY A O 1
ATOM 2808 N N . LYS A 1 359 ? -16.974 -23.225 -17.294 1.00 76.75 359 LYS A N 1
ATOM 2809 C CA . LYS A 1 359 ? -16.739 -24.478 -16.570 1.00 76.75 359 LYS A CA 1
ATOM 2810 C C . LYS A 1 359 ? -16.588 -24.142 -15.080 1.00 76.75 359 LYS A C 1
ATOM 2812 O O . LYS A 1 359 ? -15.812 -23.254 -14.732 1.00 76.75 359 LYS A O 1
ATOM 2817 N N . ARG A 1 360 ? -17.343 -24.820 -14.207 1.00 80.00 360 ARG A N 1
ATOM 2818 C CA . ARG A 1 360 ? -17.293 -24.603 -12.750 1.00 80.00 360 ARG A CA 1
ATOM 2819 C C . ARG A 1 360 ? -15.837 -24.713 -12.265 1.00 80.00 360 ARG A C 1
ATOM 2821 O O . ARG A 1 360 ? -15.232 -25.776 -12.392 1.00 80.00 360 ARG A O 1
ATOM 2828 N N . LYS A 1 361 ? -15.277 -23.617 -11.738 1.00 88.19 361 LYS A N 1
ATOM 2829 C CA . LYS A 1 361 ? -13.899 -23.546 -11.218 1.00 88.19 361 LYS A CA 1
ATOM 2830 C C . LYS A 1 361 ? -13.792 -24.454 -9.983 1.00 88.19 361 LYS A C 1
ATOM 2832 O O . LYS A 1 361 ? -14.557 -24.268 -9.033 1.00 88.19 361 LYS A O 1
ATOM 2837 N N . ARG A 1 362 ? -12.895 -25.448 -10.010 1.00 93.69 362 ARG A N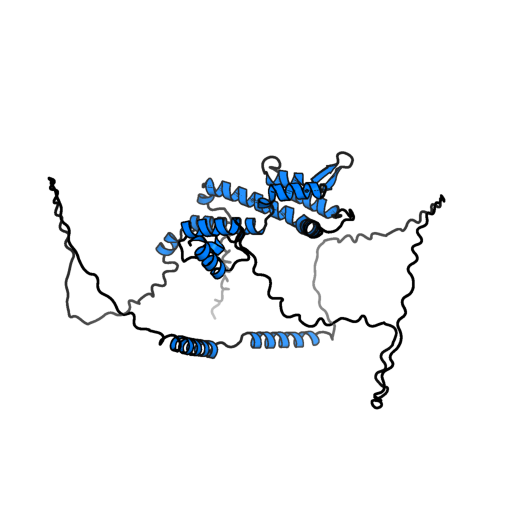 1
ATOM 2838 C CA . ARG A 1 362 ? -12.636 -26.360 -8.874 1.00 93.69 362 ARG A CA 1
ATOM 2839 C C . ARG A 1 362 ? -12.034 -25.583 -7.702 1.00 93.69 362 ARG A C 1
ATOM 2841 O O . ARG A 1 362 ? -11.414 -24.552 -7.946 1.00 93.69 362 ARG A O 1
ATOM 2848 N N . PHE A 1 363 ? -12.270 -26.036 -6.473 1.00 95.81 363 PHE A N 1
ATOM 2849 C CA . PHE A 1 363 ? -11.649 -25.449 -5.284 1.00 95.81 363 PHE A CA 1
ATOM 2850 C C . PHE A 1 363 ? -10.182 -25.874 -5.183 1.00 95.81 363 PHE A C 1
ATOM 2852 O O . PHE A 1 363 ? -9.863 -27.013 -5.528 1.00 95.81 363 PHE A O 1
ATOM 2859 N N . THR A 1 364 ? -9.310 -24.958 -4.770 1.00 96.31 364 THR A N 1
ATOM 2860 C CA . THR A 1 364 ? -7.897 -25.245 -4.483 1.00 96.31 364 THR A CA 1
ATOM 2861 C C . THR A 1 364 ? -7.711 -25.638 -3.016 1.00 96.31 364 THR A C 1
ATOM 2863 O O . THR A 1 364 ? -8.514 -25.279 -2.156 1.00 96.31 364 THR A O 1
ATOM 2866 N N . ASP A 1 365 ? -6.620 -26.339 -2.703 1.00 96.31 365 ASP A N 1
ATOM 2867 C CA . ASP A 1 365 ? -6.341 -26.785 -1.327 1.00 96.31 365 ASP A CA 1
ATOM 2868 C C . ASP A 1 365 ? -6.159 -25.607 -0.352 1.00 96.31 365 ASP A C 1
ATOM 2870 O O . ASP A 1 365 ? -6.500 -25.702 0.829 1.00 96.31 365 ASP A O 1
ATOM 2874 N N . SER A 1 366 ? -5.664 -24.472 -0.858 1.00 96.06 366 SER A N 1
ATOM 2875 C CA . SER A 1 366 ? -5.539 -23.222 -0.103 1.00 96.06 366 SER A CA 1
ATOM 2876 C C . SER A 1 366 ? -6.909 -22.630 0.240 1.00 96.06 366 SER A C 1
ATOM 2878 O O . SER A 1 366 ? -7.112 -22.223 1.385 1.00 96.06 366 SER A O 1
ATOM 2880 N N . GLU A 1 367 ? -7.868 -22.654 -0.696 1.00 97.12 367 GLU A N 1
ATOM 2881 C CA . GLU A 1 367 ? -9.255 -22.260 -0.421 1.00 97.12 367 GLU A CA 1
ATOM 2882 C C . GLU A 1 367 ? -9.871 -23.179 0.649 1.00 97.12 367 GLU A C 1
ATOM 2884 O O . GLU A 1 367 ? -10.469 -22.696 1.608 1.00 97.12 367 GLU A O 1
ATOM 2889 N N . ASP A 1 368 ? -9.674 -24.496 0.555 1.00 97.19 368 ASP A N 1
ATOM 2890 C CA . ASP A 1 368 ? -10.222 -25.455 1.525 1.00 97.19 368 ASP A CA 1
ATOM 2891 C C . ASP A 1 368 ? -9.610 -25.303 2.931 1.00 97.19 368 ASP A C 1
ATOM 2893 O O . ASP A 1 368 ? -10.304 -25.459 3.943 1.00 97.19 368 ASP A O 1
ATOM 2897 N N . ALA A 1 369 ? -8.318 -24.973 3.026 1.00 97.19 369 ALA A N 1
ATOM 2898 C CA . ALA A 1 369 ? -7.668 -24.637 4.293 1.00 97.19 369 ALA A CA 1
ATOM 2899 C C . ALA A 1 369 ? -8.231 -23.339 4.897 1.00 97.19 369 ALA A C 1
ATOM 2901 O O . ALA A 1 369 ? -8.529 -23.300 6.093 1.00 97.19 369 ALA A O 1
ATOM 2902 N N . ALA A 1 370 ? -8.439 -22.302 4.079 1.00 97.25 370 ALA A N 1
ATOM 2903 C CA . ALA A 1 370 ? -9.049 -21.046 4.513 1.00 97.25 370 ALA A CA 1
ATOM 2904 C C . ALA A 1 370 ? -10.483 -21.253 5.026 1.00 97.25 370 ALA A C 1
ATOM 2906 O O . ALA A 1 370 ? -10.854 -20.708 6.066 1.00 97.25 370 ALA A O 1
ATOM 2907 N N . ILE A 1 371 ? -11.275 -22.097 4.353 1.00 97.31 371 ILE A N 1
ATOM 2908 C CA . ILE A 1 371 ? -12.639 -22.430 4.784 1.00 97.31 371 ILE A CA 1
ATOM 2909 C C . ILE A 1 371 ? -12.620 -23.178 6.123 1.00 97.31 371 ILE A C 1
ATOM 2911 O O . ILE A 1 371 ? -13.366 -22.793 7.021 1.00 97.31 371 ILE A O 1
ATOM 2915 N N . ARG A 1 372 ? -11.758 -24.193 6.300 1.00 97.38 372 ARG A N 1
ATOM 2916 C CA . ARG A 1 372 ? -11.627 -24.928 7.577 1.00 97.38 372 ARG A CA 1
ATOM 2917 C C . ARG A 1 372 ? -11.262 -24.009 8.740 1.00 97.38 372 ARG A C 1
ATOM 2919 O O . ARG A 1 372 ? -11.994 -23.964 9.725 1.00 97.38 372 ARG A O 1
ATOM 2926 N N . ASN A 1 373 ? -10.199 -23.220 8.583 1.00 97.38 373 ASN A N 1
ATOM 2927 C CA . ASN A 1 373 ? -9.747 -22.281 9.612 1.00 97.38 373 ASN A CA 1
ATOM 2928 C C . ASN A 1 373 ? -10.800 -21.198 9.900 1.00 97.38 373 ASN A C 1
ATOM 2930 O O . ASN A 1 373 ? -10.996 -20.784 11.042 1.00 97.38 373 ASN A O 1
ATOM 2934 N N . GLY A 1 374 ? -11.510 -20.739 8.867 1.00 97.31 374 GLY A N 1
ATOM 2935 C CA . GLY A 1 374 ? -12.596 -19.781 9.018 1.00 97.31 374 GLY A CA 1
ATOM 2936 C C . GLY A 1 374 ? -13.777 -20.343 9.798 1.00 97.31 374 GLY A C 1
ATOM 2937 O O . GLY A 1 374 ? -14.290 -19.666 10.687 1.00 97.31 374 GLY A O 1
ATOM 2938 N N . VAL A 1 375 ? -14.191 -21.577 9.516 1.00 97.62 375 VAL A N 1
ATOM 2939 C CA . VAL A 1 375 ? -15.279 -22.225 10.259 1.00 97.62 375 VAL A CA 1
ATOM 2940 C C . VAL A 1 375 ? -14.872 -22.513 11.702 1.00 97.62 375 VAL A C 1
ATOM 2942 O O . VAL A 1 375 ? -15.676 -22.270 12.597 1.00 97.62 375 VAL A O 1
ATOM 2945 N N . GLU A 1 376 ? -13.634 -22.942 11.949 1.00 97.38 376 GLU A N 1
ATOM 2946 C CA . GLU A 1 376 ? -13.100 -23.128 13.305 1.00 97.38 376 GLU A CA 1
ATOM 2947 C C . GLU A 1 376 ? -13.123 -21.819 14.111 1.00 97.38 376 GLU A C 1
ATOM 2949 O O . GLU A 1 376 ? -13.487 -21.805 15.285 1.00 97.38 376 GLU A O 1
ATOM 2954 N N . ARG A 1 377 ? -12.796 -20.693 13.467 1.00 97.06 377 ARG A N 1
ATOM 2955 C CA . ARG A 1 377 ? -12.673 -19.394 14.138 1.00 97.06 377 ARG A CA 1
ATOM 2956 C C . ARG A 1 377 ? -13.990 -18.639 14.313 1.00 97.06 377 ARG A C 1
ATOM 2958 O O . ARG A 1 377 ? -14.184 -17.983 15.333 1.00 97.06 377 ARG A O 1
ATOM 2965 N N . PHE A 1 378 ? -14.867 -18.665 13.311 1.00 96.62 378 PHE A N 1
ATOM 2966 C CA . PHE A 1 378 ? -16.104 -17.871 13.288 1.00 96.62 378 PHE A CA 1
ATOM 2967 C C . PHE A 1 378 ? -17.371 -18.706 13.516 1.00 96.62 378 PHE A C 1
ATOM 2969 O O . PHE A 1 378 ? -18.429 -18.141 13.809 1.00 96.62 378 PHE A O 1
ATOM 2976 N N . GLY A 1 379 ? -17.270 -20.032 13.407 1.00 96.56 379 GLY A N 1
ATOM 2977 C CA . GLY A 1 379 ? -18.387 -20.967 13.466 1.00 96.56 379 GLY A CA 1
ATOM 2978 C C . GLY A 1 379 ? -19.066 -21.191 12.109 1.00 96.56 379 GLY A C 1
ATOM 2979 O O . GLY A 1 379 ? -19.047 -20.343 11.209 1.00 96.56 379 GLY A O 1
ATOM 2980 N N . ALA A 1 380 ? -19.716 -22.349 11.966 1.00 93.31 380 ALA A N 1
ATOM 2981 C CA . ALA A 1 380 ? -20.491 -22.694 10.778 1.00 93.31 380 ALA A CA 1
ATOM 2982 C C . ALA A 1 380 ? -21.771 -21.838 10.719 1.00 93.31 380 ALA A C 1
ATOM 2984 O O . ALA A 1 380 ? -22.723 -22.065 11.458 1.00 93.31 380 ALA A O 1
ATOM 2985 N N . GLY A 1 381 ? -21.792 -20.829 9.847 1.00 93.50 381 GLY A N 1
ATOM 2986 C CA . GLY A 1 381 ? -22.933 -19.917 9.692 1.00 93.50 381 GLY A CA 1
ATOM 2987 C C . GLY A 1 381 ? -22.535 -18.494 9.312 1.00 93.50 381 GLY A C 1
ATOM 2988 O O . GLY A 1 381 ? -23.282 -17.815 8.609 1.00 93.50 381 GLY A O 1
ATOM 2989 N N . LYS A 1 382 ? -21.323 -18.067 9.684 1.00 97.06 382 LYS A N 1
ATOM 2990 C CA . LYS A 1 382 ? -20.797 -16.722 9.406 1.00 97.06 382 LYS A CA 1
ATOM 2991 C C . LYS A 1 382 ? -19.983 -16.662 8.109 1.00 97.06 382 LYS A C 1
ATOM 2993 O O . LYS A 1 382 ? -18.841 -16.216 8.079 1.00 97.06 382 LYS A O 1
ATOM 2998 N N . TRP A 1 383 ? -20.576 -17.115 7.005 1.00 97.44 383 TRP A N 1
ATOM 2999 C CA . TRP A 1 383 ? -19.884 -17.251 5.712 1.00 97.44 383 TRP A CA 1
ATOM 3000 C C . TRP A 1 383 ? -19.379 -15.922 5.140 1.00 97.44 383 TRP A C 1
ATOM 3002 O O . TRP A 1 383 ? -18.316 -15.881 4.525 1.00 97.44 383 TRP A O 1
ATOM 3012 N N . SER A 1 384 ? -20.125 -14.835 5.355 1.00 96.69 384 SER A N 1
ATOM 3013 C CA . SER A 1 384 ? -19.720 -13.491 4.930 1.00 96.69 384 SER A CA 1
ATOM 3014 C C . SER A 1 384 ? -18.489 -12.993 5.693 1.00 96.69 384 SER A C 1
ATOM 3016 O O . SER A 1 384 ? -17.597 -12.413 5.078 1.00 96.69 384 SER A O 1
ATOM 3018 N N . ASP A 1 385 ? -18.407 -13.277 6.996 1.00 97.06 385 ASP A N 1
ATOM 3019 C CA . ASP A 1 385 ? -17.263 -12.898 7.837 1.00 97.06 385 ASP A CA 1
ATOM 3020 C C . ASP A 1 385 ? -16.026 -13.734 7.496 1.00 97.06 385 ASP A C 1
ATOM 3022 O O . ASP A 1 385 ? -14.914 -13.219 7.416 1.00 97.06 385 ASP A O 1
ATOM 3026 N N . ILE A 1 386 ? -16.222 -15.023 7.205 1.00 97.25 386 ILE A N 1
ATOM 3027 C CA . ILE A 1 386 ? -15.152 -15.899 6.716 1.00 97.25 386 ILE A CA 1
ATOM 3028 C C . ILE A 1 386 ? -14.622 -15.382 5.373 1.00 97.25 386 ILE A C 1
ATOM 3030 O O . ILE A 1 386 ? -13.410 -15.265 5.197 1.00 97.25 386 ILE A O 1
ATOM 3034 N N . LYS A 1 387 ? -15.511 -15.010 4.440 1.00 97.00 387 LYS A N 1
ATOM 3035 C CA . LYS A 1 387 ? -15.109 -14.449 3.145 1.00 97.00 387 LYS A CA 1
ATOM 3036 C C . LYS A 1 387 ? -14.324 -13.144 3.305 1.00 97.00 387 LYS A C 1
ATOM 3038 O O . LYS A 1 387 ? -13.328 -12.961 2.614 1.00 97.00 387 LYS A O 1
ATOM 3043 N N . SER A 1 388 ? -14.767 -12.229 4.169 1.00 95.50 388 SER A N 1
ATOM 3044 C CA . SER A 1 388 ? -14.087 -10.940 4.353 1.00 95.50 388 SER A CA 1
ATOM 3045 C C . SER A 1 388 ? -12.715 -11.108 5.008 1.00 95.50 388 SER A C 1
ATOM 3047 O O . SER A 1 388 ? -11.750 -10.451 4.612 1.00 95.50 388 SER A O 1
ATOM 3049 N N . TYR A 1 389 ? -12.597 -12.038 5.958 1.00 96.44 389 TYR A N 1
ATOM 3050 C CA . TYR A 1 389 ? -11.334 -12.327 6.621 1.00 96.44 389 TYR A CA 1
ATOM 3051 C C . TYR A 1 389 ? -10.322 -12.997 5.677 1.00 96.44 389 TYR A C 1
ATOM 3053 O O . TYR A 1 389 ? -9.173 -12.563 5.613 1.00 96.44 389 TYR A O 1
ATOM 3061 N N . TYR A 1 390 ? -10.758 -13.983 4.886 1.00 96.25 390 TYR A N 1
ATOM 3062 C CA . TYR A 1 390 ? -9.933 -14.701 3.901 1.00 96.25 390 TYR A CA 1
ATOM 3063 C C . TYR A 1 390 ? -10.143 -14.188 2.468 1.00 96.25 390 TYR A C 1
ATOM 3065 O O . TYR A 1 390 ? -10.195 -14.965 1.516 1.00 96.25 390 TYR A O 1
ATOM 3073 N N . HIS A 1 391 ? -10.275 -12.870 2.293 1.00 93.00 391 HIS A N 1
ATOM 3074 C CA . HIS A 1 391 ? -10.582 -12.270 0.988 1.00 93.00 391 HIS A CA 1
ATOM 3075 C C . HIS A 1 391 ? -9.509 -12.522 -0.079 1.00 93.00 391 HIS A C 1
ATOM 3077 O O . HIS A 1 391 ? -9.833 -12.451 -1.256 1.00 93.00 391 HIS A O 1
ATOM 3083 N N . ILE A 1 392 ? -8.265 -12.810 0.314 1.00 92.31 392 ILE A N 1
ATOM 3084 C CA . ILE A 1 392 ? -7.163 -13.105 -0.613 1.00 92.31 392 ILE A CA 1
ATOM 3085 C C . ILE A 1 392 ? -7.392 -14.465 -1.282 1.00 92.31 392 ILE A C 1
ATOM 3087 O O . ILE A 1 392 ? -7.366 -14.562 -2.505 1.00 92.31 392 ILE A O 1
ATOM 3091 N N . ASP A 1 393 ? -7.693 -15.493 -0.488 1.00 93.81 393 ASP A N 1
ATOM 3092 C CA . ASP A 1 393 ? -7.880 -16.858 -0.991 1.00 93.81 393 ASP A CA 1
ATOM 3093 C C . ASP A 1 393 ? -9.284 -17.057 -1.586 1.00 93.81 393 ASP A C 1
ATOM 3095 O O . ASP A 1 393 ? -9.466 -17.816 -2.531 1.00 93.81 393 ASP A O 1
ATOM 3099 N N . LEU A 1 394 ? -10.293 -16.353 -1.054 1.00 94.94 394 LEU A N 1
ATOM 3100 C CA . LEU A 1 394 ? -11.711 -16.524 -1.400 1.00 94.94 394 LEU A CA 1
ATOM 3101 C C . LEU A 1 394 ? -12.295 -15.354 -2.216 1.00 94.94 394 LEU A C 1
ATOM 3103 O O . LEU A 1 394 ? -13.521 -15.204 -2.269 1.00 94.94 394 LEU A O 1
ATOM 3107 N N . ALA A 1 395 ? -11.456 -14.529 -2.857 1.00 90.88 395 ALA A N 1
ATOM 3108 C CA . ALA A 1 395 ? -11.882 -13.352 -3.632 1.00 90.88 395 ALA A CA 1
ATOM 3109 C C . ALA A 1 395 ? -12.973 -13.701 -4.661 1.00 90.88 395 ALA A C 1
ATOM 3111 O O . ALA A 1 395 ? -14.053 -13.098 -4.685 1.00 90.88 395 ALA A O 1
ATOM 3112 N N . ASP A 1 396 ? -12.711 -14.753 -5.441 1.00 93.00 396 ASP A N 1
ATOM 3113 C CA . ASP A 1 396 ? -13.550 -15.219 -6.548 1.00 93.00 396 ASP A CA 1
ATOM 3114 C C . ASP A 1 396 ? -14.772 -16.033 -6.093 1.00 93.00 396 ASP A C 1
ATOM 3116 O O . ASP A 1 396 ? -15.606 -16.430 -6.914 1.00 93.00 396 ASP A O 1
ATOM 3120 N N . ARG A 1 397 ? -14.887 -16.338 -4.794 1.00 95.62 397 ARG A N 1
ATOM 3121 C CA . ARG A 1 397 ? -15.926 -17.225 -4.263 1.00 95.62 397 ARG A CA 1
ATOM 3122 C C . ARG A 1 397 ? -17.044 -16.445 -3.602 1.00 95.62 397 ARG A C 1
ATOM 3124 O O . ARG A 1 397 ? -16.855 -15.429 -2.938 1.00 95.62 397 ARG A O 1
ATOM 3131 N N . THR A 1 398 ? -18.264 -16.928 -3.772 1.00 96.62 398 THR A N 1
ATOM 3132 C CA . THR A 1 398 ? -19.435 -16.397 -3.065 1.00 96.62 398 THR A CA 1
ATOM 3133 C C . THR A 1 398 ? -19.590 -17.076 -1.705 1.00 96.62 398 THR A C 1
ATOM 3135 O O . THR A 1 398 ? -19.188 -18.224 -1.523 1.00 96.62 398 THR A O 1
ATOM 3138 N N . ALA A 1 399 ? -20.226 -16.392 -0.749 1.00 96.62 399 ALA A N 1
ATOM 3139 C CA . ALA A 1 399 ? -20.530 -16.960 0.569 1.00 96.62 399 ALA A CA 1
ATOM 3140 C C . ALA A 1 399 ? -21.321 -18.283 0.469 1.00 96.62 399 ALA A C 1
ATOM 3142 O O . ALA A 1 399 ? -21.097 -19.208 1.245 1.00 96.62 399 ALA A O 1
ATOM 3143 N N . VAL A 1 400 ? -22.197 -18.399 -0.537 1.00 97.00 400 VAL A N 1
ATOM 3144 C CA . VAL A 1 400 ? -22.955 -19.626 -0.827 1.00 97.00 400 VAL A CA 1
ATOM 3145 C C . VAL A 1 400 ? -22.037 -20.754 -1.306 1.00 97.00 400 VAL A C 1
ATOM 3147 O O . VAL A 1 400 ? -22.147 -21.870 -0.814 1.00 97.00 400 VAL A O 1
ATOM 3150 N N . GLN A 1 401 ? -21.087 -20.472 -2.204 1.00 96.44 401 GLN A N 1
ATOM 3151 C CA . GLN A 1 401 ? -20.113 -21.473 -2.659 1.00 96.44 401 GLN A CA 1
ATOM 3152 C C . GLN A 1 401 ? -19.213 -21.965 -1.522 1.00 96.44 401 GLN A C 1
ATOM 3154 O O . GLN A 1 401 ? -18.912 -23.153 -1.467 1.00 96.44 401 GLN A O 1
ATOM 3159 N N . ILE A 1 402 ? -18.812 -21.075 -0.610 1.00 97.25 402 ILE A N 1
ATOM 3160 C CA . ILE A 1 402 ? -18.040 -21.435 0.587 1.00 97.25 402 ILE A CA 1
ATOM 3161 C C . ILE A 1 402 ? -18.853 -22.384 1.478 1.00 97.25 402 ILE A C 1
ATOM 3163 O O . ILE A 1 402 ? -18.351 -23.430 1.889 1.00 97.25 402 ILE A O 1
ATOM 3167 N N . LYS A 1 403 ? -20.131 -22.060 1.720 1.00 97.38 403 LYS A N 1
ATOM 3168 C CA . LYS A 1 403 ? -21.059 -22.913 2.476 1.00 97.38 403 LYS A CA 1
ATOM 3169 C C . LYS A 1 403 ? -21.219 -24.294 1.835 1.00 97.38 403 LYS A C 1
ATOM 3171 O O . LYS A 1 403 ? -21.154 -25.303 2.533 1.00 97.38 403 LYS A O 1
ATOM 3176 N N . ASP A 1 404 ? -21.431 -24.351 0.522 1.00 96.62 404 ASP A N 1
ATOM 3177 C CA . ASP A 1 404 ? -21.587 -25.622 -0.192 1.00 96.62 404 ASP A CA 1
ATOM 3178 C C . ASP A 1 404 ? -20.290 -26.434 -0.208 1.00 96.62 404 ASP A C 1
ATOM 3180 O O . ASP A 1 404 ? -20.333 -27.653 -0.053 1.00 96.62 404 ASP A O 1
ATOM 3184 N N . ARG A 1 405 ? -19.129 -25.775 -0.298 1.00 96.44 405 ARG A N 1
ATOM 3185 C CA . ARG A 1 405 ? -17.835 -26.452 -0.195 1.00 96.44 405 ARG A CA 1
ATOM 3186 C C . ARG A 1 405 ? -17.616 -27.051 1.189 1.00 96.44 405 ARG A C 1
ATOM 3188 O O . ARG A 1 405 ? -17.230 -28.213 1.278 1.00 96.44 405 ARG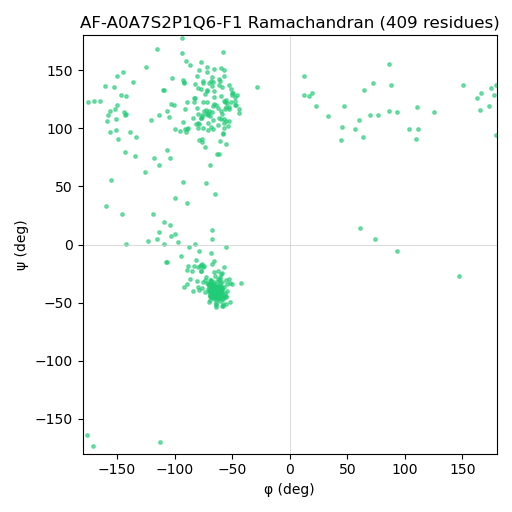 A O 1
ATOM 3195 N N . TRP A 1 406 ? -17.934 -26.313 2.253 1.00 97.00 406 TRP A N 1
ATOM 3196 C CA . TRP A 1 406 ? -17.853 -26.820 3.626 1.00 97.00 406 TRP A CA 1
ATOM 3197 C C . TRP A 1 406 ? -18.680 -28.096 3.827 1.00 97.00 406 TRP A C 1
ATOM 3199 O O . TRP A 1 406 ? -18.191 -29.058 4.411 1.00 97.00 406 TRP A O 1
ATOM 3209 N N . ARG A 1 407 ? -19.896 -28.155 3.267 1.00 95.75 407 ARG A N 1
ATOM 3210 C CA . ARG A 1 407 ? -20.738 -29.366 3.320 1.00 95.75 407 ARG A CA 1
ATOM 3211 C C . ARG A 1 407 ? -20.066 -30.579 2.682 1.00 95.75 407 ARG A C 1
ATOM 3213 O O . ARG A 1 407 ? -20.221 -31.680 3.185 1.00 95.75 407 ARG A O 1
ATOM 3220 N N . THR A 1 408 ? -19.313 -30.380 1.600 1.00 95.38 408 THR A N 1
ATOM 3221 C CA . THR A 1 408 ? -18.569 -31.472 0.952 1.00 95.38 408 THR A CA 1
ATOM 3222 C C . THR A 1 408 ? -17.280 -31.863 1.672 1.00 95.38 408 THR A C 1
ATOM 3224 O O . THR A 1 408 ? -16.768 -32.936 1.398 1.00 95.38 408 THR A O 1
ATOM 3227 N N . LEU A 1 409 ? -16.742 -31.006 2.549 1.00 92.00 409 LEU A N 1
ATOM 3228 C CA . LEU A 1 409 ? -15.534 -31.288 3.338 1.00 92.00 409 LEU A CA 1
ATOM 3229 C C . LEU A 1 409 ? -15.843 -31.972 4.676 1.00 92.00 409 LEU A C 1
ATOM 3231 O O . LEU A 1 409 ? -14.948 -32.568 5.265 1.00 92.00 409 LEU A O 1
ATOM 3235 N N . ASN A 1 410 ? -17.077 -31.832 5.168 1.00 85.06 410 ASN A N 1
ATOM 3236 C CA . ASN A 1 410 ? -17.528 -32.367 6.454 1.00 85.06 410 ASN A CA 1
ATOM 3237 C C . ASN A 1 410 ? -18.388 -33.643 6.322 1.00 85.06 410 ASN A C 1
ATOM 3239 O O . ASN A 1 410 ? -18.969 -34.086 7.311 1.00 85.06 410 ASN A O 1
ATOM 3243 N N . ASN A 1 411 ? -18.487 -34.186 5.106 1.00 65.81 411 ASN A N 1
ATOM 3244 C CA . ASN A 1 411 ? -18.980 -35.533 4.805 1.00 65.81 411 ASN A CA 1
ATOM 3245 C C . ASN A 1 411 ? -17.777 -36.426 4.517 1.00 65.81 411 ASN A C 1
ATOM 3247 O O . ASN A 1 411 ? -17.822 -37.605 4.926 1.00 65.81 411 ASN A O 1
#

Organism: NCBI:txid267567

Mean predicted aligned error: 21.57 Å

Sequence (411 aa):
LPEELSDEDDGNTQDEAPMEDDSVNPLLGSSKEFTETYNKILDSMKFHMCLSHIQPQLENAMLKENFADEEAVVIPHDDILAFDNEIEEAFGGHHDSSKHAQLLNSLLVTTKKRGSLHLKSFDEIKDIYVTNMRLFDLARFQNTFLKLIRRWSEMVLPVAELTKLGYGSTTPAVGTHNKENISSLGSAFATRATNQQREQTKRPIDQAGNDKSEEEEKDVGDDEGDKEDNLGRLKRTREALMKNVEDPLDACVAKAKSARTRSTSRHVTAESESTVSTPSFLKKKKSSYKIAFSDSDNDDDNAKGKAEETRVEMDDLEDSAEEDEGVKLSKVPERFKPNVDVAPKKIAVSKATKPKQGKRKRFTDSEDAAIRNGVERFGAGKWSDIKSYYHIDLADRTAVQIKDRWRTLNN

Solvent-accessible surface area (backbone atoms only — not comparable to full-atom values): 28415 Å² total; per-residue (Å²): 135,86,93,81,83,75,82,77,80,79,77,76,73,72,77,70,70,76,77,81,74,85,68,75,58,66,73,54,70,67,33,64,68,51,48,55,54,47,52,55,48,52,51,53,48,47,44,53,57,39,42,60,70,51,42,69,61,50,51,56,56,65,73,49,83,79,63,91,61,86,74,69,83,81,73,59,65,68,55,52,52,52,37,52,51,43,46,44,71,73,33,65,92,45,55,89,75,40,69,56,51,48,51,58,53,66,44,48,38,82,41,89,87,73,78,50,72,39,71,50,56,68,68,58,46,49,52,53,42,65,78,42,44,80,76,72,34,60,71,57,46,53,54,52,51,53,52,48,52,51,54,49,47,48,69,76,50,45,63,70,52,41,55,73,70,50,58,86,61,81,66,75,80,78,76,90,79,83,88,83,86,82,90,81,86,90,79,90,82,80,89,78,90,80,88,81,89,82,89,84,81,90,86,91,86,86,82,88,80,90,83,90,78,93,79,82,89,77,86,83,79,89,83,85,76,78,70,66,62,57,58,60,51,52,52,54,52,52,53,62,59,55,74,77,59,76,70,66,62,61,58,52,52,54,52,54,55,60,56,61,66,62,72,79,74,80,85,80,88,81,89,82,90,83,89,83,90,85,90,80,89,80,87,80,83,82,83,80,82,78,85,77,86,78,86,74,89,74,90,80,87,83,91,82,89,82,89,86,86,85,89,80,88,80,83,89,81,89,85,81,85,86,88,83,83,85,82,92,78,79,90,74,78,88,86,76,76,76,86,89,87,71,86,79,79,81,77,78,82,74,76,84,71,75,80,73,84,69,77,82,81,77,85,51,74,66,41,54,50,50,50,52,56,31,34,75,73,67,39,92,82,43,40,65,59,35,38,64,73,40,37,84,72,35,61,94,54,50,48,65,57,54,54,56,50,50,59,68,72,77,108

InterPro domains:
  IPR001005 SANT/Myb domain [PF00249] (360-409)
  IPR001005 SANT/Myb domain [PS50090] (359-410)
  IPR001005 SANT/Myb domain [SM00717] (359-411)
  IPR009057 Homedomain-like superfamily [SSF46689] (359-410)
  IPR017930 Myb domain [PS51294] (359-411)
  IPR052450 Telomeric Repeat-Binding Domain-Containing Protein [PTHR46734] (175-409)

Foldseek 3Di:
DDDDDDDPPPPPPPPPPPPPPPDDDVVLVPDPVNVVVVVVLLLLVLLVVLCVLCVVLLVVVVVPPPPPPCPFSDDDQVSQVVSVVSLCVSQVVPCPPDPSSVLSCQQWDQDPPPSRIDGDGSVSVVVSCVVPVCSNPPVNSVVVVVVVVVVVCCVVCVVVVCVVVVPPPPPPPPDPDDDDDDDDDDDDDDDDDDDDDDDDDDDDDDDDDDDDDDDDDDDDDDDPPDPPVVVVVVVVVVVVVVPPDDDCVVVVVVVVVVVVVVVPPPDDDDDDDDDDDDDDDDDDDDDDDDDDDDDDDDDDDDDDDDDDDDDDDDDDDDDDDDDDDDDDDDDDDPPDDDDPDDDDDDPDPDDDDDPDPDDPDDQDPLLVVLLVVLCVVPNLPPLVVSCVVPCVRCVVPDSVRSNVVVVVVVD